Protein AF-0000000080482578 (afdb_homodimer)

Radius of gyration: 30.36 Å; Cα contacts (8 Å, |Δi|>4): 1059; chains: 2; bounding box: 64×90×72 Å

Structure (mmCIF, N/CA/C/O backbone):
data_AF-0000000080482578-model_v1
#
loop_
_entity.id
_entity.type
_entity.pdbx_description
1 polymer 'Site-specific integrase'
#
loop_
_atom_site.group_PDB
_atom_site.id
_atom_site.type_symbol
_atom_site.label_atom_id
_atom_site.label_alt_id
_atom_site.label_comp_id
_atom_site.label_asym_id
_atom_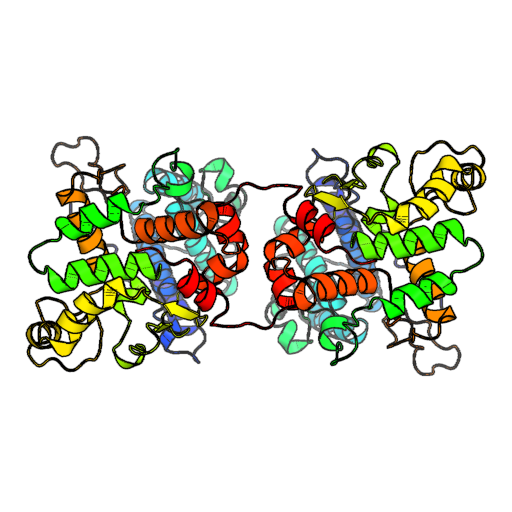site.label_entity_id
_atom_site.label_seq_id
_atom_site.pdbx_PDB_ins_code
_atom_site.Cartn_x
_atom_site.Cartn_y
_atom_site.Cartn_z
_atom_site.occupancy
_atom_site.B_iso_or_equiv
_atom_site.auth_seq_id
_atom_site.auth_comp_id
_atom_site.auth_asym_id
_atom_site.auth_atom_id
_atom_site.pdbx_PDB_model_num
ATOM 1 N N . MET A 1 1 ? 15.008 -28.391 -29.438 1 27.41 1 MET A N 1
ATOM 2 C CA . MET A 1 1 ? 16.297 -27.906 -28.922 1 27.41 1 MET A CA 1
ATOM 3 C C . MET A 1 1 ? 16.312 -27.953 -27.406 1 27.41 1 MET A C 1
ATOM 5 O O . MET A 1 1 ? 15.328 -27.609 -26.75 1 27.41 1 MET A O 1
ATOM 9 N N . PRO A 1 2 ? 17.125 -28.688 -26.719 1 36.06 2 PRO A N 1
ATOM 10 C CA . PRO A 1 2 ? 17.078 -28.938 -25.281 1 36.06 2 PRO A CA 1
ATOM 11 C C . PRO A 1 2 ? 16.906 -27.656 -24.469 1 36.06 2 PRO A C 1
ATOM 13 O O . PRO A 1 2 ? 17.281 -26.578 -24.922 1 36.06 2 PRO A O 1
ATOM 16 N N . PRO A 1 3 ? 15.984 -27.594 -23.594 1 42.47 3 PRO A N 1
ATOM 17 C CA . PRO A 1 3 ? 15.953 -26.406 -22.734 1 42.47 3 PRO A CA 1
ATOM 18 C C . PRO A 1 3 ? 17.344 -25.797 -22.531 1 42.47 3 PRO A C 1
ATOM 20 O O . PRO A 1 3 ? 18.328 -26.516 -22.453 1 42.47 3 PRO A O 1
ATOM 23 N N . ARG A 1 4 ? 17.734 -24.812 -23.234 1 45.53 4 ARG A N 1
ATOM 24 C CA . ARG A 1 4 ? 19.062 -24.219 -23.25 1 45.53 4 ARG A CA 1
ATOM 25 C C . ARG A 1 4 ? 19.75 -24.375 -21.891 1 45.53 4 ARG A C 1
ATOM 27 O O . ARG A 1 4 ? 19.312 -23.766 -20.906 1 45.53 4 ARG A O 1
ATOM 34 N N . ARG A 1 5 ? 20.156 -25.531 -21.562 1 57.72 5 ARG A N 1
ATOM 35 C CA . ARG A 1 5 ? 20.781 -25.938 -20.297 1 57.72 5 ARG A CA 1
ATOM 36 C C . ARG A 1 5 ? 21.953 -25.016 -19.953 1 57.72 5 ARG A C 1
ATOM 38 O O . ARG A 1 5 ? 22.938 -24.953 -20.688 1 57.72 5 ARG A O 1
ATOM 45 N N . PHE A 1 6 ? 21.594 -23.891 -19.25 1 67.44 6 PHE A N 1
ATOM 46 C CA . PHE A 1 6 ? 22.688 -23.047 -18.75 1 67.44 6 PHE A CA 1
ATOM 47 C C . PHE A 1 6 ? 23.672 -23.859 -17.938 1 67.44 6 PHE A C 1
ATOM 49 O O . PHE A 1 6 ? 23.312 -24.906 -17.375 1 67.44 6 PHE A O 1
ATOM 56 N N . LYS A 1 7 ? 24.953 -23.531 -18.141 1 76.81 7 LYS A N 1
ATOM 57 C CA . LYS A 1 7 ? 26 -24.156 -17.344 1 76.81 7 LYS A CA 1
ATOM 58 C C . LYS A 1 7 ? 25.594 -24.219 -15.867 1 76.81 7 LYS A C 1
ATOM 60 O O . LYS A 1 7 ? 24.828 -23.375 -15.398 1 76.81 7 LYS A O 1
ATOM 65 N N . SER A 1 8 ? 25.922 -25.344 -15.312 1 85.38 8 SER A N 1
ATOM 66 C CA . SER A 1 8 ? 25.766 -25.406 -13.859 1 85.38 8 SER A CA 1
ATOM 67 C C . SER A 1 8 ? 26.625 -24.359 -13.156 1 85.38 8 SER A C 1
ATOM 69 O O . SER A 1 8 ? 27.594 -23.859 -13.734 1 85.38 8 SER A O 1
ATOM 71 N N . VAL A 1 9 ? 26.219 -24 -11.977 1 87.88 9 VAL A N 1
ATOM 72 C CA . VAL A 1 9 ? 26.906 -22.953 -11.219 1 87.88 9 VAL A CA 1
ATOM 73 C C . VAL A 1 9 ? 28.391 -23.297 -11.102 1 87.88 9 VAL A C 1
ATOM 75 O O . VAL A 1 9 ? 29.234 -22.406 -11.219 1 87.88 9 VAL A O 1
ATOM 78 N N . ASP A 1 10 ? 28.688 -24.609 -10.922 1 88.06 10 ASP A N 1
ATOM 79 C CA . ASP A 1 10 ? 30.062 -25.047 -10.711 1 88.06 10 ASP A CA 1
ATOM 80 C C . ASP A 1 10 ? 30.891 -24.859 -11.977 1 88.06 10 ASP A C 1
ATOM 82 O O . ASP A 1 10 ? 32.125 -24.875 -11.922 1 88.06 10 ASP A O 1
ATOM 86 N N . GLU A 1 11 ? 30.266 -24.656 -13.086 1 91 11 GLU A N 1
ATOM 87 C CA . GLU A 1 11 ? 30.953 -24.5 -14.359 1 91 11 GLU A CA 1
ATOM 88 C C . GLU A 1 11 ? 31.078 -23.031 -14.742 1 91 11 GLU A C 1
ATOM 90 O O . GLU A 1 11 ? 31.641 -22.703 -15.789 1 91 11 GLU A O 1
ATOM 95 N N . CYS A 1 12 ? 30.562 -22.188 -13.922 1 93.69 12 CYS A N 1
ATOM 96 C CA . CYS A 1 12 ? 30.594 -20.766 -14.211 1 93.69 12 CYS A CA 1
ATOM 97 C C . CYS A 1 12 ? 31.938 -20.156 -13.812 1 93.69 12 CYS A C 1
ATOM 99 O O . CYS A 1 12 ? 32.812 -20.844 -13.266 1 93.69 12 CYS A O 1
ATOM 101 N N . ARG A 1 13 ? 32.156 -18.906 -14.18 1 93.75 13 ARG A N 1
ATOM 102 C CA . ARG A 1 13 ? 33.344 -18.172 -13.789 1 93.75 13 ARG A CA 1
ATOM 103 C C . ARG A 1 13 ? 33.5 -18.094 -12.273 1 93.75 13 ARG A C 1
ATOM 105 O O . ARG A 1 13 ? 32.5 -18.031 -11.562 1 93.75 13 ARG A O 1
ATOM 112 N N . PRO A 1 14 ? 34.688 -18.156 -11.789 1 92.12 14 PRO A N 1
ATOM 113 C CA . PRO A 1 14 ? 34.938 -18.234 -10.344 1 92.12 14 PRO A CA 1
ATOM 114 C C . PRO A 1 14 ? 34.25 -17.109 -9.562 1 92.12 14 PRO A C 1
ATOM 116 O O . PRO A 1 14 ? 33.75 -17.344 -8.469 1 92.12 14 PRO A O 1
ATOM 119 N N . GLU A 1 15 ? 34.312 -15.953 -10.117 1 92.94 15 GLU A N 1
ATOM 120 C CA . GLU A 1 15 ? 33.719 -14.812 -9.414 1 92.94 15 GLU A CA 1
ATOM 121 C C . GLU A 1 15 ? 32.219 -14.969 -9.273 1 92.94 15 GLU A C 1
ATOM 123 O O . GLU A 1 15 ? 31.625 -14.531 -8.281 1 92.94 15 GLU A O 1
ATOM 128 N N . ILE A 1 16 ? 31.609 -15.555 -10.305 1 93.19 16 ILE A N 1
ATOM 129 C CA . ILE A 1 16 ? 30.172 -15.789 -10.281 1 93.19 16 ILE A CA 1
ATOM 130 C C . ILE A 1 16 ? 29.844 -16.891 -9.281 1 93.19 16 ILE A C 1
ATOM 132 O O . ILE A 1 16 ? 28.859 -16.797 -8.547 1 93.19 16 ILE A O 1
ATOM 136 N N . ILE A 1 17 ? 30.734 -17.875 -9.211 1 90.12 17 ILE A N 1
ATOM 137 C CA . ILE A 1 17 ? 30.547 -18.953 -8.234 1 90.12 17 ILE A CA 1
ATOM 138 C C . ILE A 1 17 ? 30.594 -18.375 -6.82 1 90.12 17 ILE A C 1
ATOM 140 O O . ILE A 1 17 ? 29.734 -18.688 -5.988 1 90.12 17 ILE A O 1
ATOM 144 N N . ASP A 1 18 ? 31.469 -17.5 -6.609 1 89.56 18 ASP A N 1
ATOM 145 C CA . ASP A 1 18 ? 31.625 -16.859 -5.309 1 89.56 18 ASP A CA 1
ATOM 146 C C . ASP A 1 18 ? 30.375 -16.031 -4.957 1 89.56 18 ASP A C 1
ATOM 148 O O . ASP A 1 18 ? 29.938 -16.031 -3.805 1 89.56 18 ASP A O 1
ATOM 152 N N . TYR A 1 19 ? 29.906 -15.344 -5.918 1 90.5 19 TYR A N 1
ATOM 153 C CA . TYR A 1 19 ? 28.719 -14.539 -5.691 1 90.5 19 TYR A CA 1
ATOM 154 C C . TYR A 1 19 ? 27.516 -15.414 -5.328 1 90.5 19 TYR A C 1
ATOM 156 O O . TYR A 1 19 ? 26.75 -15.078 -4.43 1 90.5 19 TYR A O 1
ATOM 164 N N . VAL A 1 20 ? 27.391 -16.484 -6.02 1 87.19 20 VAL A N 1
ATOM 165 C CA . VAL A 1 20 ? 26.281 -17.406 -5.758 1 87.19 20 VAL A CA 1
ATOM 166 C C . VAL A 1 20 ? 26.406 -17.969 -4.336 1 87.19 20 VAL A C 1
ATOM 168 O O . VAL A 1 20 ? 25.406 -18.109 -3.639 1 87.19 20 VAL A O 1
ATOM 171 N N . GLU A 1 21 ? 27.609 -18.188 -3.93 1 80.81 21 GLU A N 1
ATOM 172 C CA . GLU A 1 21 ? 27.828 -18.656 -2.562 1 80.81 21 GLU A CA 1
ATOM 173 C C . GLU A 1 21 ? 27.422 -17.594 -1.548 1 80.81 21 GLU A C 1
ATOM 175 O O . GLU A 1 21 ? 26.828 -17.906 -0.514 1 80.81 21 GLU A O 1
ATOM 180 N N . GLU A 1 22 ? 27.781 -16.391 -1.917 1 81.31 22 GLU A N 1
ATOM 181 C CA . GLU A 1 22 ? 27.406 -15.273 -1.069 1 81.31 22 GLU A CA 1
ATOM 182 C C . GLU A 1 22 ? 25.875 -15.164 -0.956 1 81.31 22 GLU A C 1
ATOM 184 O O . GLU A 1 22 ? 25.359 -14.859 0.116 1 81.31 22 GLU A O 1
ATOM 189 N N . LEU A 1 23 ? 25.156 -15.234 -2.092 1 80.5 23 LEU A N 1
ATOM 190 C CA . LEU A 1 23 ? 23.703 -15.188 -2.115 1 80.5 23 LEU A CA 1
ATOM 191 C C . LEU A 1 23 ? 23.109 -16.266 -1.205 1 80.5 23 LEU A C 1
ATOM 193 O O . LEU A 1 23 ? 22.094 -16.031 -0.547 1 80.5 23 LEU A O 1
ATOM 197 N N . GLU A 1 24 ? 23.734 -17.297 -1.241 1 72.19 24 GLU A N 1
ATOM 198 C CA . GLU A 1 24 ? 23.219 -18.438 -0.486 1 72.19 24 GLU A CA 1
ATOM 199 C C . GLU A 1 24 ? 23.438 -18.25 1.013 1 72.19 24 GLU A C 1
ATOM 201 O O . GLU A 1 24 ? 22.641 -18.703 1.826 1 72.19 24 GLU A O 1
ATOM 206 N N . VAL A 1 25 ? 24.594 -17.469 1.359 1 61.66 25 VAL A N 1
ATOM 207 C CA . VAL A 1 25 ? 24.906 -17.234 2.764 1 61.66 25 VAL A CA 1
ATOM 208 C C . VAL A 1 25 ? 24.109 -16.047 3.291 1 61.66 25 VAL A C 1
ATOM 210 O O . VAL A 1 25 ? 23.688 -16.047 4.449 1 61.66 25 VAL A O 1
ATOM 213 N N . GLY A 1 26 ? 24.266 -14.875 2.688 1 52.91 26 GLY A N 1
ATOM 214 C CA . GLY A 1 26 ? 23.656 -13.633 3.133 1 52.91 26 GLY A CA 1
ATOM 215 C C . GLY A 1 26 ? 22.156 -13.742 3.328 1 52.91 26 GLY A C 1
ATOM 216 O O . GLY A 1 26 ? 21.5 -12.797 3.785 1 52.91 26 GLY A O 1
ATOM 217 N N . THR A 1 27 ? 21.547 -14.422 2.535 1 47.12 27 THR A N 1
ATOM 218 C CA . THR A 1 27 ? 20.141 -14.578 2.914 1 47.12 27 THR A CA 1
ATOM 219 C C . THR A 1 27 ? 20.016 -14.984 4.383 1 47.12 27 THR A C 1
ATOM 221 O O . THR A 1 27 ? 20.797 -15.812 4.867 1 47.12 27 THR A O 1
ATOM 224 N N . ASP A 1 28 ? 19.781 -14.023 5.27 1 39.53 28 ASP A N 1
ATOM 225 C CA . ASP A 1 28 ? 19.734 -14.125 6.727 1 39.53 28 ASP A CA 1
ATOM 226 C C . ASP A 1 28 ? 19.688 -15.578 7.176 1 39.53 28 ASP A C 1
ATOM 228 O O . ASP A 1 28 ? 18.906 -16.375 6.656 1 39.53 28 ASP A O 1
ATOM 232 N N . ASP A 1 29 ? 20.75 -16.094 7.895 1 36.31 29 ASP A N 1
ATOM 233 C CA . ASP A 1 29 ? 20.938 -17.344 8.648 1 36.31 29 ASP A CA 1
ATOM 234 C C . ASP A 1 29 ? 19.656 -17.766 9.336 1 36.31 29 ASP A C 1
ATOM 236 O O . ASP A 1 29 ? 19.578 -18.875 9.883 1 36.31 29 ASP A O 1
ATOM 240 N N . ASN A 1 30 ? 19.016 -16.891 10.125 1 36.41 30 ASN A N 1
ATOM 241 C CA . ASN A 1 30 ? 18.109 -17.484 11.094 1 36.41 30 ASN A CA 1
ATOM 242 C C . ASN A 1 30 ? 17.031 -18.312 10.414 1 36.41 30 ASN A C 1
ATOM 244 O O . ASN A 1 30 ? 16.219 -18.969 11.078 1 36.41 30 ASN A O 1
ATOM 248 N N . ASP A 1 31 ? 16.312 -17.875 9.328 1 33.81 31 ASP A N 1
ATOM 249 C CA . ASP A 1 31 ? 15.328 -18.844 8.875 1 33.81 31 ASP A CA 1
ATOM 250 C C . ASP A 1 31 ? 15.859 -19.672 7.707 1 33.81 31 ASP A C 1
ATOM 252 O O . ASP A 1 31 ? 16.125 -19.125 6.633 1 33.81 31 ASP A O 1
ATOM 256 N N . SER A 1 32 ? 16.641 -20.656 7.93 1 37.84 32 SER A N 1
ATOM 257 C CA . SER A 1 32 ? 17.047 -21.766 7.078 1 37.84 32 SER A CA 1
ATOM 258 C C . SER A 1 32 ? 16.172 -21.859 5.828 1 37.84 32 SER A C 1
ATOM 260 O O . SER A 1 32 ? 16.609 -22.359 4.797 1 37.84 32 SER A O 1
ATOM 262 N N . GLU A 1 33 ? 14.992 -21.672 5.996 1 38.16 33 GLU A N 1
ATOM 263 C CA . GLU A 1 33 ? 13.953 -21.828 4.98 1 38.16 33 GLU A CA 1
ATOM 264 C C . GLU A 1 33 ? 14.062 -20.734 3.91 1 38.16 33 GLU A C 1
ATOM 266 O O . GLU A 1 33 ? 13.469 -20.859 2.836 1 38.16 33 GLU A O 1
ATOM 271 N N . GLN A 1 34 ? 14.852 -19.594 4.07 1 40.72 34 GLN A N 1
ATOM 272 C CA . GLN A 1 34 ? 14.883 -18.484 3.129 1 40.72 34 GLN A CA 1
ATOM 273 C C . GLN A 1 34 ? 16.031 -18.641 2.139 1 40.72 34 GLN A C 1
ATOM 275 O O . GLN A 1 34 ? 16.094 -17.922 1.13 1 40.72 34 GLN A O 1
ATOM 280 N N . ARG A 1 35 ? 17.141 -19.375 2.383 1 44.16 35 ARG A N 1
ATOM 281 C CA . ARG A 1 35 ? 18.25 -19.656 1.467 1 44.16 35 ARG A CA 1
ATOM 282 C C . ARG A 1 35 ? 17.734 -20.234 0.153 1 44.16 35 ARG A C 1
ATOM 284 O O . ARG A 1 35 ? 18.391 -20.141 -0.881 1 44.16 35 ARG A O 1
ATOM 291 N N . SER A 1 36 ? 16.766 -21.062 0.248 1 52.31 36 SER A N 1
ATOM 292 C CA . SER A 1 36 ? 16.141 -21.812 -0.844 1 52.31 36 SER A CA 1
ATOM 293 C C . SER A 1 36 ? 14.922 -21.062 -1.386 1 52.31 36 SER A C 1
ATOM 295 O O . SER A 1 36 ? 13.992 -21.688 -1.915 1 52.31 36 SER A O 1
ATOM 297 N N . SER A 1 37 ? 15.07 -19.719 -1.134 1 61.28 37 SER A N 1
ATOM 298 C CA . SER A 1 37 ? 13.867 -18.984 -1.526 1 61.28 37 SER A CA 1
ATOM 299 C C . SER A 1 37 ? 13.766 -18.859 -3.043 1 61.28 37 SER A C 1
ATOM 301 O O . SER A 1 37 ? 14.75 -19.062 -3.756 1 61.28 37 SER A O 1
ATOM 303 N N . ALA A 1 38 ? 12.617 -18.906 -3.426 1 68.56 38 ALA A N 1
ATOM 304 C CA . ALA A 1 38 ? 12.328 -18.703 -4.844 1 68.56 38 ALA A CA 1
ATOM 305 C C . ALA A 1 38 ? 13.156 -17.547 -5.418 1 68.56 38 ALA A C 1
ATOM 307 O O . ALA A 1 38 ? 13.625 -17.625 -6.555 1 68.56 38 ALA A O 1
ATOM 308 N N . SER A 1 39 ? 13.508 -16.672 -4.52 1 71.25 39 SER A N 1
ATOM 309 C CA . SER A 1 39 ? 14.281 -15.531 -4.988 1 71.25 39 SER A CA 1
ATOM 310 C C . SER A 1 39 ? 15.734 -15.922 -5.266 1 71.25 39 SER A C 1
ATOM 312 O O . SER A 1 39 ? 16.266 -15.609 -6.332 1 71.25 39 SER A O 1
ATOM 314 N N . THR A 1 40 ? 16.312 -16.594 -4.32 1 75.69 40 THR A N 1
ATOM 315 C CA . THR A 1 40 ? 17.703 -17 -4.488 1 75.69 40 THR A CA 1
ATOM 316 C C . THR A 1 40 ? 17.875 -17.875 -5.734 1 75.69 40 THR A C 1
ATOM 318 O O . THR A 1 40 ? 18.844 -17.719 -6.48 1 75.69 40 THR A O 1
ATOM 321 N N . GLN A 1 41 ? 16.891 -18.703 -5.898 1 79.69 41 GLN A N 1
ATOM 322 C CA . GLN A 1 41 ? 16.938 -19.594 -7.062 1 79.69 41 GLN A CA 1
ATOM 323 C C . GLN A 1 41 ? 16.859 -18.781 -8.359 1 79.69 41 GLN A C 1
ATOM 325 O O . GLN A 1 41 ? 17.547 -19.094 -9.336 1 79.69 41 GLN A O 1
ATOM 330 N N . ARG A 1 42 ? 16.109 -17.781 -8.312 1 83.88 42 ARG A N 1
ATOM 331 C CA . ARG A 1 42 ? 16 -16.938 -9.492 1 83.88 42 ARG A CA 1
ATOM 332 C C . ARG A 1 42 ? 17.297 -16.188 -9.758 1 83.88 42 ARG A C 1
ATOM 334 O O . ARG A 1 42 ? 17.719 -16.062 -10.914 1 83.88 42 ARG A O 1
ATOM 341 N N . TYR A 1 43 ? 17.859 -15.742 -8.68 1 85 43 TYR A N 1
ATOM 342 C CA . TYR A 1 43 ? 19.141 -15.062 -8.828 1 85 43 TYR A CA 1
ATOM 343 C C . TYR A 1 43 ? 20.188 -16 -9.438 1 85 43 TYR A C 1
ATOM 345 O O . TYR A 1 43 ? 20.906 -15.609 -10.359 1 85 43 TYR A O 1
ATOM 353 N N . LYS A 1 44 ? 20.203 -17.188 -8.914 1 86.12 44 LYS A N 1
ATOM 354 C CA . LYS A 1 44 ? 21.156 -18.188 -9.414 1 86.12 44 LYS A CA 1
ATOM 355 C C . LYS A 1 44 ? 20.922 -18.453 -10.898 1 86.12 44 LYS A C 1
ATOM 357 O O . LYS A 1 44 ? 21.875 -18.484 -11.68 1 86.12 44 LYS A O 1
ATOM 362 N N . GLN A 1 45 ? 19.734 -18.609 -11.219 1 88 45 GLN A N 1
ATOM 363 C CA . GLN A 1 45 ? 19.391 -18.891 -12.609 1 88 45 GLN A CA 1
ATOM 364 C C . GLN A 1 45 ? 19.812 -17.75 -13.523 1 88 45 GLN A C 1
ATOM 366 O O . GLN A 1 45 ? 20.359 -17.984 -14.609 1 88 45 GLN A O 1
ATOM 371 N N . ASP A 1 46 ? 19.641 -16.562 -13.086 1 90.44 46 ASP A N 1
ATOM 372 C CA . ASP A 1 46 ? 19.922 -15.398 -13.93 1 90.44 46 ASP A CA 1
ATOM 373 C C . ASP A 1 46 ? 21.438 -15.195 -14.078 1 90.44 46 ASP A C 1
ATOM 375 O O . ASP A 1 46 ? 21.906 -14.82 -15.156 1 90.44 46 ASP A O 1
ATOM 379 N N . VAL A 1 47 ? 22.156 -15.422 -13.07 1 91.88 47 VAL A N 1
ATOM 380 C CA . VAL A 1 47 ? 23.594 -15.234 -13.164 1 91.88 47 VAL A CA 1
ATOM 381 C C . VAL A 1 47 ? 24.203 -16.344 -14.008 1 91.88 47 VAL A C 1
ATOM 383 O O . VAL A 1 47 ? 25.203 -16.125 -14.711 1 91.88 47 VAL A O 1
ATOM 386 N N . ARG A 1 48 ? 23.594 -17.547 -13.938 1 92.44 48 ARG A N 1
ATOM 387 C CA . ARG A 1 48 ? 24.031 -18.625 -14.82 1 92.44 48 ARG A CA 1
ATOM 388 C C . ARG A 1 48 ? 23.797 -18.266 -16.281 1 92.44 48 ARG A C 1
ATOM 390 O O . ARG A 1 48 ? 24.656 -18.5 -17.125 1 92.44 48 ARG A O 1
ATOM 397 N N . TRP A 1 49 ? 22.625 -17.781 -16.484 1 92.5 49 TRP A N 1
ATOM 398 C CA . TRP A 1 49 ? 22.328 -17.312 -17.828 1 92.5 49 TRP A CA 1
ATOM 399 C C . TRP A 1 49 ? 23.344 -16.266 -18.281 1 92.5 49 TRP A C 1
ATOM 401 O O . TRP A 1 49 ? 23.797 -16.312 -19.422 1 92.5 49 TRP A O 1
ATOM 411 N N . TYR A 1 50 ? 23.672 -15.367 -17.438 1 95.12 50 TYR A N 1
ATOM 412 C CA . TYR A 1 50 ? 24.625 -14.297 -17.766 1 95.12 50 TYR A CA 1
ATOM 413 C C . TYR A 1 50 ? 26 -14.875 -18.109 1 95.12 50 TYR A C 1
ATOM 415 O O . TYR A 1 50 ? 26.656 -14.406 -19.047 1 95.12 50 TYR A O 1
ATOM 423 N N . ASP A 1 51 ? 26.391 -15.82 -17.297 1 95.06 51 ASP A N 1
ATOM 424 C CA . ASP A 1 51 ? 27.656 -16.484 -17.578 1 95.06 51 ASP A CA 1
ATOM 425 C C . ASP A 1 51 ? 27.688 -17.047 -18.984 1 95.06 51 ASP A C 1
ATOM 427 O O . ASP A 1 51 ? 28.672 -16.906 -19.703 1 95.06 51 ASP A O 1
ATOM 431 N N . HIS A 1 52 ? 26.641 -17.703 -19.344 1 93.31 52 HIS A N 1
ATOM 432 C CA . HIS A 1 52 ? 26.516 -18.25 -20.688 1 93.31 52 HIS A CA 1
ATOM 433 C C . HIS A 1 52 ? 26.562 -17.141 -21.734 1 93.31 52 HIS A C 1
ATOM 435 O O . HIS A 1 52 ? 27.203 -17.297 -22.781 1 93.31 52 HIS A O 1
ATOM 441 N N . TRP A 1 53 ? 25.844 -16.062 -21.5 1 94.31 53 TRP A N 1
ATOM 442 C CA . TRP A 1 53 ? 25.844 -14.914 -22.391 1 94.31 53 TRP A CA 1
ATOM 443 C C . TRP A 1 53 ? 27.25 -14.391 -22.594 1 94.31 53 TRP A C 1
ATOM 445 O O . TRP A 1 53 ? 27.641 -14.047 -23.719 1 94.31 53 TRP A O 1
ATOM 455 N N . LEU A 1 54 ? 28.062 -14.328 -21.562 1 95.5 54 LEU A N 1
ATOM 456 C CA . LEU A 1 54 ? 29.453 -13.891 -21.656 1 95.5 54 LEU A CA 1
ATOM 457 C C . LEU A 1 54 ? 30.25 -14.781 -22.609 1 95.5 54 LEU A C 1
ATOM 459 O O . LEU A 1 54 ? 31.062 -14.297 -23.391 1 95.5 54 LEU A O 1
ATOM 463 N N . ASP A 1 55 ? 29.984 -16.078 -22.469 1 93.56 55 ASP A N 1
ATOM 464 C CA . ASP A 1 55 ? 30.625 -17.016 -23.375 1 93.56 55 ASP A CA 1
ATOM 465 C C . ASP A 1 55 ? 30.297 -16.703 -24.828 1 93.56 55 ASP A C 1
ATOM 467 O O . ASP A 1 55 ? 31.172 -16.703 -25.688 1 93.56 55 ASP A O 1
ATOM 471 N N . GLU A 1 56 ? 29.062 -16.469 -25.031 1 91.56 56 GLU A N 1
ATOM 472 C CA . GLU A 1 56 ? 28.594 -16.172 -26.391 1 91.56 56 GLU A CA 1
ATOM 473 C C . GLU A 1 56 ? 29.234 -14.906 -26.938 1 91.56 56 GLU A C 1
ATOM 475 O O . GLU A 1 56 ? 29.469 -14.789 -28.141 1 91.56 56 GLU A O 1
ATOM 480 N N . GLN A 1 57 ? 29.484 -13.992 -26.047 1 91.94 57 GLN A N 1
ATOM 481 C CA . GLN A 1 57 ? 30.078 -12.719 -26.453 1 91.94 57 GLN A CA 1
ATOM 482 C C . GLN A 1 57 ? 31.609 -12.836 -26.547 1 91.94 57 GLN A C 1
ATOM 484 O O . GLN A 1 57 ? 32.281 -11.898 -26.984 1 91.94 57 GLN A O 1
ATOM 489 N N . GLY A 1 58 ? 32.156 -13.914 -26.062 1 92.38 58 GLY A N 1
ATOM 490 C CA . GLY A 1 58 ? 33.594 -14.117 -26.094 1 92.38 58 GLY A CA 1
ATOM 491 C C . GLY A 1 58 ? 34.312 -13.375 -24.984 1 92.38 58 GLY A C 1
ATOM 492 O O . GLY A 1 58 ? 35.469 -13 -25.141 1 92.38 58 GLY A O 1
ATOM 493 N N . ILE A 1 59 ? 33.594 -13.117 -23.953 1 93.38 59 ILE A N 1
ATOM 494 C CA . ILE A 1 59 ? 34.188 -12.422 -22.812 1 93.38 59 ILE A CA 1
ATOM 495 C C . ILE A 1 59 ? 34.656 -13.438 -21.781 1 93.38 59 ILE A C 1
ATOM 497 O O . ILE A 1 59 ? 33.875 -14.172 -21.219 1 93.38 59 ILE A O 1
ATOM 501 N N . GLU A 1 60 ? 35.938 -13.391 -21.484 1 91.88 60 GLU A N 1
ATOM 502 C CA . GLU A 1 60 ? 36.5 -14.414 -20.625 1 91.88 60 GLU A CA 1
ATOM 503 C C . GLU A 1 60 ? 36.344 -14.047 -19.141 1 91.88 60 GLU A C 1
ATOM 505 O O . GLU A 1 60 ? 35.969 -14.891 -18.328 1 91.88 60 GLU A O 1
ATOM 510 N N . SER A 1 61 ? 36.594 -12.75 -18.859 1 94.5 61 SER A N 1
ATOM 511 C CA . SER A 1 61 ? 36.531 -12.328 -17.453 1 94.5 61 SER A CA 1
ATOM 512 C C . SER A 1 61 ? 35.312 -11.453 -17.188 1 94.5 61 SER A C 1
ATOM 514 O O . SER A 1 61 ? 35.094 -10.453 -17.875 1 94.5 61 SER A O 1
ATOM 516 N N . VAL A 1 62 ? 34.594 -11.844 -16.141 1 95.38 62 VAL A N 1
ATOM 517 C CA . VAL A 1 62 ? 33.406 -11.109 -15.758 1 95.38 62 VAL A CA 1
ATOM 518 C C . VAL A 1 62 ? 33.781 -9.734 -15.203 1 95.38 62 VAL A C 1
ATOM 520 O O . VAL A 1 62 ? 32.969 -8.812 -15.188 1 95.38 62 VAL A O 1
ATOM 523 N N . LEU A 1 63 ? 35.094 -9.57 -14.938 1 95.31 63 LEU A N 1
ATOM 524 C CA . LEU A 1 63 ? 35.594 -8.336 -14.336 1 95.31 63 LEU A CA 1
ATOM 525 C C . LEU A 1 63 ? 36.031 -7.34 -15.406 1 95.31 63 LEU A C 1
ATOM 527 O O . LEU A 1 63 ? 36.312 -6.184 -15.109 1 95.31 63 LEU A O 1
ATOM 531 N N . GLU A 1 64 ? 36 -7.797 -16.656 1 93.25 64 GLU A N 1
ATOM 532 C CA . GLU A 1 64 ? 36.469 -6.957 -17.75 1 93.25 64 GLU A CA 1
ATOM 533 C C . GLU A 1 64 ? 35.312 -6.461 -18.609 1 93.25 64 GLU A C 1
ATOM 535 O O . GLU A 1 64 ? 35.531 -5.941 -19.703 1 93.25 64 GLU A O 1
ATOM 540 N N . VAL A 1 65 ? 34.125 -6.656 -18.141 1 94.81 65 VAL A N 1
ATOM 541 C CA . VAL A 1 65 ? 32.938 -6.25 -18.875 1 94.81 65 VAL A CA 1
ATOM 542 C C . VAL A 1 65 ? 32.844 -4.723 -18.922 1 94.81 65 VAL A C 1
ATOM 544 O O . VAL A 1 65 ? 33.094 -4.047 -17.922 1 94.81 65 VAL A O 1
ATOM 547 N N . THR A 1 66 ? 32.531 -4.145 -20.125 1 91.25 66 THR A N 1
ATOM 548 C CA . THR A 1 66 ? 32.5 -2.707 -20.359 1 91.25 66 THR A CA 1
ATOM 549 C C . THR A 1 66 ? 31.062 -2.219 -20.578 1 91.25 66 THR A C 1
ATOM 551 O O . THR A 1 66 ? 30.156 -3.023 -20.781 1 91.25 66 THR A O 1
ATOM 554 N N . PRO A 1 67 ? 30.906 -0.906 -20.547 1 89.94 67 PRO A N 1
ATOM 555 C CA . PRO A 1 67 ? 29.578 -0.363 -20.844 1 89.94 67 PRO A CA 1
ATOM 556 C C . PRO A 1 67 ? 29.094 -0.709 -22.25 1 89.94 67 PRO A C 1
ATOM 558 O O . PRO A 1 67 ? 27.891 -0.852 -22.484 1 89.94 67 PRO A O 1
ATOM 561 N N . THR A 1 68 ? 30.016 -0.846 -23.125 1 88.75 68 THR A N 1
ATOM 562 C CA . THR A 1 68 ? 29.656 -1.29 -24.469 1 88.75 68 THR A CA 1
ATOM 563 C C . THR A 1 68 ? 29.062 -2.693 -24.438 1 88.75 68 THR A C 1
ATOM 565 O O . THR A 1 68 ? 28.062 -2.965 -25.094 1 88.75 68 THR A O 1
ATOM 568 N N . ASP A 1 69 ? 29.688 -3.512 -23.656 1 92.88 69 ASP A N 1
ATOM 569 C CA . ASP A 1 69 ? 29.188 -4.875 -23.5 1 92.88 69 ASP A CA 1
ATOM 570 C C . ASP A 1 69 ? 27.797 -4.879 -22.875 1 92.88 69 ASP A C 1
ATOM 572 O O . ASP A 1 69 ? 26.922 -5.629 -23.312 1 92.88 69 ASP A O 1
ATOM 576 N N . THR A 1 70 ? 27.625 -4.027 -21.875 1 94.31 70 THR A N 1
ATOM 577 C CA . THR A 1 70 ? 26.344 -4.051 -21.172 1 94.31 70 THR A CA 1
ATOM 578 C C . THR A 1 70 ? 25.25 -3.398 -22 1 94.31 70 THR A C 1
ATOM 580 O O . THR A 1 70 ? 24.062 -3.703 -21.828 1 94.31 70 THR A O 1
ATOM 583 N N . ASN A 1 71 ? 25.656 -2.506 -22.891 1 92.19 71 ASN A N 1
ATOM 584 C CA . ASN A 1 71 ? 24.688 -2.035 -23.875 1 92.19 71 ASN A CA 1
ATOM 585 C C . ASN A 1 71 ? 24.141 -3.184 -24.719 1 92.19 71 ASN A C 1
ATOM 587 O O . ASN A 1 71 ? 22.938 -3.268 -24.969 1 92.19 71 ASN A O 1
ATOM 591 N N . GLN A 1 72 ? 25.062 -4.012 -25.156 1 90.62 72 GLN A N 1
ATOM 592 C CA . GLN A 1 72 ? 24.672 -5.195 -25.906 1 90.62 72 GLN A CA 1
ATOM 593 C C . GLN A 1 72 ? 23.812 -6.129 -25.062 1 90.62 72 GLN A C 1
ATOM 595 O O . GLN A 1 72 ? 22.844 -6.719 -25.547 1 90.62 72 GLN A O 1
ATOM 600 N N . LEU A 1 73 ? 24.156 -6.238 -23.828 1 94.38 73 LEU A N 1
ATOM 601 C CA . LEU A 1 73 ? 23.375 -7.043 -22.891 1 94.38 73 LEU A CA 1
ATOM 602 C C . LEU A 1 73 ? 21.922 -6.57 -22.844 1 94.38 73 LEU A C 1
ATOM 604 O O . LEU A 1 73 ? 21 -7.379 -22.938 1 94.38 73 LEU A O 1
ATOM 608 N N . GLY A 1 74 ? 21.75 -5.273 -22.672 1 93.25 74 GLY A N 1
ATOM 609 C CA . GLY A 1 74 ? 20.406 -4.715 -22.656 1 93.25 74 GLY A CA 1
ATOM 610 C C . GLY A 1 74 ? 19.609 -5.039 -23.891 1 93.25 74 GLY A C 1
ATOM 611 O O . GLY A 1 74 ? 18.438 -5.43 -23.797 1 93.25 74 GLY A O 1
ATOM 612 N N . ARG A 1 75 ? 20.219 -4.949 -25.031 1 88.94 75 ARG A N 1
ATOM 613 C CA . ARG A 1 75 ? 19.562 -5.266 -26.297 1 88.94 75 ARG A CA 1
ATOM 614 C C . ARG A 1 75 ? 19.156 -6.734 -26.344 1 88.94 75 ARG A C 1
ATOM 616 O O . ARG A 1 75 ? 18.031 -7.055 -26.75 1 88.94 75 ARG A O 1
ATOM 623 N N . ASP A 1 76 ? 20.016 -7.566 -25.969 1 89.81 76 ASP A N 1
ATOM 624 C CA . ASP A 1 76 ? 19.766 -9 -26.047 1 89.81 76 ASP A CA 1
ATOM 625 C C . ASP A 1 76 ? 18.641 -9.422 -25.094 1 89.81 76 ASP A C 1
ATOM 627 O O . ASP A 1 76 ? 17.797 -10.242 -25.438 1 89.81 76 ASP A O 1
ATOM 631 N N . LEU A 1 77 ? 18.719 -8.859 -23.891 1 91.56 77 LEU A N 1
ATOM 632 C CA . LEU A 1 77 ? 17.672 -9.164 -22.922 1 91.56 77 LEU A CA 1
ATOM 633 C C . LEU A 1 77 ? 16.297 -8.758 -23.453 1 91.56 77 LEU A C 1
ATOM 635 O O . LEU A 1 77 ? 15.328 -9.516 -23.344 1 91.56 77 LEU A O 1
ATOM 639 N N . SER A 1 78 ? 16.234 -7.609 -24.016 1 85.69 78 SER A N 1
ATOM 640 C CA . SER A 1 78 ? 14.969 -7.086 -24.531 1 85.69 78 SER A CA 1
ATOM 641 C C . SER A 1 78 ? 14.477 -7.902 -25.719 1 85.69 78 SER A C 1
ATOM 643 O O . SER A 1 78 ? 13.273 -8.086 -25.906 1 85.69 78 SER A O 1
ATOM 645 N N . ASN A 1 79 ? 15.406 -8.453 -26.469 1 81.44 79 ASN A N 1
ATOM 646 C CA . ASN A 1 79 ? 15.062 -9.211 -27.672 1 81.44 79 ASN A CA 1
ATOM 647 C C . ASN A 1 79 ? 14.68 -10.648 -27.344 1 81.44 79 ASN A C 1
ATOM 649 O O . ASN A 1 79 ? 13.844 -11.25 -28.016 1 81.44 79 ASN A O 1
ATOM 653 N N . GLN A 1 80 ? 15.305 -11.188 -26.359 1 80.88 80 GLN A N 1
ATOM 654 C CA . GLN A 1 80 ? 15.18 -12.617 -26.094 1 80.88 80 GLN A CA 1
ATOM 655 C C . GLN A 1 80 ? 14.055 -12.898 -25.109 1 80.88 80 GLN A C 1
ATOM 657 O O . GLN A 1 80 ? 13.508 -14 -25.078 1 80.88 80 GLN A O 1
ATOM 662 N N . TYR A 1 81 ? 13.875 -11.953 -24.328 1 81.88 81 TYR A N 1
ATOM 663 C CA . TYR A 1 81 ? 12.898 -12.195 -23.266 1 81.88 81 TYR A CA 1
ATOM 664 C C . TYR A 1 81 ? 11.773 -11.164 -23.312 1 81.88 81 TYR A C 1
ATOM 666 O O . TYR A 1 81 ? 11.93 -10.094 -23.906 1 81.88 81 TYR A O 1
ATOM 674 N N . ASN A 1 82 ? 10.656 -11.57 -22.75 1 71.62 82 ASN A N 1
ATOM 675 C CA . ASN A 1 82 ? 9.492 -10.695 -22.703 1 71.62 82 ASN A CA 1
ATOM 676 C C . ASN A 1 82 ? 9.062 -10.406 -21.266 1 71.62 82 ASN A C 1
ATOM 678 O O . ASN A 1 82 ? 9.555 -11.047 -20.328 1 71.62 82 ASN A O 1
ATOM 682 N N . GLY A 1 83 ? 8.273 -9.375 -21.141 1 72.38 83 GLY A N 1
ATOM 683 C CA . GLY A 1 83 ? 7.699 -9.062 -19.844 1 72.38 83 GLY A CA 1
ATOM 684 C C . GLY A 1 83 ? 8.695 -8.43 -18.891 1 72.38 83 GLY A C 1
ATOM 685 O O . GLY A 1 83 ? 9.398 -7.488 -19.25 1 72.38 83 GLY A O 1
ATOM 686 N N . THR A 1 84 ? 8.648 -8.953 -17.672 1 77.44 84 THR A N 1
ATOM 687 C CA . THR A 1 84 ? 9.477 -8.352 -16.641 1 77.44 84 THR A CA 1
ATOM 688 C C . THR A 1 84 ? 10.836 -9.039 -16.562 1 77.44 84 THR A C 1
ATOM 690 O O . THR A 1 84 ? 11.758 -8.555 -15.898 1 77.44 84 THR A O 1
ATOM 693 N N . THR A 1 85 ? 10.961 -10.102 -17.328 1 82.31 85 THR A N 1
ATOM 694 C CA . THR A 1 85 ? 12.156 -10.93 -17.234 1 82.31 85 THR A CA 1
ATOM 695 C C . THR A 1 85 ? 13.406 -10.117 -17.547 1 82.31 85 THR A C 1
ATOM 697 O O . THR A 1 85 ? 14.398 -10.172 -16.828 1 82.31 85 THR A O 1
ATOM 700 N N . PRO A 1 86 ? 13.406 -9.297 -18.641 1 86.44 86 PRO A N 1
ATOM 701 C CA . PRO A 1 86 ? 14.609 -8.516 -18.953 1 86.44 86 PRO A CA 1
ATOM 702 C C . PRO A 1 86 ? 15.008 -7.578 -17.812 1 86.44 86 PRO A C 1
ATOM 704 O O . PRO A 1 86 ? 16.188 -7.488 -17.469 1 86.44 86 PRO A O 1
ATOM 707 N N . ARG A 1 87 ? 14.055 -6.973 -17.25 1 86.94 87 ARG A N 1
ATOM 708 C CA . ARG A 1 87 ? 14.328 -6.035 -16.172 1 86.94 87 ARG A CA 1
ATOM 709 C C . ARG A 1 87 ? 14.922 -6.754 -14.953 1 86.94 87 ARG A C 1
ATOM 711 O O . ARG A 1 87 ? 15.93 -6.324 -14.406 1 86.94 87 ARG A O 1
ATOM 718 N N . TYR A 1 88 ? 14.258 -7.789 -14.609 1 86.06 88 TYR A N 1
ATOM 719 C CA . TYR A 1 88 ? 14.703 -8.5 -13.414 1 86.06 88 TYR A CA 1
ATOM 720 C C . TYR A 1 88 ? 16.094 -9.102 -13.625 1 86.06 88 TYR A C 1
ATOM 722 O O . TYR A 1 88 ? 16.922 -9.055 -12.719 1 86.06 88 TYR A O 1
ATOM 730 N N . ARG A 1 89 ? 16.266 -9.711 -14.711 1 90.44 89 ARG A N 1
ATOM 731 C CA . ARG A 1 89 ? 17.594 -10.258 -14.992 1 90.44 89 ARG A CA 1
ATOM 732 C C . ARG A 1 89 ? 18.641 -9.164 -14.992 1 90.44 89 ARG A C 1
ATOM 734 O O . ARG A 1 89 ? 19.734 -9.336 -14.43 1 90.44 89 ARG A O 1
ATOM 741 N N . TRP A 1 90 ? 18.344 -8 -15.609 1 93.38 90 TRP A N 1
ATOM 742 C CA . TRP A 1 90 ? 19.234 -6.848 -15.555 1 93.38 90 TRP A CA 1
ATOM 743 C C . TRP A 1 90 ? 19.547 -6.465 -14.109 1 93.38 90 TRP A C 1
ATOM 745 O O . TRP A 1 90 ? 20.719 -6.297 -13.75 1 93.38 90 TRP A O 1
ATOM 755 N N . ASP A 1 91 ? 18.516 -6.332 -13.367 1 90.31 91 ASP A N 1
ATOM 756 C CA . ASP A 1 91 ? 18.672 -5.887 -11.984 1 90.31 91 ASP A CA 1
ATOM 757 C C . ASP A 1 91 ? 19.531 -6.859 -11.188 1 90.31 91 ASP A C 1
ATOM 759 O O . ASP A 1 91 ? 20.328 -6.441 -10.344 1 90.31 91 ASP A O 1
ATOM 763 N N . ARG A 1 92 ? 19.297 -8.125 -11.383 1 90.75 92 ARG A N 1
ATOM 764 C CA . ARG A 1 92 ? 20.047 -9.133 -10.641 1 90.75 92 ARG A CA 1
ATOM 765 C C . ARG A 1 92 ? 21.516 -9.148 -11.07 1 90.75 92 ARG A C 1
ATOM 767 O O . ARG A 1 92 ? 22.406 -9.336 -10.242 1 90.75 92 ARG A O 1
ATOM 774 N N . ILE A 1 93 ? 21.797 -8.938 -12.336 1 94.5 93 ILE A N 1
ATOM 775 C CA . ILE A 1 93 ? 23.172 -8.812 -12.82 1 94.5 93 ILE A CA 1
ATOM 776 C C . ILE A 1 93 ? 23.797 -7.539 -12.258 1 94.5 93 ILE A C 1
ATOM 778 O O . ILE A 1 93 ? 24.969 -7.543 -11.852 1 94.5 93 ILE A O 1
ATOM 782 N N . TYR A 1 94 ? 23.031 -6.504 -12.273 1 93.62 94 TYR A N 1
ATOM 783 C CA . TYR A 1 94 ? 23.484 -5.25 -11.68 1 93.62 94 TYR A CA 1
ATOM 784 C C . TYR A 1 94 ? 23.922 -5.457 -10.234 1 93.62 94 TYR A C 1
ATOM 786 O O . TYR A 1 94 ? 24.984 -5 -9.828 1 93.62 94 TYR A O 1
ATOM 794 N N . ALA A 1 95 ? 23.078 -6.117 -9.5 1 89.06 95 ALA A N 1
ATOM 795 C CA . ALA A 1 95 ? 23.375 -6.398 -8.094 1 89.06 95 ALA A CA 1
ATOM 796 C C . ALA A 1 95 ? 24.672 -7.188 -7.961 1 89.06 95 ALA A C 1
ATOM 798 O O . ALA A 1 95 ? 25.438 -6.973 -7.02 1 89.06 95 ALA A O 1
ATOM 799 N N . MET A 1 96 ? 24.891 -8.086 -8.789 1 92.62 96 MET A N 1
ATOM 800 C CA . MET A 1 96 ? 26.125 -8.867 -8.781 1 92.62 96 MET A CA 1
ATOM 801 C C . MET A 1 96 ? 27.344 -7.957 -8.945 1 92.62 96 MET A C 1
ATOM 803 O O . MET A 1 96 ? 28.312 -8.086 -8.211 1 92.62 96 MET A O 1
ATOM 807 N N . TYR A 1 97 ? 27.266 -7.07 -9.836 1 93.69 97 TYR A N 1
ATOM 808 C CA . TYR A 1 97 ? 28.391 -6.18 -10.062 1 93.69 97 TYR A CA 1
ATOM 809 C C . TYR A 1 97 ? 28.547 -5.195 -8.914 1 93.69 97 TYR A C 1
ATOM 811 O O . TYR A 1 97 ? 29.672 -4.781 -8.602 1 93.69 97 TYR A O 1
ATOM 819 N N . ASP A 1 98 ? 27.422 -4.863 -8.352 1 87.44 98 ASP A N 1
ATOM 820 C CA . ASP A 1 98 ? 27.547 -4.066 -7.133 1 87.44 98 ASP A CA 1
ATOM 821 C C . ASP A 1 98 ? 28.344 -4.816 -6.066 1 87.44 98 ASP A C 1
ATOM 823 O O . ASP A 1 98 ? 29.141 -4.215 -5.336 1 87.44 98 ASP A O 1
ATOM 827 N N . TYR A 1 99 ? 28.078 -6.012 -5.949 1 85.31 99 TYR A N 1
ATOM 828 C CA . TYR A 1 99 ? 28.828 -6.875 -5.043 1 85.31 99 TYR A CA 1
ATOM 829 C C . TYR A 1 99 ? 30.312 -6.879 -5.402 1 85.31 99 TYR A C 1
ATOM 831 O O . TYR A 1 99 ? 31.172 -6.781 -4.52 1 85.31 99 TYR A O 1
ATOM 839 N N . PHE A 1 100 ? 30.641 -6.945 -6.672 1 90.5 100 PHE A N 1
ATOM 840 C CA . PHE A 1 100 ? 32.031 -6.914 -7.113 1 90.5 100 PHE A CA 1
ATOM 841 C C . PHE A 1 100 ? 32.688 -5.586 -6.75 1 90.5 100 PHE A C 1
ATOM 843 O O . PHE A 1 100 ? 33.844 -5.551 -6.359 1 90.5 100 PHE A O 1
ATOM 850 N N . VAL A 1 101 ? 31.922 -4.574 -6.883 1 84.75 101 VAL A N 1
ATOM 851 C CA . VAL A 1 101 ? 32.406 -3.25 -6.531 1 84.75 101 VAL A CA 1
ATOM 852 C C . VAL A 1 101 ? 32.719 -3.191 -5.039 1 84.75 101 VAL A C 1
ATOM 854 O O . VAL A 1 101 ? 33.781 -2.68 -4.629 1 84.75 101 VAL A O 1
ATOM 857 N N . SER A 1 102 ? 31.875 -3.758 -4.281 1 77.75 102 SER A N 1
ATOM 858 C CA . SER A 1 102 ? 32.031 -3.727 -2.832 1 77.75 102 SER A CA 1
ATOM 859 C C . SER A 1 102 ? 33.25 -4.5 -2.389 1 77.75 102 SER A C 1
ATOM 861 O O . SER A 1 102 ? 33.844 -4.227 -1.328 1 77.75 102 SER A O 1
ATOM 863 N N . LEU A 1 103 ? 33.688 -5.398 -3.176 1 80.69 103 LEU A N 1
ATOM 864 C CA . LEU A 1 103 ? 34.875 -6.203 -2.895 1 80.69 103 LEU A CA 1
ATOM 865 C C . LEU A 1 103 ? 36.094 -5.625 -3.582 1 80.69 103 LEU A C 1
ATOM 867 O O . LEU A 1 103 ? 37.156 -6.227 -3.549 1 80.69 103 LEU A O 1
ATOM 871 N N . ASP A 1 104 ? 35.844 -4.539 -4.273 1 84.75 104 ASP A N 1
ATOM 872 C CA . ASP A 1 104 ? 36.875 -3.844 -5.004 1 84.75 104 ASP A CA 1
ATOM 873 C C . ASP A 1 104 ? 37.438 -4.711 -6.141 1 84.75 104 ASP A C 1
ATOM 875 O O . ASP A 1 104 ? 38.625 -4.664 -6.445 1 84.75 104 ASP A O 1
ATOM 879 N N . LEU A 1 105 ? 36.656 -5.547 -6.641 1 87.12 105 LEU A N 1
ATOM 880 C CA . LEU A 1 105 ? 37.062 -6.371 -7.777 1 87.12 105 LEU A CA 1
ATOM 881 C C . LEU A 1 105 ? 36.938 -5.59 -9.086 1 87.12 105 LEU A C 1
ATOM 883 O O . LEU A 1 105 ? 37.656 -5.879 -10.047 1 87.12 105 LEU A O 1
ATOM 887 N N . VAL A 1 106 ? 36 -4.715 -9.109 1 90.06 106 VAL A N 1
ATOM 888 C CA . VAL A 1 106 ? 35.844 -3.781 -10.219 1 90.06 106 VAL A CA 1
ATOM 889 C C . VAL A 1 106 ? 35.688 -2.361 -9.68 1 90.06 106 VAL A C 1
ATOM 891 O O . VAL A 1 106 ? 35.188 -2.168 -8.57 1 90.06 106 VAL A O 1
ATOM 894 N N . ASP A 1 107 ? 36.094 -1.496 -10.508 1 85.38 107 ASP A N 1
ATOM 895 C CA . ASP A 1 107 ? 36.094 -0.105 -10.062 1 85.38 107 ASP A CA 1
ATOM 896 C C . ASP A 1 107 ? 34.656 0.45 -10.016 1 85.38 107 ASP A C 1
ATOM 898 O O . ASP A 1 107 ? 34.312 1.218 -9.117 1 85.38 107 ASP A O 1
ATOM 902 N N . SER A 1 108 ? 33.906 0.137 -11.047 1 87.19 108 SER A N 1
ATOM 903 C CA . SER A 1 108 ? 32.531 0.612 -11.141 1 87.19 108 SER A CA 1
ATOM 904 C C . SER A 1 108 ? 31.641 -0.423 -11.812 1 87.19 108 SER A C 1
ATOM 906 O O . SER A 1 108 ? 32.125 -1.298 -12.531 1 87.19 108 SER A O 1
ATOM 908 N N . ASN A 1 109 ? 30.375 -0.319 -11.5 1 90.88 109 ASN A N 1
ATOM 909 C CA . ASN A 1 109 ? 29.406 -1.2 -12.133 1 90.88 109 ASN A CA 1
ATOM 910 C C . ASN A 1 109 ? 29.219 -0.856 -13.609 1 90.88 109 ASN A C 1
ATOM 912 O O . ASN A 1 109 ? 28.781 0.249 -13.938 1 90.88 109 ASN A O 1
ATOM 916 N N . PRO A 1 110 ? 29.578 -1.742 -14.469 1 92.44 110 PRO A N 1
ATOM 917 C CA . PRO A 1 110 ? 29.484 -1.446 -15.906 1 92.44 110 PRO A CA 1
ATOM 918 C C . PRO A 1 110 ? 28.047 -1.222 -16.375 1 92.44 110 PRO A C 1
ATOM 920 O O . PRO A 1 110 ? 27.828 -0.734 -17.484 1 92.44 110 PRO A O 1
ATOM 923 N N . LEU A 1 111 ? 27.078 -1.626 -15.578 1 93.25 111 LEU A N 1
ATOM 924 C CA . LEU A 1 111 ? 25.672 -1.452 -15.945 1 93.25 111 LEU A CA 1
ATOM 925 C C . LEU A 1 111 ? 25.172 -0.072 -15.539 1 93.25 111 LEU A C 1
ATOM 927 O O . LEU A 1 111 ? 24.094 0.345 -15.953 1 93.25 111 LEU A O 1
ATOM 931 N N . ASP A 1 112 ? 25.922 0.631 -14.805 1 88.44 112 ASP A N 1
ATOM 932 C CA . ASP A 1 112 ? 25.5 1.889 -14.188 1 88.44 112 ASP A CA 1
ATOM 933 C C . ASP A 1 112 ? 25.094 2.91 -15.25 1 88.44 112 ASP A C 1
ATOM 935 O O . ASP A 1 112 ? 24.109 3.637 -15.07 1 88.44 112 ASP A O 1
ATOM 939 N N . ARG A 1 113 ? 25.828 2.893 -16.281 1 78.81 113 ARG A N 1
ATOM 940 C CA . ARG A 1 113 ? 25.609 3.867 -17.344 1 78.81 113 ARG A CA 1
ATOM 941 C C . ARG A 1 113 ? 24.188 3.779 -17.891 1 78.81 113 ARG A C 1
ATOM 943 O O . ARG A 1 113 ? 23.609 4.785 -18.297 1 78.81 113 ARG A O 1
ATOM 950 N N . TRP A 1 114 ? 23.672 2.596 -17.859 1 86.06 114 TRP A N 1
ATOM 951 C CA . TRP A 1 114 ? 22.422 2.348 -18.547 1 86.06 114 TRP A CA 1
ATOM 952 C C . TRP A 1 114 ? 21.281 2.111 -17.547 1 86.06 114 TRP A C 1
ATOM 954 O O . TRP A 1 114 ? 20.109 2.092 -17.922 1 86.06 114 TRP A O 1
ATOM 964 N N . ASN A 1 115 ? 21.625 1.956 -16.328 1 88.25 115 ASN A N 1
ATOM 965 C CA . ASN A 1 115 ? 20.688 1.428 -15.352 1 88.25 115 ASN A CA 1
ATOM 966 C C . ASN A 1 115 ? 19.469 2.338 -15.203 1 88.25 115 ASN A C 1
ATOM 968 O O . ASN A 1 115 ? 18.344 1.857 -15.086 1 88.25 115 ASN A O 1
ATOM 972 N N . ASP A 1 116 ? 19.656 3.645 -15.297 1 76.56 116 ASP A N 1
ATOM 973 C CA . ASP A 1 116 ? 18.562 4.598 -15.117 1 76.56 116 ASP A CA 1
ATOM 974 C C . ASP A 1 116 ? 17.766 4.773 -16.406 1 76.56 116 ASP A C 1
ATOM 976 O O . ASP A 1 116 ? 16.656 5.316 -16.391 1 76.56 116 ASP A O 1
ATOM 980 N N . ARG A 1 117 ? 18.281 4.297 -17.547 1 78.69 117 ARG A N 1
ATOM 981 C CA . ARG A 1 117 ? 17.641 4.504 -18.844 1 78.69 117 ARG A CA 1
ATOM 982 C C . ARG A 1 117 ? 17.156 3.186 -19.438 1 78.69 117 ARG A C 1
ATOM 984 O O . ARG A 1 117 ? 16.75 3.129 -20.594 1 78.69 117 ARG A O 1
ATOM 991 N N . LYS A 1 118 ? 17.219 2.213 -18.656 1 85.25 118 LYS A N 1
ATOM 992 C CA . LYS A 1 118 ? 16.969 0.883 -19.203 1 85.25 118 LYS A CA 1
ATOM 993 C C . LYS A 1 118 ? 15.516 0.738 -19.656 1 85.25 118 LYS A C 1
ATOM 995 O O . LYS A 1 118 ? 15.219 0.017 -20.609 1 85.25 118 LYS A O 1
ATOM 1000 N N . THR A 1 119 ? 14.617 1.41 -19 1 79.5 119 THR A N 1
ATOM 1001 C CA . THR A 1 119 ? 13.219 1.383 -19.406 1 79.5 119 THR A CA 1
ATOM 1002 C C . THR A 1 119 ? 13.023 2.115 -20.734 1 79.5 119 THR A C 1
ATOM 1004 O O . THR A 1 119 ? 12.375 1.601 -21.656 1 79.5 119 THR A O 1
ATOM 1007 N N . GLU A 1 120 ? 13.531 3.256 -20.797 1 74.75 120 GLU A N 1
ATOM 1008 C CA . GLU A 1 120 ? 13.406 4.074 -22 1 74.75 120 GLU A CA 1
ATOM 1009 C C . GLU A 1 120 ? 14.141 3.439 -23.188 1 74.75 120 GLU A C 1
ATOM 1011 O O . GLU A 1 120 ? 13.633 3.424 -24.312 1 74.75 120 GLU A O 1
ATOM 1016 N N . LYS A 1 121 ? 15.297 2.953 -22.984 1 80.12 121 LYS A N 1
ATOM 1017 C CA . LYS A 1 121 ? 16.172 2.475 -24.047 1 80.12 121 LYS A CA 1
ATOM 1018 C C . LYS A 1 121 ? 15.727 1.107 -24.562 1 80.12 121 LYS A C 1
ATOM 1020 O O . LYS A 1 121 ? 15.734 0.857 -25.766 1 80.12 121 LYS A O 1
ATOM 1025 N N . TRP A 1 122 ? 15.367 0.24 -23.578 1 84.62 122 TRP A N 1
ATOM 1026 C CA . TRP A 1 122 ? 15.117 -1.136 -23.984 1 84.62 122 TRP A CA 1
ATOM 1027 C C . TRP A 1 122 ? 13.727 -1.589 -23.562 1 84.62 122 TRP A C 1
ATOM 1029 O O . TRP A 1 122 ? 13.375 -2.764 -23.719 1 84.62 122 TRP A O 1
ATOM 1039 N N . GLY A 1 123 ? 12.945 -0.706 -22.953 1 73.56 123 GLY A N 1
ATOM 1040 C CA . GLY A 1 123 ? 11.57 -1.027 -22.578 1 73.56 123 GLY A CA 1
ATOM 1041 C C . GLY A 1 123 ? 11.477 -1.91 -21.359 1 73.56 123 GLY A C 1
ATOM 1042 O O . GLY A 1 123 ? 10.469 -2.594 -21.156 1 73.56 123 GLY A O 1
ATOM 1043 N N . MET A 1 124 ? 12.578 -2.008 -20.578 1 78.12 124 MET A N 1
ATOM 1044 C CA . MET A 1 124 ? 12.57 -2.857 -19.406 1 78.12 124 MET A CA 1
ATOM 1045 C C . MET A 1 124 ? 11.648 -2.285 -18.328 1 78.12 124 MET A C 1
ATOM 1047 O O . MET A 1 124 ? 11.875 -1.18 -17.828 1 78.12 124 MET A O 1
ATOM 1051 N N . THR A 1 125 ? 10.555 -2.885 -18.141 1 67.75 125 THR A N 1
ATOM 1052 C CA . THR A 1 125 ? 9.57 -2.396 -17.188 1 67.75 125 THR A CA 1
ATOM 1053 C C . THR A 1 125 ? 9.234 -3.471 -16.156 1 67.75 125 THR A C 1
ATOM 1055 O O . THR A 1 125 ? 9.555 -4.648 -16.344 1 67.75 125 THR A O 1
ATOM 1058 N N . LYS A 1 126 ? 8.859 -3.014 -15.039 1 62.31 126 LYS A N 1
ATOM 1059 C CA . LYS A 1 126 ? 8.398 -3.951 -14.016 1 62.31 126 LYS A CA 1
ATOM 1060 C C . LYS A 1 126 ? 6.984 -4.445 -14.328 1 62.31 126 LYS A C 1
ATOM 1062 O O . LYS A 1 126 ? 6.43 -5.258 -13.586 1 62.31 126 LYS A O 1
ATOM 1067 N N . THR A 1 127 ? 6.605 -3.994 -15.336 1 50.56 127 THR A N 1
ATOM 1068 C CA . THR A 1 127 ? 5.258 -4.406 -15.703 1 50.56 127 THR A CA 1
ATOM 1069 C C . THR A 1 127 ? 5.289 -5.691 -16.531 1 50.56 127 THR A C 1
ATOM 1071 O O . THR A 1 127 ? 6.148 -5.855 -17.391 1 50.56 127 THR A O 1
ATOM 1074 N N . THR A 1 128 ? 4.703 -6.75 -16.047 1 48.31 128 THR A N 1
ATOM 1075 C CA . THR A 1 128 ? 4.68 -8.039 -16.734 1 48.31 128 THR A CA 1
ATOM 1076 C C . THR A 1 128 ? 4.133 -7.879 -18.156 1 48.31 128 THR A C 1
ATOM 1078 O O . THR A 1 128 ? 3.32 -6.988 -18.422 1 48.31 128 THR A O 1
ATOM 1081 N N . GLU A 1 129 ? 4.965 -8.461 -19.125 1 46.34 129 GLU A N 1
ATOM 1082 C CA . GLU A 1 129 ? 4.402 -8.539 -20.484 1 46.34 129 GLU A CA 1
ATOM 1083 C C . GLU A 1 129 ? 2.898 -8.797 -20.438 1 46.34 129 GLU A C 1
ATOM 1085 O O . GLU A 1 129 ? 2.154 -8.305 -21.281 1 46.34 129 GLU A O 1
ATOM 1090 N N . GLN A 1 130 ? 2.561 -9.594 -19.562 1 44.12 130 GLN A N 1
ATOM 1091 C CA . GLN A 1 130 ? 1.136 -9.859 -19.391 1 44.12 130 GLN A CA 1
ATOM 1092 C C . GLN A 1 130 ? 0.369 -8.57 -19.094 1 44.12 130 GLN A C 1
ATOM 1094 O O . GLN A 1 130 ? -0.731 -8.367 -19.609 1 44.12 130 GLN A O 1
ATOM 1099 N N . SER A 1 131 ? 1.035 -7.773 -18.25 1 43.78 131 SER A N 1
ATOM 1100 C CA . SER A 1 131 ? 0.347 -6.523 -17.953 1 43.78 131 SER A CA 1
ATOM 1101 C C . SER A 1 131 ? 0.311 -5.602 -19.156 1 43.78 131 SER A C 1
ATOM 1103 O O . SER A 1 131 ? -0.598 -4.777 -19.297 1 43.78 131 SER A O 1
ATOM 1105 N N . LYS A 1 132 ? 1.352 -5.664 -19.828 1 45.31 132 LYS A N 1
ATOM 1106 C CA . LYS A 1 132 ? 1.403 -4.848 -21.031 1 45.31 132 LYS A CA 1
ATOM 1107 C C . LYS A 1 132 ? 0.446 -5.383 -22.094 1 45.31 132 LYS A C 1
ATOM 1109 O O . LYS A 1 132 ? -0.119 -4.613 -22.875 1 45.31 132 LYS A O 1
ATOM 1114 N N . ARG A 1 133 ? 0.753 -6.512 -22.469 1 39.22 133 ARG A N 1
ATOM 1115 C CA . ARG A 1 133 ? -0.101 -7.109 -23.5 1 39.22 133 ARG A CA 1
ATOM 1116 C C . ARG A 1 133 ? -1.497 -7.387 -22.953 1 39.22 133 ARG A C 1
ATOM 1118 O O . ARG A 1 133 ? -2.318 -8.016 -23.609 1 39.22 133 ARG A O 1
ATOM 1125 N N . LEU A 1 134 ? -1.563 -7.34 -21.672 1 39.66 134 LEU A N 1
ATOM 1126 C CA . LEU A 1 134 ? -2.967 -7.449 -21.297 1 39.66 134 LEU A CA 1
ATOM 1127 C C . LEU A 1 134 ? -3.816 -6.434 -22.047 1 39.66 134 LEU A C 1
ATOM 1129 O O . LEU A 1 134 ? -3.854 -5.258 -21.688 1 39.66 134 LEU A O 1
ATOM 1133 N N . GLU A 1 135 ? -3.713 -6.379 -23.203 1 35.59 135 GLU A N 1
ATOM 1134 C CA . GLU A 1 135 ? -4.969 -5.961 -23.828 1 35.59 135 GLU A CA 1
ATOM 1135 C C . GLU A 1 135 ? -6.141 -6.137 -22.875 1 35.59 135 GLU A C 1
ATOM 1137 O O . GLU A 1 135 ? -6.047 -6.887 -21.891 1 35.59 135 GLU A O 1
ATOM 1142 N N . ASP A 1 136 ? -7.375 -5.602 -23.125 1 37.53 136 ASP A N 1
ATOM 1143 C CA . ASP A 1 136 ? -8.688 -5.777 -22.516 1 37.53 136 ASP A CA 1
ATOM 1144 C C . ASP A 1 136 ? -8.828 -7.168 -21.906 1 37.53 136 ASP A C 1
ATOM 1146 O O . ASP A 1 136 ? -9.555 -7.352 -20.922 1 37.53 136 ASP A O 1
ATOM 1150 N N . GLY A 1 137 ? -8.297 -8.281 -22.516 1 37.75 137 GLY A N 1
ATOM 1151 C CA . GLY A 1 137 ? -8.656 -9.68 -22.375 1 37.75 137 GLY A CA 1
ATOM 1152 C C . GLY A 1 137 ? -7.883 -10.398 -21.297 1 37.75 137 GLY A C 1
ATOM 1153 O O . GLY A 1 137 ? -8.18 -11.555 -20.969 1 37.75 137 GLY A O 1
ATOM 1154 N N . GLU A 1 138 ? -6.531 -10.359 -21.047 1 42.84 138 GLU A N 1
ATOM 1155 C CA . GLU A 1 138 ? -5.703 -11.273 -20.266 1 42.84 138 GLU A CA 1
ATOM 1156 C C . GLU A 1 138 ? -6.039 -11.188 -18.781 1 42.84 138 GLU A C 1
ATOM 1158 O O . GLU A 1 138 ? -5.578 -12.008 -17.984 1 42.84 138 GLU A O 1
ATOM 1163 N N . ARG A 1 139 ? -6.625 -10.312 -18.344 1 57.81 139 ARG A N 1
ATOM 1164 C CA . ARG A 1 139 ? -7.141 -10.32 -16.984 1 57.81 139 ARG A CA 1
ATOM 1165 C C . ARG A 1 139 ? -8.516 -10.984 -16.922 1 57.81 139 ARG A C 1
ATOM 1167 O O . ARG A 1 139 ? -9.445 -10.445 -16.312 1 57.81 139 ARG A O 1
ATOM 1174 N N . TYR A 1 140 ? -8.352 -12.086 -17.609 1 76.69 140 TYR A N 1
ATOM 1175 C CA . TYR A 1 140 ? -9.656 -12.75 -17.594 1 76.69 140 TYR A CA 1
ATOM 1176 C C . TYR A 1 140 ? -10.008 -13.227 -16.203 1 76.69 140 TYR A C 1
ATOM 1178 O O . TYR A 1 140 ? -9.25 -13.977 -15.578 1 76.69 140 TYR A O 1
ATOM 1186 N N . ALA A 1 141 ? -11.023 -12.648 -15.758 1 89.38 141 ALA A N 1
ATOM 1187 C CA . ALA A 1 141 ? -11.578 -13.102 -14.484 1 89.38 141 ALA A CA 1
ATOM 1188 C C . ALA A 1 141 ? -12.609 -14.203 -14.703 1 89.38 141 ALA A C 1
ATOM 1190 O O . ALA A 1 141 ? -13.688 -13.953 -15.25 1 89.38 141 ALA A O 1
ATOM 1191 N N . VAL A 1 142 ? -12.164 -15.391 -14.336 1 93.19 142 VAL A N 1
ATOM 1192 C CA . VAL A 1 142 ? -13.086 -16.516 -14.406 1 93.19 142 VAL A CA 1
ATOM 1193 C C . VAL A 1 142 ? -14.352 -16.203 -13.617 1 93.19 142 VAL A C 1
ATOM 1195 O O . VAL A 1 142 ? -14.289 -15.617 -12.531 1 93.19 142 VAL A O 1
ATOM 1198 N N . ASP A 1 143 ? -15.523 -16.469 -14.211 1 93.75 143 ASP A N 1
ATOM 1199 C CA . ASP A 1 143 ? -16.75 -16.266 -13.445 1 93.75 143 ASP A CA 1
ATOM 1200 C C . ASP A 1 143 ? -17.344 -17.594 -13 1 93.75 143 ASP A C 1
ATOM 1202 O O . ASP A 1 143 ? -16.766 -18.656 -13.234 1 93.75 143 ASP A O 1
ATOM 1206 N N . GLN A 1 144 ? -18.484 -17.5 -12.328 1 94.94 144 GLN A N 1
ATOM 1207 C CA . GLN A 1 144 ? -19.094 -18.688 -11.742 1 94.94 144 GLN A CA 1
ATOM 1208 C C . GLN A 1 144 ? -19.469 -19.703 -12.812 1 94.94 144 GLN A C 1
ATOM 1210 O O . GLN A 1 144 ? -19.344 -20.906 -12.594 1 94.94 144 GLN A O 1
ATOM 1215 N N . ALA A 1 145 ? -19.922 -19.234 -13.93 1 95.69 145 ALA A N 1
ATOM 1216 C CA . ALA A 1 145 ? -20.281 -20.125 -15.031 1 95.69 145 ALA A CA 1
ATOM 1217 C C . ALA A 1 145 ? -19.047 -20.875 -15.555 1 95.69 145 ALA A C 1
ATOM 1219 O O . ALA A 1 145 ? -19.125 -22.078 -15.836 1 95.69 145 ALA A O 1
ATOM 1220 N N . ASP A 1 146 ? -17.969 -20.172 -15.648 1 96.44 146 ASP A N 1
ATOM 1221 C CA . ASP A 1 146 ? -16.719 -20.797 -16.062 1 96.44 146 ASP A CA 1
ATOM 1222 C C . ASP A 1 146 ? -16.297 -21.906 -15.102 1 96.44 146 ASP A C 1
ATOM 1224 O O . ASP A 1 146 ? -15.914 -23 -15.531 1 96.44 146 ASP A O 1
ATOM 1228 N N . VAL A 1 147 ? -16.406 -21.609 -13.828 1 97.06 147 VAL A N 1
ATOM 1229 C CA . VAL A 1 147 ? -15.992 -22.562 -12.805 1 97.06 147 VAL A CA 1
ATOM 1230 C C . VAL A 1 147 ? -16.859 -23.828 -12.898 1 97.06 147 VAL A C 1
ATOM 1232 O O . VAL A 1 147 ? -16.359 -24.938 -12.797 1 97.06 147 VAL A O 1
ATOM 1235 N N . ARG A 1 148 ? -18.141 -23.672 -13.133 1 96.44 148 ARG A N 1
ATOM 1236 C CA . ARG A 1 148 ? -19.047 -24.797 -13.273 1 96.44 148 ARG A CA 1
ATOM 1237 C C . ARG A 1 148 ? -18.688 -25.656 -14.484 1 96.44 148 ARG A C 1
ATOM 1239 O O . ARG A 1 148 ? -18.703 -26.875 -14.414 1 96.44 148 ARG A O 1
ATOM 1246 N N . GLU A 1 149 ? -18.422 -24.984 -15.508 1 97.44 149 GLU A N 1
ATOM 1247 C CA . GLU A 1 149 ? -18 -25.688 -16.703 1 97.44 149 GLU A CA 1
ATOM 1248 C C . GLU A 1 149 ? -16.703 -26.469 -16.469 1 97.44 149 GLU A C 1
ATOM 1250 O O . GLU A 1 149 ? -16.594 -27.625 -16.875 1 97.44 149 GLU A O 1
ATOM 1255 N N . MET A 1 150 ? -15.781 -25.875 -15.859 1 97.94 150 MET A N 1
ATOM 1256 C CA . MET A 1 150 ? -14.508 -26.531 -15.555 1 97.94 150 MET A CA 1
ATOM 1257 C C . MET A 1 150 ? -14.719 -27.734 -14.656 1 97.94 150 MET A C 1
ATOM 1259 O O . MET A 1 150 ? -14.141 -28.797 -14.883 1 97.94 150 MET A O 1
ATOM 1263 N N . GLU A 1 151 ? -15.531 -27.531 -13.664 1 96.81 151 GLU A N 1
ATOM 1264 C CA . GLU A 1 151 ? -15.844 -28.609 -12.727 1 96.81 151 GLU A CA 1
ATOM 1265 C C . GLU A 1 151 ? -16.391 -29.828 -13.461 1 96.81 151 GLU A C 1
ATOM 1267 O O . GLU A 1 151 ? -16.047 -30.969 -13.125 1 96.81 151 GLU A O 1
ATOM 1272 N N . GLN A 1 152 ? -17.219 -29.578 -14.469 1 96.81 152 GLN A N 1
ATOM 1273 C CA . GLN A 1 152 ? -17.891 -30.656 -15.203 1 96.81 152 GLN A CA 1
ATOM 1274 C C . GLN A 1 152 ? -16.922 -31.328 -16.172 1 96.81 152 GLN A C 1
ATOM 1276 O O . GLN A 1 152 ? -17.188 -32.438 -16.641 1 96.81 152 GLN A O 1
ATOM 1281 N N . HIS A 1 153 ? -15.805 -30.719 -16.391 1 97.69 153 HIS A N 1
ATOM 1282 C CA . HIS A 1 153 ? -14.938 -31.234 -17.453 1 97.69 153 HIS A CA 1
ATOM 1283 C C . HIS A 1 153 ? -13.547 -31.547 -16.906 1 97.69 153 HIS A C 1
ATOM 1285 O O . HIS A 1 153 ? -12.555 -31.422 -17.625 1 97.69 153 HIS A O 1
ATOM 1291 N N . VAL A 1 154 ? -13.516 -31.812 -15.648 1 96.44 154 VAL A N 1
ATOM 1292 C CA . VAL A 1 154 ? -12.234 -32.219 -15.07 1 96.44 154 VAL A CA 1
ATOM 1293 C C . VAL A 1 154 ? -11.805 -33.562 -15.664 1 96.44 154 VAL A C 1
ATOM 1295 O O . VAL A 1 154 ? -12.578 -34.219 -16.359 1 96.44 154 VAL A O 1
ATOM 1298 N N . GLY A 1 155 ? -10.492 -33.938 -15.508 1 90.12 155 GLY A N 1
ATOM 1299 C CA . GLY A 1 155 ? -9.93 -35.156 -16.062 1 90.12 155 GLY A CA 1
ATOM 1300 C C . GLY A 1 155 ? -10.328 -36.406 -15.281 1 90.12 155 GLY A C 1
ATOM 1301 O O . GLY A 1 155 ? -11.453 -36.5 -14.773 1 90.12 155 GLY A O 1
ATOM 1302 N N . ARG A 1 156 ? -9.445 -37.406 -15.273 1 89.12 156 ARG A N 1
ATOM 1303 C CA . ARG A 1 156 ? -9.742 -38.75 -14.773 1 89.12 156 ARG A CA 1
ATOM 1304 C C . ARG A 1 156 ? -9.891 -38.75 -13.258 1 89.12 156 ARG A C 1
ATOM 1306 O O . ARG A 1 156 ? -10.641 -39.562 -12.703 1 89.12 156 ARG A O 1
ATOM 1313 N N . ASN A 1 157 ? -9.25 -37.875 -12.57 1 93.12 157 ASN A N 1
ATOM 1314 C CA . ASN A 1 157 ? -9.344 -37.781 -11.117 1 93.12 157 ASN A CA 1
ATOM 1315 C C . ASN A 1 157 ? -10.461 -36.844 -10.68 1 93.12 157 ASN A C 1
ATOM 1317 O O . ASN A 1 157 ? -10.195 -35.812 -10.055 1 93.12 157 ASN A O 1
ATOM 1321 N N . ARG A 1 158 ? -11.648 -37.25 -10.82 1 94.88 158 ARG A N 1
ATOM 1322 C CA . ARG A 1 158 ? -12.828 -36.375 -10.82 1 94.88 158 ARG A CA 1
ATOM 1323 C C . ARG A 1 158 ? -13.031 -35.719 -9.453 1 94.88 158 ARG A C 1
ATOM 1325 O O . ARG A 1 158 ? -13.102 -34.5 -9.344 1 94.88 158 ARG A O 1
ATOM 1332 N N . VAL A 1 159 ? -13.078 -36.562 -8.383 1 96.25 159 VAL A N 1
ATOM 1333 C CA . VAL A 1 159 ? -13.398 -36.031 -7.062 1 96.25 159 VAL A CA 1
ATOM 1334 C C . VAL A 1 159 ? -12.32 -35.031 -6.629 1 96.25 159 VAL A C 1
ATOM 1336 O O . VAL A 1 159 ? -12.625 -33.938 -6.18 1 96.25 159 VAL A O 1
ATOM 1339 N N . ARG A 1 160 ? -11.07 -35.406 -6.812 1 97.19 160 ARG A N 1
ATOM 1340 C CA . ARG A 1 160 ? -9.953 -34.562 -6.414 1 97.19 160 ARG A CA 1
ATOM 1341 C C . ARG A 1 160 ? -9.953 -33.25 -7.188 1 97.19 160 ARG A C 1
ATOM 1343 O O . ARG A 1 160 ? -9.836 -32.156 -6.594 1 97.19 160 ARG A O 1
ATOM 1350 N N . ASP A 1 161 ? -10.062 -33.406 -8.508 1 98.12 161 ASP A N 1
ATOM 1351 C CA . ASP A 1 161 ? -9.906 -32.219 -9.367 1 98.12 161 ASP A CA 1
ATOM 1352 C C . ASP A 1 161 ? -11.102 -31.281 -9.25 1 98.12 161 ASP A C 1
ATOM 1354 O O . ASP A 1 161 ? -10.945 -30.062 -9.336 1 98.12 161 ASP A O 1
ATOM 1358 N N . GLN A 1 162 ? -12.305 -31.875 -9.086 1 98 162 GLN A N 1
ATOM 1359 C CA . GLN A 1 162 ? -13.477 -31.047 -8.828 1 98 162 GLN A CA 1
ATOM 1360 C C . GLN A 1 162 ? -13.328 -30.281 -7.516 1 98 162 GLN A C 1
ATOM 1362 O O . GLN A 1 162 ? -13.609 -29.078 -7.453 1 98 162 GLN A O 1
ATOM 1367 N N . LEU A 1 163 ? -12.914 -30.953 -6.469 1 98.06 163 LEU A N 1
ATOM 1368 C CA . LEU A 1 163 ? -12.703 -30.312 -5.172 1 98.06 163 LEU A CA 1
ATOM 1369 C C . LEU A 1 163 ? -11.664 -29.203 -5.277 1 98.06 163 LEU A C 1
ATOM 1371 O O . LEU A 1 163 ? -11.859 -28.109 -4.738 1 98.06 163 LEU A O 1
ATOM 1375 N N . LEU A 1 164 ? -10.609 -29.5 -5.957 1 98.25 164 LEU A N 1
ATOM 1376 C CA . LEU A 1 164 ? -9.523 -28.531 -6.109 1 98.25 164 LEU A CA 1
ATOM 1377 C C . LEU A 1 164 ? -10.023 -27.25 -6.777 1 98.25 164 LEU A C 1
ATOM 1379 O O . LEU A 1 164 ? -9.812 -26.156 -6.262 1 98.25 164 LEU A O 1
ATOM 1383 N N . ILE A 1 165 ? -10.727 -27.359 -7.887 1 98.25 165 ILE A N 1
ATOM 1384 C CA . ILE A 1 165 ? -11.195 -26.219 -8.664 1 98.25 165 ILE A CA 1
ATOM 1385 C C . ILE A 1 165 ? -12.188 -25.406 -7.832 1 98.25 165 ILE A C 1
ATOM 1387 O O . ILE A 1 165 ? -12.07 -24.172 -7.742 1 98.25 165 ILE A O 1
ATOM 1391 N N . ARG A 1 166 ? -13.07 -26.062 -7.184 1 97.94 166 ARG A N 1
ATOM 1392 C CA . ARG A 1 166 ? -14.078 -25.375 -6.379 1 97.94 166 ARG A CA 1
ATOM 1393 C C . ARG A 1 166 ? -13.438 -24.719 -5.156 1 97.94 166 ARG A C 1
ATOM 1395 O O . ARG A 1 166 ? -13.844 -23.625 -4.75 1 97.94 166 ARG A O 1
ATOM 1402 N N . LEU A 1 167 ? -12.539 -25.406 -4.574 1 98.25 167 LEU A N 1
ATOM 1403 C CA . LEU A 1 167 ? -11.875 -24.844 -3.406 1 98.25 167 LEU A CA 1
ATOM 1404 C C . LEU A 1 167 ? -11.086 -23.594 -3.787 1 98.25 167 LEU A C 1
ATOM 1406 O O . LEU A 1 167 ? -11.102 -22.609 -3.057 1 98.25 167 LEU A O 1
ATOM 1410 N N . LEU A 1 168 ? -10.398 -23.656 -4.91 1 98.19 168 LEU A N 1
ATOM 1411 C CA . LEU A 1 168 ? -9.703 -22.469 -5.398 1 98.19 168 LEU A CA 1
ATOM 1412 C C . LEU A 1 168 ? -10.688 -21.312 -5.609 1 98.19 168 LEU A C 1
ATOM 1414 O O . LEU A 1 168 ? -10.383 -20.172 -5.281 1 98.19 168 LEU A O 1
ATOM 1418 N N . TRP A 1 169 ? -11.828 -21.641 -6.121 1 98 169 TRP A N 1
ATOM 1419 C CA . TRP A 1 169 ? -12.859 -20.641 -6.387 1 98 169 TRP A CA 1
ATOM 1420 C C . TRP A 1 169 ? -13.367 -20.016 -5.09 1 98 169 TRP A C 1
ATOM 1422 O O . TRP A 1 169 ? -13.625 -18.812 -5.027 1 98 169 TRP A O 1
ATOM 1432 N N . HIS A 1 170 ? -13.469 -20.797 -4.035 1 97.94 170 HIS A N 1
ATOM 1433 C CA . HIS A 1 170 ? -14.023 -20.328 -2.771 1 97.94 170 HIS A CA 1
ATOM 1434 C C . HIS A 1 170 ? -12.984 -19.578 -1.955 1 97.94 170 HIS A C 1
ATOM 1436 O O . HIS A 1 170 ? -13.328 -18.672 -1.186 1 97.94 170 HIS A O 1
ATOM 1442 N N . THR A 1 171 ? -11.75 -19.922 -2.109 1 97.62 171 THR A N 1
ATOM 1443 C CA . THR A 1 171 ? -10.75 -19.453 -1.151 1 97.62 171 THR A CA 1
ATOM 1444 C C . THR A 1 171 ? -9.797 -18.453 -1.807 1 97.62 171 THR A C 1
ATOM 1446 O O . THR A 1 171 ? -9.133 -17.672 -1.117 1 97.62 171 THR A O 1
ATOM 1449 N N . GLY A 1 172 ? -9.664 -18.531 -3.117 1 96.06 172 GLY A N 1
ATOM 1450 C CA . GLY A 1 172 ? -8.742 -17.656 -3.82 1 96.06 172 GLY A CA 1
ATOM 1451 C C . GLY A 1 172 ? -7.285 -17.938 -3.496 1 96.06 172 GLY A C 1
ATOM 1452 O O . GLY A 1 172 ? -6.418 -17.094 -3.709 1 96.06 172 GLY A O 1
ATOM 1453 N N . MET A 1 173 ? -6.961 -19.094 -2.975 1 95.69 173 MET A N 1
ATOM 1454 C CA . MET A 1 173 ? -5.582 -19.453 -2.652 1 95.69 173 MET A CA 1
ATOM 1455 C C . MET A 1 173 ? -4.715 -19.469 -3.908 1 95.69 173 MET A C 1
ATOM 1457 O O . MET A 1 173 ? -5.176 -19.875 -4.977 1 95.69 173 MET A O 1
ATOM 1461 N N . ARG A 1 174 ? -3.504 -19.031 -3.707 1 92.62 174 ARG A N 1
ATOM 1462 C CA . ARG A 1 174 ? -2.537 -19.25 -4.781 1 92.62 174 ARG A CA 1
ATOM 1463 C C . ARG A 1 174 ? -2.23 -20.734 -4.953 1 92.62 174 ARG A C 1
ATOM 1465 O O . ARG A 1 174 ? -2.383 -21.516 -4.016 1 92.62 174 ARG A O 1
ATOM 1472 N N . ARG A 1 175 ? -1.727 -21.094 -6.172 1 94.69 175 ARG A N 1
ATOM 1473 C CA . ARG A 1 175 ? -1.468 -22.5 -6.434 1 94.69 175 ARG A CA 1
ATOM 1474 C C . ARG A 1 175 ? -0.425 -23.062 -5.469 1 94.69 175 ARG A C 1
ATOM 1476 O O . ARG A 1 175 ? -0.504 -24.219 -5.062 1 94.69 175 ARG A O 1
ATOM 1483 N N . GLY A 1 176 ? 0.579 -22.219 -5.121 1 92.75 176 GLY A N 1
ATOM 1484 C CA . GLY A 1 176 ? 1.575 -22.641 -4.152 1 92.75 176 GLY A CA 1
ATOM 1485 C C . GLY A 1 176 ? 0.997 -22.891 -2.773 1 92.75 176 GLY A C 1
ATOM 1486 O O . GLY A 1 176 ? 1.412 -23.828 -2.08 1 92.75 176 GLY A O 1
ATOM 1487 N N . GLU A 1 177 ? 0.055 -22.078 -2.361 1 94.75 177 GLU A N 1
ATOM 1488 C CA . GLU A 1 177 ? -0.616 -22.266 -1.078 1 94.75 177 GLU A CA 1
ATOM 1489 C C . G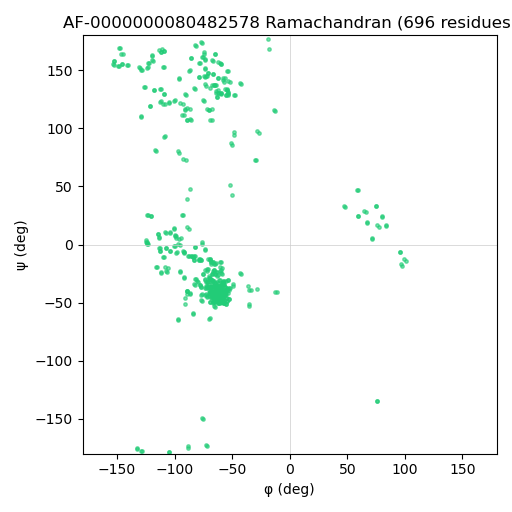LU A 1 177 ? -1.464 -23.531 -1.081 1 94.75 177 GLU A C 1
ATOM 1491 O O . GLU A 1 177 ? -1.4 -24.328 -0.144 1 94.75 177 GLU A O 1
ATOM 1496 N N . ALA A 1 178 ? -2.189 -23.703 -2.16 1 96.94 178 ALA A N 1
ATOM 1497 C CA . ALA A 1 178 ? -3.057 -24.875 -2.273 1 96.94 178 ALA A CA 1
ATOM 1498 C C . ALA A 1 178 ? -2.252 -26.172 -2.17 1 96.94 178 ALA A C 1
ATOM 1500 O O . ALA A 1 178 ? -2.701 -27.141 -1.556 1 96.94 178 ALA A O 1
ATOM 1501 N N . SER A 1 179 ? -1.087 -26.172 -2.777 1 96.62 179 SER A N 1
ATOM 1502 C CA . SER A 1 179 ? -0.234 -27.359 -2.795 1 96.62 179 SER A CA 1
ATOM 1503 C C . SER A 1 179 ? 0.257 -27.703 -1.393 1 96.62 179 SER A C 1
ATOM 1505 O O . SER A 1 179 ? 0.588 -28.859 -1.114 1 96.62 179 SER A O 1
ATOM 1507 N N . GLU A 1 180 ? 0.255 -26.688 -0.497 1 95.62 180 GLU A N 1
ATOM 1508 C CA . GLU A 1 180 ? 0.87 -26.875 0.814 1 95.62 180 GLU A CA 1
ATOM 1509 C C . GLU A 1 180 ? -0.187 -27.078 1.896 1 95.62 180 GLU A C 1
ATOM 1511 O O . GLU A 1 180 ? 0.143 -27.359 3.049 1 95.62 180 GLU A O 1
ATOM 1516 N N . VAL A 1 181 ? -1.412 -26.953 1.56 1 97.25 181 VAL A N 1
ATOM 1517 C CA . VAL A 1 181 ? -2.467 -27.109 2.557 1 97.25 181 VAL A CA 1
ATOM 1518 C C . VAL A 1 181 ? -2.451 -28.531 3.119 1 97.25 181 VAL A C 1
ATOM 1520 O O . VAL A 1 181 ? -2.467 -29.5 2.363 1 97.25 181 VAL A O 1
ATOM 1523 N N . SER A 1 182 ? -2.395 -28.672 4.43 1 96.88 182 SER A N 1
ATOM 1524 C CA . SER A 1 182 ? -2.451 -29.969 5.109 1 96.88 182 SER A CA 1
ATOM 1525 C C . SER A 1 182 ? -3.746 -30.109 5.902 1 96.88 182 SER A C 1
ATOM 1527 O O . SER A 1 182 ? -4.473 -29.141 6.105 1 96.88 182 SER A O 1
ATOM 1529 N N . LEU A 1 183 ? -3.971 -31.359 6.27 1 96.94 183 LEU A N 1
ATOM 1530 C CA . LEU A 1 183 ? -5.211 -31.672 6.973 1 96.94 183 LEU A CA 1
ATOM 1531 C C . LEU A 1 183 ? -5.281 -30.938 8.305 1 96.94 183 LEU A C 1
ATOM 1533 O O . LEU A 1 183 ? -6.367 -30.578 8.773 1 96.94 183 LEU A O 1
ATOM 1537 N N . GLU A 1 184 ? -4.125 -30.594 8.914 1 96 184 GLU A N 1
ATOM 1538 C CA . GLU A 1 184 ? -4.078 -29.906 10.203 1 96 184 GLU A CA 1
ATOM 1539 C C . GLU A 1 184 ? -4.531 -28.453 10.07 1 96 184 GLU A C 1
ATOM 1541 O O . GLU A 1 184 ? -4.898 -27.828 11.062 1 96 184 GLU A O 1
ATOM 1546 N N . MET A 1 185 ? -4.469 -27.953 8.883 1 97.19 185 MET A N 1
ATOM 1547 C CA . MET A 1 185 ? -4.836 -26.562 8.641 1 97.19 185 MET A CA 1
ATOM 1548 C C . MET A 1 185 ? -6.348 -26.422 8.484 1 97.19 185 MET A C 1
ATOM 1550 O O . MET A 1 185 ? -6.871 -25.297 8.508 1 97.19 185 MET A O 1
ATOM 1554 N N . LEU A 1 186 ? -7.078 -27.562 8.383 1 97.44 186 LEU A N 1
ATOM 1555 C CA . LEU A 1 186 ? -8.508 -27.547 8.102 1 97.44 186 LEU A CA 1
ATOM 1556 C C . LEU A 1 186 ? -9.32 -27.516 9.391 1 97.44 186 LEU A C 1
ATOM 1558 O O . LEU A 1 186 ? -9.016 -28.234 10.336 1 97.44 186 LEU A O 1
ATOM 1562 N N . ASN A 1 187 ? -10.188 -26.656 9.477 1 97.5 187 ASN A N 1
ATOM 1563 C CA . ASN A 1 187 ? -11.305 -26.688 10.422 1 97.5 187 ASN A CA 1
ATOM 1564 C C . ASN A 1 187 ? -12.625 -26.969 9.719 1 97.5 187 ASN A C 1
ATOM 1566 O O . ASN A 1 187 ? -13.297 -26.031 9.258 1 97.5 187 ASN A O 1
ATOM 1570 N N . ARG A 1 188 ? -13.016 -28.234 9.664 1 96.56 188 ARG A N 1
ATOM 1571 C CA . ARG A 1 188 ? -14.156 -28.656 8.859 1 96.56 188 ARG A CA 1
ATOM 1572 C C . ARG A 1 188 ? -15.461 -28.125 9.438 1 96.56 188 ARG A C 1
ATOM 1574 O O . ARG A 1 188 ? -16.375 -27.766 8.688 1 96.56 188 ARG A O 1
ATOM 1581 N N . ASP A 1 189 ? -15.562 -28.016 10.734 1 96.25 189 ASP A N 1
ATOM 1582 C CA . ASP A 1 189 ? -16.781 -27.516 11.367 1 96.25 189 ASP A CA 1
ATOM 1583 C C . ASP A 1 189 ? -17.031 -26.062 10.992 1 96.25 189 ASP A C 1
ATOM 1585 O O . ASP A 1 189 ? -18.172 -25.672 10.711 1 96.25 189 ASP A O 1
ATOM 1589 N N . ALA A 1 190 ? -15.984 -25.266 10.969 1 97 190 ALA A N 1
ATOM 1590 C CA . ALA A 1 190 ? -16.109 -23.844 10.648 1 97 190 ALA A CA 1
ATOM 1591 C C . ALA A 1 190 ? -16.016 -23.609 9.148 1 97 190 ALA A C 1
ATOM 1593 O O . ALA A 1 190 ? -16.25 -22.484 8.672 1 97 190 ALA A O 1
ATOM 1594 N N . ARG A 1 191 ? -15.633 -24.641 8.328 1 97.88 191 ARG A N 1
ATOM 1595 C CA . ARG A 1 191 ? -15.391 -24.531 6.895 1 97.88 191 ARG A CA 1
ATOM 1596 C C . ARG A 1 191 ? -14.297 -23.516 6.598 1 97.88 191 ARG A C 1
ATOM 1598 O O . ARG A 1 191 ? -14.484 -22.641 5.754 1 97.88 191 ARG A O 1
ATOM 1605 N N . GLU A 1 192 ? -13.211 -23.672 7.395 1 98.31 192 GLU A N 1
ATOM 1606 C CA . GLU A 1 192 ? -12.109 -22.719 7.293 1 98.31 192 GLU A CA 1
ATOM 1607 C C . GLU A 1 192 ? -10.773 -23.438 7.109 1 98.31 192 GLU A C 1
ATOM 1609 O O . GLU A 1 192 ? -10.633 -24.609 7.473 1 98.31 192 GLU A O 1
ATOM 1614 N N . ILE A 1 193 ? -9.867 -22.828 6.461 1 98 193 ILE A N 1
ATOM 1615 C CA . ILE A 1 193 ? -8.477 -23.25 6.328 1 98 193 ILE A CA 1
ATOM 1616 C C . ILE A 1 193 ? -7.547 -22.172 6.863 1 98 193 ILE A C 1
ATOM 1618 O O . ILE A 1 193 ? -7.566 -21.031 6.379 1 98 193 ILE A O 1
ATOM 1622 N N . GLU A 1 194 ? -6.785 -22.469 7.832 1 96.81 194 GLU A N 1
ATOM 1623 C CA . GLU A 1 194 ? -5.801 -21.531 8.367 1 96.81 194 GLU A CA 1
ATOM 1624 C C . GLU A 1 194 ? -4.484 -21.625 7.598 1 96.81 194 GLU A C 1
ATOM 1626 O O . GLU A 1 194 ? -3.773 -22.625 7.676 1 96.81 194 GLU A O 1
ATOM 1631 N N . LEU A 1 195 ? -4.223 -20.641 6.836 1 95.56 195 LEU A N 1
ATOM 1632 C CA . LEU A 1 195 ? -2.982 -20.578 6.066 1 95.56 195 LEU A CA 1
ATOM 1633 C C . LEU A 1 195 ? -1.899 -19.844 6.836 1 95.56 195 LEU A C 1
ATOM 1635 O O . LEU A 1 195 ? -1.983 -18.625 7.008 1 95.56 195 LEU A O 1
ATOM 1639 N N . PRO A 1 196 ? -0.921 -20.516 7.25 1 91.56 196 PRO A N 1
ATOM 1640 C CA . PRO A 1 196 ? 0.149 -19.859 8 1 91.56 196 PRO A CA 1
ATOM 1641 C C . PRO A 1 196 ? 1.054 -19 7.117 1 91.56 196 PRO A C 1
ATOM 1643 O O . PRO A 1 196 ? 1.089 -19.188 5.898 1 91.56 196 PRO A O 1
ATOM 1646 N N . GLY A 1 197 ? 1.757 -18.078 7.742 1 86.44 197 GLY A N 1
ATOM 1647 C CA . GLY A 1 197 ? 2.666 -17.188 7.027 1 86.44 197 GLY A CA 1
ATOM 1648 C C . GLY A 1 197 ? 3.773 -17.938 6.305 1 86.44 197 GLY A C 1
ATOM 1649 O O . GLY A 1 197 ? 4.301 -17.438 5.305 1 86.44 197 GLY A O 1
ATOM 1650 N N . SER A 1 198 ? 4 -19.078 6.68 1 75.56 198 SER A N 1
ATOM 1651 C CA . SER A 1 198 ? 5.09 -19.859 6.113 1 75.56 198 SER A CA 1
ATOM 1652 C C . SER A 1 198 ? 4.762 -20.328 4.695 1 75.56 198 SER A C 1
ATOM 1654 O O . SER A 1 198 ? 5.664 -20.562 3.893 1 75.56 198 SER A O 1
ATOM 1656 N N . ILE A 1 199 ? 3.543 -20.391 4.348 1 76.38 199 ILE A N 1
ATOM 1657 C CA . ILE A 1 199 ? 3.223 -20.922 3.029 1 76.38 199 ILE A CA 1
ATOM 1658 C C . ILE A 1 199 ? 2.645 -19.812 2.148 1 76.38 199 ILE A C 1
ATOM 1660 O O . ILE A 1 199 ? 2.283 -20.062 0.995 1 76.38 199 ILE A O 1
ATOM 1664 N N . THR A 1 200 ? 2.531 -18.734 2.779 1 77.38 200 THR A N 1
ATOM 1665 C CA . THR A 1 200 ? 2.004 -17.625 1.996 1 77.38 200 THR A CA 1
ATOM 1666 C C . THR A 1 200 ? 3.137 -16.75 1.448 1 77.38 200 THR A C 1
ATOM 1668 O O . THR A 1 200 ? 4.184 -16.625 2.086 1 77.38 200 THR A O 1
ATOM 1671 N N . LYS A 1 201 ? 2.959 -16.266 0.247 1 65.69 201 LYS A N 1
ATOM 1672 C CA . LYS A 1 201 ? 3.988 -15.492 -0.434 1 65.69 201 LYS A CA 1
ATOM 1673 C C . LYS A 1 201 ? 4.371 -14.258 0.377 1 65.69 201 LYS A C 1
ATOM 1675 O O . LYS A 1 201 ? 5.539 -13.867 0.411 1 65.69 201 LYS A O 1
ATOM 1680 N N . ASN A 1 202 ? 3.406 -13.68 1.104 1 65.38 202 ASN A N 1
ATOM 1681 C CA . ASN A 1 202 ? 3.646 -12.422 1.801 1 65.38 202 ASN A CA 1
ATOM 1682 C C . ASN A 1 202 ? 3.932 -12.648 3.283 1 65.38 202 ASN A C 1
ATOM 1684 O O . ASN A 1 202 ? 3.984 -11.688 4.062 1 65.38 202 ASN A O 1
ATOM 1688 N N . SER A 1 203 ? 4.082 -13.953 3.668 1 69.19 203 SER A N 1
ATOM 1689 C CA . SER A 1 203 ? 4.445 -14.375 5.02 1 69.19 203 SER A CA 1
ATOM 1690 C C . SER A 1 203 ? 3.426 -13.883 6.043 1 69.19 203 SER A C 1
ATOM 1692 O O . SER A 1 203 ? 3.775 -13.617 7.195 1 69.19 203 SER A O 1
ATOM 1694 N N . ARG A 1 204 ? 2.291 -13.656 5.613 1 81.31 204 ARG A N 1
ATOM 1695 C CA . ARG A 1 204 ? 1.217 -13.273 6.523 1 81.31 204 ARG A CA 1
ATOM 1696 C C . ARG A 1 204 ? 0.159 -14.367 6.613 1 81.31 204 ARG A C 1
ATOM 1698 O O . ARG A 1 204 ? -0.233 -14.945 5.594 1 81.31 204 ARG A O 1
ATOM 1705 N N . GLU A 1 205 ? -0.201 -14.641 7.82 1 90.81 205 GLU A N 1
ATOM 1706 C CA . GLU A 1 205 ? -1.245 -15.633 8.055 1 90.81 205 GLU A CA 1
ATOM 1707 C C . GLU A 1 205 ? -2.617 -15.094 7.664 1 90.81 205 GLU A C 1
ATOM 1709 O O . GLU A 1 205 ? -2.865 -13.891 7.746 1 90.81 205 GLU A O 1
ATOM 1714 N N . ARG A 1 206 ? -3.418 -15.984 7.152 1 93.06 206 ARG A N 1
ATOM 1715 C CA . ARG A 1 206 ? -4.812 -15.641 6.906 1 93.06 206 ARG A CA 1
ATOM 1716 C C . ARG A 1 206 ? -5.703 -16.875 6.957 1 93.06 206 ARG A C 1
ATOM 1718 O O . ARG A 1 206 ? -5.219 -18 6.836 1 93.06 206 ARG A O 1
ATOM 1725 N N . VAL A 1 207 ? -6.938 -16.625 7.188 1 96.25 207 VAL A N 1
ATOM 1726 C CA . VAL A 1 207 ? -7.934 -17.688 7.242 1 96.25 207 VAL A CA 1
ATOM 1727 C C . VAL A 1 207 ? -8.891 -17.562 6.062 1 96.25 207 VAL A C 1
ATOM 1729 O O . VAL A 1 207 ? -9.469 -16.5 5.836 1 96.25 207 VAL A O 1
ATOM 1732 N N . VAL A 1 208 ? -8.945 -18.625 5.312 1 97.5 208 VAL A N 1
ATOM 1733 C CA . VAL A 1 208 ? -9.906 -18.656 4.211 1 97.5 208 VAL A CA 1
ATOM 1734 C C . VAL A 1 208 ? -11.031 -19.641 4.531 1 97.5 208 VAL A C 1
ATOM 1736 O O . VAL A 1 208 ? -10.945 -20.391 5.504 1 97.5 208 VAL A O 1
ATOM 1739 N N . ALA A 1 209 ? -12.109 -19.531 3.707 1 97.75 209 ALA A N 1
ATOM 1740 C CA . ALA A 1 209 ? -13.297 -20.328 4.027 1 97.75 209 ALA A CA 1
ATOM 1741 C C . ALA A 1 209 ? -13.938 -20.891 2.762 1 97.75 209 ALA A C 1
ATOM 1743 O O . ALA A 1 209 ? -13.648 -20.438 1.653 1 97.75 209 ALA A O 1
ATOM 1744 N N . TRP A 1 210 ? -14.656 -22 2.912 1 97.38 210 TRP A N 1
ATOM 1745 C CA . TRP A 1 210 ? -15.469 -22.531 1.819 1 97.38 210 TRP A CA 1
ATOM 1746 C C . TRP A 1 210 ? -16.938 -22.578 2.213 1 97.38 210 TRP A C 1
ATOM 1748 O O . TRP A 1 210 ? -17.281 -22.469 3.395 1 97.38 210 TRP A O 1
ATOM 1758 N N . GLN A 1 211 ? -17.75 -22.609 1.194 1 96.88 211 GLN A N 1
ATOM 1759 C CA . GLN A 1 211 ? -19.203 -22.578 1.382 1 96.88 211 GLN A CA 1
ATOM 1760 C C . GLN A 1 211 ? -19.75 -23.984 1.61 1 96.88 211 GLN A C 1
ATOM 1762 O O . GLN A 1 211 ? -19.141 -24.969 1.203 1 96.88 211 GLN A O 1
ATOM 1767 N N . PRO A 1 212 ? -20.953 -24.062 2.184 1 96.5 212 PRO A N 1
ATOM 1768 C CA . PRO A 1 212 ? -21.547 -25.359 2.529 1 96.5 212 PRO A CA 1
ATOM 1769 C C . PRO A 1 212 ? -21.719 -26.266 1.318 1 96.5 212 PRO A C 1
ATOM 1771 O O . PRO A 1 212 ? -21.672 -27.5 1.453 1 96.5 212 PRO A O 1
ATOM 1774 N N . ASN A 1 213 ? -21.828 -25.766 0.176 1 95.88 213 ASN A N 1
ATOM 1775 C CA . ASN A 1 213 ? -22.062 -26.578 -1.015 1 95.88 213 ASN A CA 1
ATOM 1776 C C . ASN A 1 213 ? -20.812 -27.344 -1.417 1 95.88 213 ASN A C 1
ATOM 1778 O O . ASN A 1 213 ? -20.859 -28.188 -2.324 1 95.88 213 ASN A O 1
ATOM 1782 N N . LEU A 1 214 ? -19.719 -27.109 -0.717 1 96.81 214 LEU A N 1
ATOM 1783 C CA . LEU A 1 214 ? -18.484 -27.844 -1 1 96.81 214 LEU A CA 1
ATOM 1784 C C . LEU A 1 214 ? -18.312 -29 -0.028 1 96.81 214 LEU A C 1
ATOM 1786 O O . LEU A 1 214 ? -17.438 -29.859 -0.219 1 96.81 214 LEU A O 1
ATOM 1790 N N . ASP A 1 215 ? -19.172 -29.078 0.976 1 96.62 215 ASP A N 1
ATOM 1791 C CA . ASP A 1 215 ? -19.047 -30.062 2.047 1 96.62 215 ASP A CA 1
ATOM 1792 C C . ASP A 1 215 ? -19.078 -31.484 1.495 1 96.62 215 ASP A C 1
ATOM 1794 O O . ASP A 1 215 ? -18.312 -32.344 1.928 1 96.62 215 ASP A O 1
ATOM 1798 N N . GLY A 1 216 ? -20 -31.703 0.609 1 96 216 GLY A N 1
ATOM 1799 C CA . GLY A 1 216 ? -20.141 -33.031 0.045 1 96 216 GLY A CA 1
ATOM 1800 C C . GLY A 1 216 ? -18.859 -33.531 -0.618 1 96 216 GLY A C 1
ATOM 1801 O O . GLY A 1 216 ? -18.422 -34.656 -0.367 1 96 216 GLY A O 1
ATOM 1802 N N . LEU A 1 217 ? -18.312 -32.719 -1.464 1 95.94 217 LEU A N 1
ATOM 1803 C CA . LEU A 1 217 ? -17.094 -33.062 -2.162 1 95.94 217 LEU A CA 1
ATOM 1804 C C . LEU A 1 217 ? -15.938 -33.25 -1.18 1 95.94 217 LEU A C 1
ATOM 1806 O O . LEU A 1 217 ? -15.125 -34.156 -1.33 1 95.94 217 LEU A O 1
ATOM 1810 N N . MET A 1 218 ? -15.867 -32.406 -0.207 1 96.81 218 MET A N 1
ATOM 1811 C CA . MET A 1 218 ? -14.836 -32.469 0.828 1 96.81 218 MET A CA 1
ATOM 1812 C C . MET A 1 218 ? -14.938 -33.781 1.593 1 96.81 218 MET A C 1
ATOM 1814 O O . MET A 1 218 ? -13.93 -34.469 1.808 1 96.81 218 MET A O 1
ATOM 1818 N N . GLN A 1 219 ? -16.109 -34.125 1.937 1 96.5 219 GLN A N 1
ATOM 1819 C CA . GLN A 1 219 ? -16.344 -35.375 2.67 1 96.5 219 GLN A CA 1
ATOM 1820 C C . GLN A 1 219 ? -15.977 -36.594 1.829 1 96.5 219 GLN A C 1
ATOM 1822 O O . GLN A 1 219 ? -15.352 -37.531 2.33 1 96.5 219 GLN A O 1
ATOM 1827 N N . LYS A 1 220 ? -16.359 -36.562 0.591 1 96.5 220 LYS A N 1
ATOM 1828 C CA . LYS A 1 220 ? -16.016 -37.688 -0.307 1 96.5 220 LYS A CA 1
ATOM 1829 C C . LYS A 1 220 ? -14.508 -37.844 -0.419 1 96.5 220 LYS A C 1
ATOM 1831 O O . LYS A 1 220 ? -14.008 -38.969 -0.375 1 96.5 220 LYS A O 1
ATOM 1836 N N . TRP A 1 221 ? -13.82 -36.781 -0.493 1 96.69 221 TRP A N 1
ATOM 1837 C CA . TRP A 1 221 ? -12.367 -36.812 -0.676 1 96.69 221 TRP A CA 1
ATOM 1838 C C . TRP A 1 221 ? -11.672 -37.281 0.596 1 96.69 221 TRP A C 1
ATOM 1840 O O . TRP A 1 221 ? -10.805 -38.156 0.548 1 96.69 221 TRP A O 1
ATOM 1850 N N . LEU A 1 222 ? -12.094 -36.781 1.716 1 95.5 222 LEU A N 1
ATOM 1851 C CA . LEU A 1 222 ? -11.375 -36.969 2.973 1 95.5 222 LEU A CA 1
ATOM 1852 C C . LEU A 1 222 ? -11.859 -38.25 3.678 1 95.5 222 LEU A C 1
ATOM 1854 O O . LEU A 1 222 ? -11.055 -38.969 4.25 1 95.5 222 LEU A O 1
ATOM 1858 N N . ASP A 1 223 ? -13.156 -38.438 3.654 1 93.94 223 ASP A N 1
ATOM 1859 C CA . ASP A 1 223 ? -13.742 -39.5 4.465 1 93.94 223 ASP A CA 1
ATOM 1860 C C . ASP A 1 223 ? -14.18 -40.688 3.598 1 93.94 223 ASP A C 1
ATOM 1862 O O . ASP A 1 223 ? -14.375 -41.812 4.102 1 93.94 223 ASP A O 1
ATOM 1866 N N . GLY A 1 224 ? -14.359 -40.438 2.355 1 92.44 224 GLY A N 1
ATOM 1867 C CA . GLY A 1 224 ? -14.828 -41.5 1.452 1 92.44 224 GLY A CA 1
ATOM 1868 C C . GLY A 1 224 ? -13.719 -42.406 0.973 1 92.44 224 GLY A C 1
ATOM 1869 O O . GLY A 1 224 ? -13.953 -43.312 0.171 1 92.44 224 GLY A O 1
ATOM 1870 N N . GLY A 1 225 ? -12.516 -42.125 1.362 1 89.12 225 GLY A N 1
ATOM 1871 C CA . GLY A 1 225 ? -11.406 -43.031 1.055 1 89.12 225 GLY A CA 1
ATOM 1872 C C . GLY A 1 225 ? -10.641 -42.625 -0.19 1 89.12 225 GLY A C 1
ATOM 1873 O O . GLY A 1 225 ? -9.633 -43.219 -0.536 1 89.12 225 GLY A O 1
ATOM 1874 N N . TYR A 1 226 ? -11.117 -41.656 -0.877 1 91.19 226 TYR A N 1
ATOM 1875 C CA . TYR A 1 226 ? -10.484 -41.25 -2.133 1 91.19 226 TYR A CA 1
ATOM 1876 C C . TYR A 1 226 ? -9.062 -40.781 -1.902 1 91.19 226 TYR A C 1
ATOM 1878 O O . TYR A 1 226 ? -8.133 -41.219 -2.576 1 91.19 226 TYR A O 1
ATOM 1886 N N . ARG A 1 227 ? -8.891 -39.906 -0.964 1 94.12 227 ARG A N 1
ATOM 1887 C CA . ARG A 1 227 ? -7.551 -39.406 -0.671 1 94.12 227 ARG A CA 1
ATOM 1888 C C . ARG A 1 227 ? -6.613 -40.531 -0.245 1 94.12 227 ARG A C 1
ATOM 1890 O O . ARG A 1 227 ? -5.465 -40.594 -0.689 1 94.12 227 ARG A O 1
ATOM 1897 N N . ASP A 1 228 ? -7.094 -41.406 0.583 1 91.44 228 ASP A N 1
ATOM 1898 C CA . ASP A 1 228 ? -6.285 -42.531 1.1 1 91.44 228 ASP A CA 1
ATOM 1899 C C . ASP A 1 228 ? -5.84 -43.438 -0.026 1 91.44 228 ASP A C 1
ATOM 1901 O O . ASP A 1 228 ? -4.73 -44 0.006 1 91.44 228 ASP A O 1
ATOM 1905 N N . ASP A 1 229 ? -6.734 -43.594 -0.934 1 90.69 229 ASP A N 1
ATOM 1906 C CA . ASP A 1 229 ? -6.41 -44.438 -2.082 1 90.69 229 ASP A CA 1
ATOM 1907 C C . ASP A 1 229 ? -5.234 -43.875 -2.867 1 90.69 229 ASP A C 1
ATOM 1909 O O . ASP A 1 229 ? -4.352 -44.625 -3.307 1 90.69 229 ASP A O 1
ATOM 1913 N N . TYR A 1 230 ? -5.223 -42.625 -3.041 1 90.44 230 TYR A N 1
ATOM 1914 C CA . TYR A 1 230 ? -4.141 -41.938 -3.762 1 90.44 230 TYR A CA 1
ATOM 1915 C C . TYR A 1 230 ? -2.846 -42 -2.963 1 90.44 230 TYR A C 1
ATOM 1917 O O . TYR A 1 230 ? -1.764 -42.156 -3.533 1 90.44 230 TYR A O 1
ATOM 1925 N N . LEU A 1 231 ? -2.955 -41.812 -1.71 1 87.81 231 LEU A N 1
ATOM 1926 C CA . LEU A 1 231 ? -1.791 -41.812 -0.829 1 87.81 231 LEU A CA 1
ATOM 1927 C C . LEU A 1 231 ? -0.981 -43.094 -0.958 1 87.81 231 LEU A C 1
ATOM 1929 O O . LEU A 1 231 ? 0.249 -43.062 -0.891 1 87.81 231 LEU A O 1
ATOM 1933 N N . GLY A 1 232 ? -1.62 -44.156 -1.235 1 85.12 232 GLY A N 1
ATOM 1934 C CA . GLY A 1 232 ? -0.985 -45.438 -1.488 1 85.12 232 GLY A CA 1
ATOM 1935 C C . GLY A 1 232 ? 0.072 -45.812 -0.461 1 85.12 232 GLY A C 1
ATOM 1936 O O . GLY A 1 232 ? 1.123 -46.344 -0.806 1 85.12 232 GLY A O 1
ATOM 1937 N N . GLY A 1 233 ? -0.093 -45.406 0.879 1 82.06 233 GLY A N 1
ATOM 1938 C CA . GLY A 1 233 ? 0.847 -45.75 1.929 1 82.06 233 GLY A CA 1
ATOM 1939 C C . GLY A 1 233 ? 1.826 -44.656 2.262 1 82.06 233 GLY A C 1
ATOM 1940 O O . GLY A 1 233 ? 2.605 -44.781 3.211 1 82.06 233 GLY A O 1
ATOM 1941 N N . GLU A 1 234 ? 1.833 -43.688 1.398 1 83.88 234 GLU A N 1
ATOM 1942 C CA . GLU A 1 234 ? 2.695 -42.562 1.723 1 83.88 234 GLU A CA 1
ATOM 1943 C C . GLU A 1 234 ? 2.264 -41.875 3.025 1 83.88 234 GLU A C 1
ATOM 1945 O O . GLU A 1 234 ? 1.129 -42.062 3.473 1 83.88 234 GLU A O 1
ATOM 1950 N N . ASP A 1 235 ? 3.309 -41.156 3.646 1 87.88 235 ASP A N 1
ATOM 1951 C CA . ASP A 1 235 ? 3.045 -40.625 4.969 1 87.88 235 ASP A CA 1
ATOM 1952 C C . ASP A 1 235 ? 3.119 -39.094 4.953 1 87.88 235 ASP A C 1
ATOM 1954 O O . ASP A 1 235 ? 4.16 -38.5 5.266 1 87.88 235 ASP A O 1
ATOM 1958 N N . HIS A 1 236 ? 2.154 -38.469 4.559 1 93.19 236 HIS A N 1
ATOM 1959 C CA . HIS A 1 236 ? 2.012 -37.031 4.688 1 93.19 236 HIS A CA 1
ATOM 1960 C C . HIS A 1 236 ? 0.549 -36.625 4.855 1 93.19 236 HIS A C 1
ATOM 1962 O O . HIS A 1 236 ? -0.347 -37.469 4.695 1 93.19 236 HIS A O 1
ATOM 1968 N N . ASN A 1 237 ? 0.328 -35.438 5.176 1 95.44 237 ASN A N 1
ATOM 1969 C CA . ASN A 1 237 ? -1.023 -35 5.512 1 95.44 237 ASN A CA 1
ATOM 1970 C C . ASN A 1 237 ? -1.5 -33.875 4.574 1 95.44 237 ASN A C 1
ATOM 1972 O O . ASN A 1 237 ? -2.355 -33.094 4.945 1 95.44 237 ASN A O 1
ATOM 1976 N N . HIS A 1 238 ? -0.902 -33.844 3.379 1 97.44 238 HIS A N 1
ATOM 1977 C CA . HIS A 1 238 ? -1.338 -32.812 2.422 1 97.44 238 HIS A CA 1
ATOM 1978 C C . HIS A 1 238 ? -2.771 -33.062 1.97 1 97.44 238 HIS A C 1
ATOM 1980 O O . HIS A 1 238 ? -3.193 -34.219 1.839 1 97.44 238 HIS A O 1
ATOM 1986 N N . LEU A 1 239 ? -3.486 -32.062 1.719 1 97.69 239 LEU A N 1
ATOM 1987 C CA . LEU A 1 239 ? -4.887 -32.188 1.325 1 97.69 239 LEU A CA 1
ATOM 1988 C C . LEU A 1 239 ? -5.016 -32.781 -0.07 1 97.69 239 LEU A C 1
ATOM 1990 O O . LEU A 1 239 ? -5.852 -33.656 -0.297 1 97.69 239 LEU A O 1
ATOM 1994 N N . PHE A 1 240 ? -4.223 -32.312 -0.986 1 97.88 240 PHE A N 1
ATOM 1995 C CA . PHE A 1 240 ? -4.305 -32.781 -2.361 1 97.88 240 PHE A CA 1
ATOM 1996 C C . PHE A 1 240 ? -3.145 -33.719 -2.684 1 97.88 240 PHE A C 1
ATOM 1998 O O . PHE A 1 240 ? -1.98 -33.344 -2.561 1 97.88 240 PHE A O 1
ATOM 2005 N N . VAL A 1 241 ? -3.508 -34.906 -3.088 1 96.56 241 VAL A N 1
ATOM 2006 C CA . VAL A 1 241 ? -2.551 -36 -3.346 1 96.56 241 VAL A CA 1
ATOM 2007 C C . VAL A 1 241 ? -2.625 -36.406 -4.812 1 96.56 241 VAL A C 1
ATOM 2009 O O . VAL A 1 241 ? -3.715 -36.531 -5.371 1 96.56 241 VAL A O 1
ATOM 2012 N N . GLY A 1 242 ? -1.424 -36.531 -5.395 1 94.75 242 GLY A N 1
ATOM 2013 C CA . GLY A 1 242 ? -1.362 -36.969 -6.781 1 94.75 242 GLY A CA 1
ATOM 2014 C C . GLY A 1 242 ? -1.577 -38.438 -6.957 1 94.75 242 GLY A C 1
ATOM 2015 O O . GLY A 1 242 ? -1.645 -39.188 -5.977 1 94.75 242 GLY A O 1
ATOM 2016 N N . GLU A 1 243 ? -1.648 -38.844 -8.203 1 90.38 243 GLU A N 1
ATOM 2017 C CA . GLU A 1 243 ? -1.934 -40.219 -8.547 1 90.38 243 GLU A CA 1
ATOM 2018 C C . GLU A 1 243 ? -0.825 -41.156 -8.055 1 90.38 243 GLU A C 1
ATOM 2020 O O . GLU A 1 243 ? -1.07 -42.312 -7.781 1 90.38 243 GLU A O 1
ATOM 2025 N N . ARG A 1 244 ? 0.313 -40.594 -7.891 1 91.44 244 ARG A N 1
ATOM 2026 C CA . ARG A 1 244 ? 1.45 -41.406 -7.473 1 91.44 244 ARG A CA 1
ATOM 2027 C C . ARG A 1 244 ? 1.692 -41.281 -5.973 1 91.44 244 ARG A C 1
ATOM 2029 O O . ARG A 1 244 ? 2.732 -41.719 -5.469 1 91.44 244 ARG A O 1
ATOM 2036 N N . GLY A 1 245 ? 0.763 -40.594 -5.312 1 93.69 245 GLY A N 1
ATOM 2037 C CA . GLY A 1 245 ? 0.792 -40.562 -3.859 1 93.69 245 GLY A CA 1
ATOM 2038 C C . GLY A 1 245 ? 1.471 -39.344 -3.301 1 93.69 245 GLY A C 1
ATOM 2039 O O . GLY A 1 245 ? 1.311 -39.031 -2.123 1 93.69 245 GLY A O 1
ATOM 2040 N N . ALA A 1 246 ? 2.232 -38.656 -4.094 1 94.75 246 ALA A N 1
ATOM 2041 C CA . ALA A 1 246 ? 2.932 -37.469 -3.637 1 94.75 246 ALA A CA 1
ATOM 2042 C C . ALA A 1 246 ? 1.988 -36.25 -3.588 1 94.75 246 ALA A C 1
ATOM 2044 O O . ALA A 1 246 ? 0.944 -36.25 -4.242 1 94.75 246 ALA A O 1
ATOM 2045 N N . PRO A 1 247 ? 2.359 -35.312 -2.777 1 96.06 247 PRO A N 1
ATOM 2046 C CA . PRO A 1 247 ? 1.566 -34.094 -2.816 1 96.06 247 PRO A CA 1
ATOM 2047 C C . PRO A 1 247 ? 1.53 -33.438 -4.207 1 96.06 247 PRO A C 1
ATOM 2049 O O . PRO A 1 247 ? 2.521 -33.5 -4.938 1 96.06 247 PRO A O 1
ATOM 2052 N N . LEU A 1 248 ? 0.359 -32.906 -4.582 1 96.5 248 LEU A N 1
ATOM 2053 C CA . LEU A 1 248 ? 0.307 -32.188 -5.844 1 96.5 248 LEU A CA 1
ATOM 2054 C C . LEU A 1 248 ? 1.233 -30.984 -5.812 1 96.5 248 LEU A C 1
ATOM 2056 O O . LEU A 1 248 ? 1.205 -30.203 -4.859 1 96.5 248 LEU A O 1
ATOM 2060 N N . SER A 1 249 ? 2.043 -30.828 -6.785 1 96.06 249 SER A N 1
ATOM 2061 C CA . SER A 1 249 ? 2.871 -29.641 -6.918 1 96.06 249 SER A CA 1
ATOM 2062 C C . SER A 1 249 ? 2.051 -28.453 -7.414 1 96.06 249 SER A C 1
ATOM 2064 O O . SER A 1 249 ? 0.967 -28.625 -7.973 1 96.06 249 SER A O 1
ATOM 2066 N N . PRO A 1 250 ? 2.605 -27.266 -7.195 1 95 250 PRO A N 1
ATOM 2067 C CA . PRO A 1 250 ? 1.925 -26.094 -7.746 1 95 250 PRO A CA 1
ATOM 2068 C C . PRO A 1 250 ? 1.714 -26.188 -9.258 1 95 250 PRO A C 1
ATOM 2070 O O . PRO A 1 250 ? 0.666 -25.781 -9.766 1 95 250 PRO A O 1
ATOM 2073 N N . GLU A 1 251 ? 2.676 -26.766 -9.938 1 94.38 251 GLU A N 1
ATOM 2074 C CA . GLU A 1 251 ? 2.576 -26.906 -11.383 1 94.38 251 GLU A CA 1
ATOM 2075 C C . GLU A 1 251 ? 1.472 -27.891 -11.758 1 94.38 251 GLU A C 1
ATOM 2077 O O . GLU A 1 251 ? 0.742 -27.672 -12.727 1 94.38 251 GLU A O 1
ATOM 2082 N N . ALA A 1 252 ? 1.413 -28.969 -11.047 1 96.19 252 ALA A N 1
ATOM 2083 C CA . ALA A 1 252 ? 0.363 -29.953 -11.297 1 96.19 252 ALA A CA 1
ATOM 2084 C C . ALA A 1 252 ? -1.021 -29.344 -11.086 1 96.19 252 ALA A C 1
ATOM 2086 O O . ALA A 1 252 ? -1.943 -29.594 -11.867 1 96.19 252 ALA A O 1
ATOM 2087 N N . ILE A 1 253 ? -1.128 -28.562 -10.07 1 97.25 253 ILE A N 1
ATOM 2088 C CA . ILE A 1 253 ? -2.389 -27.891 -9.781 1 97.25 253 ILE A CA 1
ATOM 2089 C C . ILE A 1 253 ? -2.76 -26.969 -10.938 1 97.25 253 ILE A C 1
ATOM 2091 O O . ILE A 1 253 ? -3.898 -26.984 -11.414 1 97.25 253 ILE A O 1
ATOM 2095 N N . ASN A 1 254 ? -1.829 -26.234 -11.383 1 96.31 254 ASN A N 1
ATOM 2096 C CA . ASN A 1 254 ? -2.057 -25.344 -12.516 1 96.31 254 ASN A CA 1
ATOM 2097 C C . ASN A 1 254 ? -2.494 -26.125 -13.758 1 96.31 254 ASN A C 1
ATOM 2099 O O . ASN A 1 254 ? -3.412 -25.703 -14.461 1 96.31 254 ASN A O 1
ATOM 2103 N N . ASP A 1 255 ? -1.868 -27.203 -14 1 96.44 255 ASP A N 1
ATOM 2104 C CA . ASP A 1 255 ? -2.18 -28.031 -15.156 1 96.44 255 ASP A CA 1
ATOM 2105 C C . ASP A 1 255 ? -3.609 -28.562 -15.086 1 96.44 255 ASP A C 1
ATOM 2107 O O . ASP A 1 255 ? -4.293 -28.672 -16.109 1 96.44 255 ASP A O 1
ATOM 2111 N N . ILE A 1 256 ? -3.98 -28.969 -13.914 1 97.5 256 ILE A N 1
ATOM 2112 C CA . ILE A 1 256 ? -5.336 -29.469 -13.711 1 97.5 256 ILE A CA 1
ATOM 2113 C C . ILE A 1 256 ? -6.344 -28.391 -14.109 1 97.5 256 ILE A C 1
ATOM 2115 O O . ILE A 1 256 ? -7.316 -28.672 -14.812 1 97.5 256 ILE A O 1
ATOM 2119 N N . VAL A 1 257 ? -6.066 -27.172 -13.711 1 97.62 257 VAL A N 1
ATOM 2120 C CA . VAL A 1 257 ? -6.953 -26.062 -14 1 97.62 257 VAL A CA 1
ATOM 2121 C C . VAL A 1 257 ? -6.973 -25.781 -15.5 1 97.62 257 VAL A C 1
ATOM 2123 O O . VAL A 1 257 ? -8.039 -25.656 -16.094 1 97.62 257 VAL A O 1
ATOM 2126 N N . ILE A 1 258 ? -5.816 -25.766 -16.078 1 96.31 258 ILE A N 1
ATOM 2127 C CA . ILE A 1 258 ? -5.684 -25.469 -17.5 1 96.31 258 ILE A CA 1
ATOM 2128 C C . ILE A 1 258 ? -6.426 -26.531 -18.312 1 96.31 258 ILE A C 1
ATOM 2130 O O . ILE A 1 258 ? -7.195 -26.203 -19.219 1 96.31 258 ILE A O 1
ATOM 2134 N N . ARG A 1 259 ? -6.246 -27.75 -17.969 1 97.25 259 ARG A N 1
ATOM 2135 C CA . ARG A 1 259 ? -6.863 -28.844 -18.703 1 97.25 259 ARG A CA 1
ATOM 2136 C C . ARG A 1 259 ? -8.383 -28.812 -18.562 1 97.25 259 ARG A C 1
ATOM 2138 O O . ARG A 1 259 ? -9.109 -29.047 -19.531 1 97.25 259 ARG A O 1
ATOM 2145 N N . ALA A 1 260 ? -8.82 -28.594 -17.344 1 97.81 260 ALA A N 1
ATOM 2146 C CA . ALA A 1 260 ? -10.258 -28.516 -17.125 1 97.81 260 ALA A CA 1
ATOM 2147 C C . ALA A 1 260 ? -10.883 -27.422 -17.984 1 97.81 260 ALA A C 1
ATOM 2149 O O . ALA A 1 260 ? -11.93 -27.625 -18.594 1 97.81 260 ALA A O 1
ATOM 2150 N N . ALA A 1 261 ? -10.242 -26.266 -18.031 1 97.44 261 ALA A N 1
ATOM 2151 C CA . ALA A 1 261 ? -10.734 -25.156 -18.828 1 97.44 261 ALA A CA 1
ATOM 2152 C C . ALA A 1 261 ? -10.664 -25.484 -20.328 1 97.44 261 ALA A C 1
ATOM 2154 O O . ALA A 1 261 ? -11.555 -25.125 -21.094 1 97.44 261 ALA A O 1
ATOM 2155 N N . ASP A 1 262 ? -9.617 -26.141 -20.672 1 96.31 262 ASP A N 1
ATOM 2156 C CA . ASP A 1 262 ? -9.453 -26.547 -22.062 1 96.31 262 ASP A CA 1
ATOM 2157 C C . ASP A 1 262 ? -10.523 -27.562 -22.469 1 96.31 262 ASP A C 1
ATOM 2159 O O . ASP A 1 262 ? -11.156 -27.422 -23.516 1 96.31 262 ASP A O 1
ATOM 2163 N N . ASN A 1 263 ? -10.719 -28.562 -21.641 1 97.38 263 ASN A N 1
ATOM 2164 C CA . ASN A 1 263 ? -11.75 -29.578 -21.875 1 97.38 263 ASN A CA 1
ATOM 2165 C C . ASN A 1 263 ? -13.133 -28.938 -22 1 97.38 263 ASN A C 1
ATOM 2167 O O . ASN A 1 263 ? -13.984 -29.438 -22.734 1 97.38 263 ASN A O 1
ATOM 2171 N N . ALA A 1 264 ? -13.289 -27.891 -21.25 1 96.88 264 ALA A N 1
ATOM 2172 C CA . ALA A 1 264 ? -14.57 -27.203 -21.234 1 96.88 264 ALA A CA 1
ATOM 2173 C C . ALA A 1 264 ? -14.734 -26.312 -22.453 1 96.88 264 ALA A C 1
ATOM 2175 O O . ALA A 1 264 ? -15.805 -25.75 -22.703 1 96.88 264 ALA A O 1
ATOM 2176 N N . GLY A 1 265 ? -13.672 -26.078 -23.172 1 95.5 265 GLY A N 1
ATOM 2177 C CA . GLY A 1 265 ? -13.727 -25.281 -24.375 1 95.5 265 GLY A CA 1
ATOM 2178 C C . GLY A 1 265 ? -13.656 -23.797 -24.125 1 95.5 265 GLY A C 1
ATOM 2179 O O . GLY A 1 265 ? -14.031 -22.984 -24.969 1 95.5 265 GLY A O 1
ATOM 2180 N N . ILE A 1 266 ? -13.242 -23.438 -22.969 1 94.69 266 ILE A N 1
ATOM 2181 C CA . ILE A 1 266 ? -13.281 -22.016 -22.641 1 94.69 266 ILE A CA 1
ATOM 2182 C C . ILE A 1 266 ? -11.859 -21.484 -22.484 1 94.69 266 ILE A C 1
ATOM 2184 O O . ILE A 1 266 ? -11.656 -20.359 -22.047 1 94.69 266 ILE A O 1
ATOM 2188 N N . ASN A 1 267 ? -10.82 -22.266 -22.781 1 92.88 267 ASN A N 1
ATOM 2189 C CA . ASN A 1 267 ? -9.43 -21.844 -22.688 1 92.88 267 ASN A CA 1
ATOM 2190 C C . ASN A 1 267 ? -8.789 -21.688 -24.062 1 92.88 267 ASN A C 1
ATOM 2192 O O . ASN A 1 267 ? -9.297 -22.234 -25.047 1 92.88 267 ASN A O 1
ATOM 2196 N N . ARG A 1 268 ? -7.84 -20.891 -24.203 1 89.81 268 ARG A N 1
ATOM 2197 C CA . ARG A 1 268 ? -7.07 -20.734 -25.422 1 89.81 268 ARG A CA 1
ATOM 2198 C C . ARG A 1 268 ? -5.656 -20.234 -25.125 1 89.81 268 ARG A C 1
ATOM 2200 O O . ARG A 1 268 ? -5.418 -19.594 -24.109 1 89.81 268 ARG A O 1
ATOM 2207 N N . ARG A 1 269 ? -4.797 -20.547 -26.031 1 86.5 269 ARG A N 1
ATOM 2208 C CA . ARG A 1 269 ? -3.422 -20.078 -25.906 1 86.5 269 ARG A CA 1
ATOM 2209 C C . ARG A 1 269 ? -3.279 -18.656 -26.438 1 86.5 269 ARG A C 1
ATOM 2211 O O . ARG A 1 269 ? -3.828 -18.328 -27.5 1 86.5 269 ARG A O 1
ATOM 2218 N N . LEU A 1 270 ? -2.643 -17.844 -25.781 1 80.94 270 LEU A N 1
ATOM 2219 C CA . LEU A 1 270 ? -2.59 -16.422 -26.094 1 80.94 270 LEU A CA 1
ATOM 2220 C C . LEU A 1 270 ? -1.335 -16.078 -26.891 1 80.94 270 LEU A C 1
ATOM 2222 O O . LEU A 1 270 ? -1.424 -15.57 -28.016 1 80.94 270 LEU A O 1
ATOM 2226 N N . TYR A 1 271 ? -0.229 -16.234 -26.375 1 73.44 271 TYR A N 1
ATOM 2227 C CA . TYR A 1 271 ? 1.008 -15.867 -27.062 1 73.44 271 TYR A CA 1
ATOM 2228 C C . TYR A 1 271 ? 2.137 -16.828 -26.688 1 73.44 271 TYR A C 1
ATOM 2230 O O . TYR A 1 271 ? 1.986 -17.656 -25.781 1 73.44 271 TYR A O 1
ATOM 2238 N N . ALA A 1 272 ? 3.189 -16.781 -27.516 1 71.81 272 ALA A N 1
ATOM 2239 C CA . ALA A 1 272 ? 4.387 -17.578 -27.266 1 71.81 272 ALA A CA 1
ATOM 2240 C C . ALA A 1 272 ? 5.402 -16.812 -26.438 1 71.81 272 ALA A C 1
ATOM 2242 O O . ALA A 1 272 ? 5.828 -15.711 -26.812 1 71.81 272 ALA A O 1
ATOM 2243 N N . ASP A 1 273 ? 5.594 -17.359 -25.328 1 65.94 273 ASP A N 1
ATOM 2244 C CA . ASP A 1 273 ? 6.625 -16.703 -24.531 1 65.94 273 ASP A CA 1
ATOM 2245 C C . ASP A 1 273 ? 8.008 -17.266 -24.844 1 65.94 273 ASP A C 1
ATOM 2247 O O . ASP A 1 273 ? 8.188 -17.953 -25.859 1 65.94 273 ASP A O 1
ATOM 2251 N N . ALA A 1 274 ? 9.047 -16.844 -24.078 1 61.25 274 ALA A N 1
ATOM 2252 C CA . ALA A 1 274 ? 10.43 -17.203 -24.375 1 61.25 274 ALA A CA 1
ATOM 2253 C C . ALA A 1 274 ? 10.625 -18.703 -24.344 1 61.25 274 ALA A C 1
ATOM 2255 O O . ALA A 1 274 ? 11.523 -19.25 -24.984 1 61.25 274 ALA A O 1
ATOM 2256 N N . ASN A 1 275 ? 9.688 -19.375 -23.609 1 63.88 275 ASN A N 1
ATOM 2257 C CA . ASN A 1 275 ? 9.82 -20.812 -23.438 1 63.88 275 ASN A CA 1
ATOM 2258 C C . ASN A 1 275 ? 8.992 -21.578 -24.453 1 63.88 275 ASN A C 1
ATOM 2260 O O . ASN A 1 275 ? 8.961 -22.812 -24.438 1 63.88 275 ASN A O 1
ATOM 2264 N N . ALA A 1 276 ? 8.438 -20.844 -25.297 1 75.25 276 ALA A N 1
ATOM 2265 C CA . ALA A 1 276 ? 7.617 -21.5 -26.328 1 75.25 276 ALA A CA 1
ATOM 2266 C C . ALA A 1 276 ? 8.453 -22.422 -27.188 1 75.25 276 ALA A C 1
ATOM 2268 O O . ALA A 1 276 ? 9.586 -22.094 -27.547 1 75.25 276 ALA A O 1
ATOM 2269 N N . PRO A 1 277 ? 7.949 -23.625 -27.328 1 69.94 277 PRO A N 1
ATOM 2270 C CA . PRO A 1 277 ? 8.703 -24.547 -28.188 1 69.94 277 PRO A CA 1
ATOM 2271 C C . PRO A 1 277 ? 8.984 -23.984 -29.562 1 69.94 277 PRO A C 1
ATOM 2273 O O . PRO A 1 277 ? 8.141 -23.281 -30.141 1 69.94 277 PRO A O 1
ATOM 2276 N N . GLU A 1 278 ? 10.242 -24.094 -29.969 1 71.12 278 GLU A N 1
ATOM 2277 C CA . GLU A 1 278 ? 10.633 -23.641 -31.297 1 71.12 278 GLU A CA 1
ATOM 2278 C C . GLU A 1 278 ? 10.164 -24.625 -32.375 1 71.12 278 GLU A C 1
ATOM 2280 O O . GLU A 1 278 ? 10.398 -25.828 -32.281 1 71.12 278 GLU A O 1
ATOM 2285 N N . PRO A 1 279 ? 9.406 -24.094 -33.344 1 70.5 279 PRO A N 1
ATOM 2286 C CA . PRO A 1 279 ? 8.992 -25 -34.406 1 70.5 279 PRO A CA 1
ATOM 2287 C C . PRO A 1 279 ? 10.172 -25.547 -35.219 1 70.5 279 PRO A C 1
ATOM 2289 O O . PRO A 1 279 ? 11.195 -24.875 -35.344 1 70.5 279 PRO A O 1
ATOM 2292 N N . GLU A 1 280 ? 10.133 -26.859 -35.406 1 67.12 280 GLU A N 1
ATOM 2293 C CA . GLU A 1 280 ? 11.164 -27.516 -36.219 1 67.12 280 GLU A CA 1
ATOM 2294 C C . GLU A 1 280 ? 11.375 -26.797 -37.562 1 67.12 280 GLU A C 1
ATOM 2296 O O . GLU A 1 280 ? 12.492 -26.75 -38.062 1 67.12 280 GLU A O 1
ATOM 2301 N N . ASP A 1 281 ? 10.312 -26.297 -38.094 1 67.88 281 ASP A N 1
ATOM 2302 C CA . ASP A 1 281 ? 10.367 -25.719 -39.438 1 67.88 281 ASP A CA 1
ATOM 2303 C C . ASP A 1 281 ? 10.766 -24.25 -39.406 1 67.88 281 ASP A C 1
ATOM 2305 O O . ASP A 1 281 ? 10.805 -23.578 -40.438 1 67.88 281 ASP A O 1
ATOM 2309 N N . GLY A 1 282 ? 11.297 -23.734 -38.219 1 66.25 282 GLY A N 1
ATOM 2310 C CA . GLY A 1 282 ? 11.758 -22.359 -38.094 1 66.25 282 GLY A CA 1
ATOM 2311 C C . GLY A 1 282 ? 10.633 -21.344 -38.094 1 66.25 282 GLY A C 1
ATOM 2312 O O . GLY A 1 282 ? 10.859 -20.141 -38.281 1 66.25 282 GLY A O 1
ATOM 2313 N N . GLY A 1 283 ? 9.445 -21.844 -38.094 1 67.12 283 GLY A N 1
ATOM 2314 C CA . GLY A 1 283 ? 8.312 -20.938 -38.156 1 67.12 283 GLY A CA 1
ATOM 2315 C C . GLY A 1 283 ? 8.094 -20.188 -36.844 1 67.12 283 GLY A C 1
ATOM 2316 O O . GLY A 1 283 ? 9 -20.078 -36.031 1 67.12 283 GLY A O 1
ATOM 2317 N N . ALA A 1 284 ? 6.98 -19.484 -36.812 1 72.62 284 ALA A N 1
ATOM 2318 C CA . ALA A 1 284 ? 6.641 -18.688 -35.656 1 72.62 284 ALA A CA 1
ATOM 2319 C C . ALA A 1 284 ? 6.406 -19.562 -34.438 1 72.62 284 ALA A C 1
ATOM 2321 O O . ALA A 1 284 ? 5.91 -20.688 -34.531 1 72.62 284 ALA A O 1
ATOM 2322 N N . LYS A 1 285 ? 6.945 -19.109 -33.281 1 75 285 LYS A N 1
ATOM 2323 C CA . LYS A 1 285 ? 6.77 -19.844 -32.031 1 75 285 LYS A CA 1
ATOM 2324 C C . LYS A 1 285 ? 5.289 -20.062 -31.703 1 75 285 LYS A C 1
ATOM 2326 O O . LYS A 1 285 ? 4.465 -19.172 -31.953 1 75 285 LYS A O 1
ATOM 2331 N N . GLU A 1 286 ? 5.027 -21.25 -31.344 1 77.75 286 GLU A N 1
ATOM 2332 C CA . GLU A 1 286 ? 3.65 -21.562 -30.969 1 77.75 286 GLU A CA 1
ATOM 2333 C C . GLU A 1 286 ? 3.309 -20.969 -29.594 1 77.75 286 GLU A C 1
ATOM 2335 O O . GLU A 1 286 ? 4.125 -21.016 -28.672 1 77.75 286 GLU A O 1
ATOM 2340 N N . ALA A 1 287 ? 2.092 -20.406 -29.531 1 79.12 287 ALA A N 1
ATOM 2341 C CA . ALA A 1 287 ? 1.621 -19.812 -28.281 1 79.12 287 ALA A CA 1
ATOM 2342 C C . ALA A 1 287 ? 1.576 -20.859 -27.172 1 79.12 287 ALA A C 1
ATOM 2344 O O . ALA A 1 287 ? 1.157 -22 -27.391 1 79.12 287 ALA A O 1
ATOM 2345 N N . ASN A 1 288 ? 2.152 -20.562 -25.984 1 78 288 ASN A N 1
ATOM 2346 C CA . ASN A 1 288 ? 2.176 -21.516 -24.875 1 78 288 ASN A CA 1
ATOM 2347 C C . ASN A 1 288 ? 1.574 -20.922 -23.609 1 78 288 ASN A C 1
ATOM 2349 O O . ASN A 1 288 ? 1.539 -21.578 -22.562 1 78 288 ASN A O 1
ATOM 2353 N N . ARG A 1 289 ? 1.135 -19.781 -23.734 1 81.12 289 ARG A N 1
ATOM 2354 C CA . ARG A 1 289 ? 0.504 -19.188 -22.562 1 81.12 289 ARG A CA 1
ATOM 2355 C C . ARG A 1 289 ? -1.015 -19.281 -22.641 1 81.12 289 ARG A C 1
ATOM 2357 O O . ARG A 1 289 ? -1.621 -18.828 -23.625 1 81.12 289 ARG A O 1
ATOM 2364 N N . TRP A 1 290 ? -1.562 -19.875 -21.609 1 87.69 290 TRP A N 1
ATOM 2365 C CA . TRP A 1 290 ? -3 -20.125 -21.594 1 87.69 290 TRP A CA 1
ATOM 2366 C C . TRP A 1 290 ? -3.76 -18.922 -21.031 1 87.69 290 TRP A C 1
ATOM 2368 O O . TRP A 1 290 ? -3.262 -18.219 -20.156 1 87.69 290 TRP A O 1
ATOM 2378 N N . LEU A 1 291 ? -4.941 -18.734 -21.484 1 88.5 291 LEU A N 1
ATOM 2379 C CA . LEU A 1 291 ? -5.828 -17.672 -21 1 88.5 291 LEU A CA 1
ATOM 2380 C C . LEU A 1 291 ? -6.242 -17.922 -19.562 1 88.5 291 LEU A C 1
ATOM 2382 O O . LEU A 1 291 ? -6.164 -17.016 -18.734 1 88.5 291 LEU A O 1
ATOM 2386 N N . ILE A 1 292 ? -6.684 -19.156 -19.344 1 93.81 292 ILE A N 1
ATOM 2387 C CA . ILE A 1 292 ? -7.16 -19.484 -18 1 93.81 292 ILE A CA 1
ATOM 2388 C C . ILE A 1 292 ? -6.172 -20.438 -17.328 1 93.81 292 ILE A C 1
ATOM 2390 O O . ILE A 1 292 ? -5.836 -21.484 -17.875 1 93.81 292 ILE A O 1
ATOM 2394 N N . SER A 1 293 ? -5.676 -20.016 -16.25 1 94.69 293 SER A N 1
ATOM 2395 C CA . SER A 1 293 ? -4.871 -20.797 -15.312 1 94.69 293 SER A CA 1
ATOM 2396 C C . SER A 1 293 ? -5.355 -20.609 -13.875 1 94.69 293 SER A C 1
ATOM 2398 O O . SER A 1 293 ? -6.398 -20 -13.648 1 94.69 293 SER A O 1
ATOM 2400 N N . SER A 1 294 ? -4.66 -21.172 -12.898 1 94.81 294 SER A N 1
ATOM 2401 C CA . SER A 1 294 ? -5.078 -21.125 -11.5 1 94.81 294 SER A CA 1
ATOM 2402 C C . SER A 1 294 ? -5.223 -19.688 -11.023 1 94.81 294 SER A C 1
ATOM 2404 O O . SER A 1 294 ? -6.129 -19.359 -10.25 1 94.81 294 SER A O 1
ATOM 2406 N N . HIS A 1 295 ? -4.426 -18.766 -11.477 1 92.44 295 HIS A N 1
ATOM 2407 C CA . HIS A 1 295 ? -4.465 -17.375 -11.031 1 92.44 295 HIS A CA 1
ATOM 2408 C C . HIS A 1 295 ? -5.738 -16.672 -11.508 1 92.44 295 HIS A C 1
ATOM 2410 O O . HIS A 1 295 ? -6.242 -15.773 -10.836 1 92.44 295 HIS A O 1
ATOM 2416 N N . ASN A 1 296 ? -6.18 -17.188 -12.664 1 94 296 ASN A N 1
ATOM 2417 C CA . ASN A 1 296 ? -7.395 -16.578 -13.203 1 94 296 ASN A CA 1
ATOM 2418 C C . ASN A 1 296 ? -8.609 -16.922 -12.344 1 94 296 ASN A C 1
ATOM 2420 O O . ASN A 1 296 ? -9.57 -16.141 -12.297 1 94 296 ASN A O 1
ATOM 2424 N N . ILE A 1 297 ? -8.617 -18.031 -11.688 1 95.81 297 ILE A N 1
ATOM 2425 C CA . ILE A 1 297 ? -9.688 -18.359 -10.758 1 95.81 297 ILE A CA 1
ATOM 2426 C C . ILE A 1 297 ? -9.672 -17.391 -9.578 1 95.81 297 ILE A C 1
ATOM 2428 O O . ILE A 1 297 ? -10.719 -16.859 -9.188 1 95.81 297 ILE A O 1
ATOM 2432 N N . ARG A 1 298 ? -8.5 -17.172 -9.086 1 94.5 298 ARG A N 1
ATOM 2433 C CA . ARG A 1 298 ? -8.336 -16.203 -8 1 94.5 298 ARG A CA 1
ATOM 2434 C C . ARG A 1 298 ? -8.773 -14.805 -8.438 1 94.5 298 ARG A C 1
ATOM 2436 O O . ARG A 1 298 ? -9.469 -14.109 -7.695 1 94.5 298 ARG A O 1
ATOM 2443 N N . HIS A 1 299 ? -8.414 -14.477 -9.578 1 94.56 299 HIS A N 1
ATOM 2444 C CA . HIS A 1 299 ? -8.852 -13.195 -10.125 1 94.56 299 HIS A CA 1
ATOM 2445 C C . HIS A 1 299 ? -10.375 -13.133 -10.219 1 94.56 299 HIS A C 1
ATOM 2447 O O . HIS A 1 299 ? -10.969 -12.094 -9.93 1 94.56 299 HIS A O 1
ATOM 2453 N N . GLY A 1 300 ? -10.859 -14.203 -10.664 1 95.44 300 GLY A N 1
ATOM 2454 C CA . GLY A 1 300 ? -12.305 -14.289 -10.742 1 95.44 300 GLY A CA 1
ATOM 2455 C C . GLY A 1 300 ? -12.992 -14.094 -9.406 1 95.44 300 GLY A C 1
ATOM 2456 O O . GLY A 1 300 ? -13.977 -13.359 -9.297 1 95.44 300 GLY A O 1
ATOM 2457 N N . LEU A 1 301 ? -12.477 -14.719 -8.406 1 96.62 301 LEU A N 1
ATOM 2458 C CA . LEU A 1 301 ? -13.047 -14.57 -7.07 1 96.62 301 LEU A CA 1
ATOM 2459 C C . LEU A 1 301 ? -12.969 -13.117 -6.605 1 96.62 301 LEU A C 1
ATOM 2461 O O . LEU A 1 301 ? -13.945 -12.578 -6.078 1 96.62 301 LEU A O 1
ATOM 2465 N N . GLY A 1 302 ? -11.805 -12.555 -6.754 1 95.12 302 GLY A N 1
ATOM 2466 C CA . GLY A 1 302 ? -11.664 -11.148 -6.402 1 95.12 302 GLY A CA 1
ATOM 2467 C C . GLY A 1 302 ? -12.688 -10.258 -7.078 1 95.12 302 GLY A C 1
ATOM 2468 O O . GLY A 1 302 ? -13.32 -9.422 -6.426 1 95.12 302 GLY A O 1
ATOM 2469 N N . SER A 1 303 ? -12.828 -10.492 -8.383 1 94 303 SER A N 1
ATOM 2470 C CA . SER A 1 303 ? -13.797 -9.711 -9.148 1 94 303 SER A CA 1
ATOM 2471 C C . SER A 1 303 ? -15.211 -9.914 -8.617 1 94 303 SER A C 1
ATOM 2473 O O . SER A 1 303 ? -15.961 -8.953 -8.445 1 94 303 SER A O 1
ATOM 2475 N N . TYR A 1 304 ? -15.562 -11.133 -8.359 1 95.75 304 TYR A N 1
ATOM 2476 C CA . TYR A 1 304 ? -16.875 -11.461 -7.82 1 95.75 304 TYR A CA 1
ATOM 2477 C C . TYR A 1 304 ? -17.109 -10.75 -6.492 1 95.75 304 TYR A C 1
ATOM 2479 O O . TYR A 1 304 ? -18.141 -10.086 -6.316 1 95.75 304 TYR A O 1
ATOM 2487 N N . LEU A 1 305 ? -16.203 -10.828 -5.574 1 95.75 305 LEU A N 1
ATOM 2488 C CA . LEU A 1 305 ? -16.375 -10.258 -4.242 1 95.75 305 LEU A CA 1
ATOM 2489 C C . LEU A 1 305 ? -16.469 -8.734 -4.309 1 95.75 305 LEU A C 1
ATOM 2491 O O . LEU A 1 305 ? -17.281 -8.125 -3.621 1 95.75 305 LEU A O 1
ATOM 2495 N N . VAL A 1 306 ? -15.656 -8.133 -5.156 1 92 306 VAL A N 1
ATOM 2496 C CA . VAL A 1 306 ? -15.555 -6.68 -5.211 1 92 306 VAL A CA 1
ATOM 2497 C C . VAL A 1 306 ? -16.766 -6.109 -5.953 1 92 306 VAL A C 1
ATOM 2499 O O . VAL A 1 306 ? -17.312 -5.082 -5.551 1 92 306 VAL A O 1
ATOM 2502 N N . HIS A 1 307 ? -17.25 -6.801 -6.98 1 91.44 307 HIS A N 1
ATOM 2503 C CA . HIS A 1 307 ? -18.203 -6.164 -7.875 1 91.44 307 HIS A CA 1
ATOM 2504 C C . HIS A 1 307 ? -19.609 -6.715 -7.664 1 91.44 307 HIS A C 1
ATOM 2506 O O . HIS A 1 307 ? -20.594 -6.062 -8.016 1 91.44 307 HIS A O 1
ATOM 2512 N N . GLU A 1 308 ? -19.656 -7.852 -7.152 1 93.81 308 GLU A N 1
ATOM 2513 C CA . GLU A 1 308 ? -20.984 -8.484 -7.121 1 93.81 308 GLU A CA 1
ATOM 2514 C C . GLU A 1 308 ? -21.484 -8.625 -5.688 1 93.81 308 GLU A C 1
ATOM 2516 O O . GLU A 1 308 ? -22.609 -9.086 -5.465 1 93.81 308 GLU A O 1
ATOM 2521 N N . THR A 1 309 ? -20.688 -8.305 -4.758 1 94.5 309 THR A N 1
ATOM 2522 C CA . THR A 1 309 ? -21.109 -8.406 -3.361 1 94.5 309 THR A CA 1
ATOM 2523 C C . THR A 1 309 ? -20.844 -7.102 -2.621 1 94.5 309 THR A C 1
ATOM 2525 O O . THR A 1 309 ? -20.359 -6.133 -3.209 1 94.5 309 THR A O 1
ATOM 2528 N N . ASP A 1 310 ? -21.141 -7.055 -1.27 1 88.94 310 ASP A N 1
ATOM 2529 C CA . ASP A 1 310 ? -20.953 -5.855 -0.457 1 88.94 310 ASP A CA 1
ATOM 2530 C C . ASP A 1 310 ? -19.672 -5.934 0.354 1 88.94 310 ASP A C 1
ATOM 2532 O O . ASP A 1 310 ? -19.484 -5.18 1.313 1 88.94 310 ASP A O 1
ATOM 2536 N N . ALA A 1 311 ? -18.844 -6.875 -0.016 1 91.31 311 ALA A N 1
ATOM 2537 C CA . ALA A 1 311 ? -17.578 -6.984 0.698 1 91.31 311 ALA A CA 1
ATOM 2538 C C . ALA A 1 311 ? -16.703 -5.754 0.465 1 91.31 311 ALA A C 1
ATOM 2540 O O . ALA A 1 311 ? -16.625 -5.242 -0.655 1 91.31 311 ALA A O 1
ATOM 2541 N N . GLY A 1 312 ? -16.078 -5.254 1.521 1 88.88 312 GLY A N 1
ATOM 2542 C CA . GLY A 1 312 ? -15.172 -4.125 1.387 1 88.88 312 GLY A CA 1
ATOM 2543 C C . GLY A 1 312 ? -13.852 -4.5 0.745 1 88.88 312 GLY A C 1
ATOM 2544 O O . GLY A 1 312 ? -13.391 -5.633 0.878 1 88.88 312 GLY A O 1
ATOM 2545 N N . LEU A 1 313 ? -13.297 -3.531 0.102 1 89.75 313 LEU A N 1
ATOM 2546 C CA . LEU A 1 313 ? -12.055 -3.76 -0.625 1 89.75 313 LEU A CA 1
ATOM 2547 C C . LEU A 1 313 ? -10.953 -4.23 0.316 1 89.75 313 LEU A C 1
ATOM 2549 O O . LEU A 1 313 ? -10.125 -5.059 -0.062 1 89.75 313 LEU A O 1
ATOM 2553 N N . TYR A 1 314 ? -10.953 -3.689 1.484 1 90 314 TYR A N 1
ATOM 2554 C CA . TYR A 1 314 ? -9.961 -4.094 2.479 1 90 314 TYR A CA 1
ATOM 2555 C C . TYR A 1 314 ? -10.125 -5.562 2.844 1 90 314 TYR A C 1
ATOM 2557 O O . TYR A 1 314 ? -9.148 -6.312 2.861 1 90 314 TYR A O 1
ATOM 2565 N N . GLU A 1 315 ? -11.289 -5.961 3.113 1 92.06 315 GLU A N 1
ATOM 2566 C CA . GLU A 1 315 ? -11.57 -7.344 3.479 1 92.06 315 GLU A CA 1
ATOM 2567 C C . GLU A 1 315 ? -11.203 -8.297 2.35 1 92.06 315 GLU A C 1
ATOM 2569 O O . GLU A 1 315 ? -10.625 -9.359 2.594 1 92.06 315 GLU A O 1
ATOM 2574 N N . VAL A 1 316 ? -11.547 -7.914 1.141 1 94.81 316 VAL A N 1
ATOM 2575 C CA . VAL A 1 316 ? -11.25 -8.75 -0.015 1 94.81 316 VAL A CA 1
ATOM 2576 C C . VAL A 1 316 ? -9.734 -8.906 -0.165 1 94.81 316 VAL A C 1
ATOM 2578 O O . VAL A 1 316 ? -9.234 -10.008 -0.415 1 94.81 316 VAL A O 1
ATOM 2581 N N . SER A 1 317 ? -9.008 -7.785 0.004 1 93.25 317 SER A N 1
ATOM 2582 C CA . SER A 1 317 ? -7.555 -7.793 -0.097 1 93.25 317 SER A CA 1
ATOM 2583 C C . SER A 1 317 ? -6.938 -8.773 0.898 1 93.25 317 SER A C 1
ATOM 2585 O O . SER A 1 317 ? -6.086 -9.586 0.531 1 93.25 317 SER A O 1
ATOM 2587 N N . ARG A 1 318 ? -7.438 -8.75 2.109 1 92.5 318 ARG A N 1
ATOM 2588 C CA . ARG A 1 318 ? -6.895 -9.609 3.156 1 92.5 318 ARG A CA 1
ATOM 2589 C C . ARG A 1 318 ? -7.277 -11.062 2.926 1 92.5 318 ARG A C 1
ATOM 2591 O O . ARG A 1 318 ? -6.469 -11.969 3.152 1 92.5 318 ARG A O 1
ATOM 2598 N N . TYR A 1 319 ? -8.453 -11.281 2.436 1 94.94 319 TYR A N 1
ATOM 2599 C CA . TYR A 1 319 ? -8.914 -12.633 2.145 1 94.94 319 TYR A CA 1
ATOM 2600 C C . TYR A 1 319 ? -8.062 -13.266 1.048 1 94.94 319 TYR A C 1
ATOM 2602 O O . TYR A 1 319 ? -7.672 -14.43 1.157 1 94.94 319 TYR A O 1
ATOM 2610 N N . LEU A 1 320 ? -7.766 -12.492 0.066 1 94.44 320 LEU A N 1
ATOM 2611 C CA . LEU A 1 320 ? -6.988 -12.977 -1.066 1 94.44 320 LEU A CA 1
ATOM 2612 C C . LEU A 1 320 ? -5.504 -13.047 -0.718 1 94.44 320 LEU A C 1
ATOM 2614 O O . LEU A 1 320 ? -4.723 -13.68 -1.435 1 94.44 320 LEU A O 1
ATOM 2618 N N . GLY A 1 321 ? -5.16 -12.453 0.36 1 92.06 321 GLY A N 1
ATOM 2619 C CA . GLY A 1 321 ? -3.77 -12.492 0.787 1 9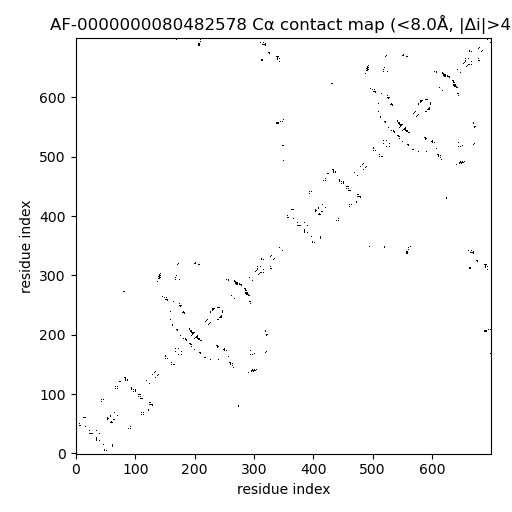2.06 321 GLY A CA 1
ATOM 2620 C C . GLY A 1 321 ? -2.869 -11.586 -0.023 1 92.06 321 GLY A C 1
ATOM 2621 O O . GLY A 1 321 ? -1.721 -11.93 -0.309 1 92.06 321 GLY A O 1
ATOM 2622 N N . HIS A 1 322 ? -3.418 -10.453 -0.475 1 88.88 322 HIS A N 1
ATOM 2623 C CA . HIS A 1 322 ? -2.598 -9.453 -1.148 1 88.88 322 HIS A CA 1
ATOM 2624 C C . HIS A 1 322 ? -1.67 -8.75 -0.164 1 88.88 322 HIS A C 1
ATOM 2626 O O . HIS A 1 322 ? -2.033 -8.531 0.995 1 88.88 322 HIS A O 1
ATOM 2632 N N . ARG A 1 323 ? -0.5 -8.375 -0.661 1 83.56 323 ARG A N 1
ATOM 2633 C CA . ARG A 1 323 ? 0.487 -7.711 0.182 1 83.56 323 ARG A CA 1
ATOM 2634 C C . ARG A 1 323 ? -0.025 -6.355 0.656 1 83.56 323 ARG A C 1
ATOM 2636 O O . ARG A 1 323 ? 0.349 -5.887 1.733 1 83.56 323 ARG A O 1
ATOM 2643 N N . SER A 1 324 ? -0.812 -5.723 -0.2 1 84.62 324 SER A N 1
ATOM 2644 C CA . SER A 1 324 ? -1.406 -4.426 0.099 1 84.62 324 SER A CA 1
ATOM 2645 C C . SER A 1 324 ? -2.766 -4.273 -0.573 1 84.62 324 SER A C 1
ATOM 2647 O O . SER A 1 324 ? -3.025 -4.887 -1.611 1 84.62 324 SER A O 1
ATOM 2649 N N . VAL A 1 325 ? -3.527 -3.451 0.049 1 87.75 325 VAL A N 1
ATOM 2650 C CA . VAL A 1 325 ? -4.844 -3.184 -0.517 1 87.75 325 VAL A CA 1
ATOM 2651 C C . VAL A 1 325 ? -4.695 -2.48 -1.864 1 87.75 325 VAL A C 1
ATOM 2653 O O . VAL A 1 325 ? -5.578 -2.572 -2.721 1 87.75 325 VAL A O 1
ATOM 2656 N N . ASP A 1 326 ? -3.592 -1.791 -2.051 1 81.25 326 ASP A N 1
ATOM 2657 C CA . ASP A 1 326 ? -3.322 -1.099 -3.309 1 81.25 326 ASP A CA 1
ATOM 2658 C C . ASP A 1 326 ? -3.32 -2.074 -4.484 1 81.25 326 ASP A C 1
ATOM 2660 O O . ASP A 1 326 ? -3.75 -1.728 -5.586 1 81.25 326 ASP A O 1
ATOM 2664 N N . VAL A 1 327 ? -2.854 -3.27 -4.211 1 84.12 327 VAL A N 1
ATOM 2665 C CA . VAL A 1 327 ? -2.85 -4.305 -5.242 1 84.12 327 VAL A CA 1
ATOM 2666 C C . VAL A 1 327 ? -4.285 -4.641 -5.641 1 84.12 327 VAL A C 1
ATOM 2668 O O . VAL A 1 327 ? -4.609 -4.688 -6.828 1 84.12 327 VAL A O 1
ATOM 2671 N N . THR A 1 328 ? -5.125 -4.844 -4.66 1 89.19 328 THR A N 1
ATOM 2672 C CA . THR A 1 328 ? -6.531 -5.145 -4.906 1 89.19 328 THR A CA 1
ATOM 2673 C C . THR A 1 328 ? -7.207 -3.998 -5.648 1 89.19 328 THR A C 1
ATOM 2675 O O . THR A 1 328 ? -7.926 -4.223 -6.625 1 89.19 328 THR A O 1
ATOM 2678 N N . GLU A 1 329 ? -6.898 -2.785 -5.176 1 86.44 329 GLU A N 1
ATOM 2679 C CA . GLU A 1 329 ? -7.473 -1.605 -5.816 1 86.44 329 GLU A CA 1
ATOM 2680 C C . GLU A 1 329 ? -7.074 -1.522 -7.285 1 86.44 329 GLU A C 1
ATOM 2682 O O . GLU A 1 329 ? -7.926 -1.309 -8.156 1 86.44 329 GLU A O 1
ATOM 2687 N N . SER A 1 330 ? -5.859 -1.747 -7.59 1 83.81 330 SER A N 1
ATOM 2688 C CA . SER A 1 330 ? -5.336 -1.594 -8.945 1 83.81 330 SER A CA 1
ATOM 2689 C C . SER A 1 330 ? -5.926 -2.639 -9.883 1 83.81 330 SER A C 1
ATOM 2691 O O . SER A 1 330 ? -6.043 -2.4 -11.094 1 83.81 330 SER A O 1
ATOM 2693 N N . ILE A 1 331 ? -6.32 -3.725 -9.312 1 85.06 331 ILE A N 1
ATOM 2694 C CA . ILE A 1 331 ? -6.809 -4.824 -10.133 1 85.06 331 ILE A CA 1
ATOM 2695 C C . ILE A 1 331 ? -8.312 -4.672 -10.359 1 85.06 331 ILE A C 1
ATOM 2697 O O . ILE A 1 331 ? -8.805 -4.898 -11.469 1 85.06 331 ILE A O 1
ATOM 2701 N N . TYR A 1 332 ? -9.008 -4.266 -9.344 1 89.81 332 TYR A N 1
ATOM 2702 C CA . TYR A 1 332 ? -10.445 -4.48 -9.422 1 89.81 332 TYR A CA 1
ATOM 2703 C C . TYR A 1 332 ? -11.195 -3.154 -9.453 1 89.81 332 TYR A C 1
ATOM 2705 O O . TYR A 1 332 ? -12.383 -3.115 -9.781 1 89.81 332 TYR A O 1
ATOM 2713 N N . VAL A 1 333 ? -10.57 -2.107 -9.031 1 85.75 333 VAL A N 1
ATOM 2714 C CA . VAL A 1 333 ? -11.297 -0.851 -8.906 1 85.75 333 VAL A CA 1
ATOM 2715 C C . VAL A 1 333 ? -10.578 0.251 -9.672 1 85.75 333 VAL A C 1
ATOM 2717 O O . VAL A 1 333 ? -9.344 0.297 -9.688 1 85.75 333 VAL A O 1
ATOM 2720 N N . GLU A 1 334 ? -11.289 1.031 -10.398 1 80.94 334 GLU A N 1
ATOM 2721 C CA . GLU A 1 334 ? -10.742 2.26 -10.969 1 80.94 334 GLU A CA 1
ATOM 2722 C C . GLU A 1 334 ? -10.68 3.371 -9.922 1 80.94 334 GLU A C 1
ATOM 2724 O O . GLU A 1 334 ? -11.547 3.457 -9.055 1 80.94 334 GLU A O 1
ATOM 2729 N N . TYR A 1 335 ? -9.656 4.133 -10.055 1 78.44 335 TYR A N 1
ATOM 2730 C CA . TYR A 1 335 ? -9.523 5.242 -9.117 1 78.44 335 TYR A CA 1
ATOM 2731 C C . TYR A 1 335 ? -10.766 6.121 -9.141 1 78.44 335 TYR A C 1
ATOM 2733 O O . TYR A 1 335 ? -11.281 6.453 -10.211 1 78.44 335 TYR A O 1
ATOM 2741 N N . ASN A 1 336 ? -11.336 6.395 -8.016 1 83.56 336 ASN A N 1
ATOM 2742 C CA . ASN A 1 336 ? -12.5 7.25 -7.82 1 83.56 336 ASN A CA 1
ATOM 2743 C C . ASN A 1 336 ? -12.25 8.305 -6.746 1 83.56 336 ASN A C 1
ATOM 2745 O O . ASN A 1 336 ? -12.172 7.984 -5.559 1 83.56 336 ASN A O 1
ATOM 2749 N N . PRO A 1 337 ? -12.148 9.555 -7.223 1 86.94 337 PRO A N 1
ATOM 2750 C CA . PRO A 1 337 ? -11.906 10.633 -6.254 1 86.94 337 PRO A CA 1
ATOM 2751 C C . PRO A 1 337 ? -13.008 10.734 -5.203 1 86.94 337 PRO A C 1
ATOM 2753 O O . PRO A 1 337 ? -12.805 11.352 -4.152 1 86.94 337 PRO A O 1
ATOM 2756 N N . ARG A 1 338 ? -14.125 10.117 -5.422 1 90.31 338 ARG A N 1
ATOM 2757 C CA . ARG A 1 338 ? -15.266 10.211 -4.512 1 90.31 338 ARG A CA 1
ATOM 2758 C C . ARG A 1 338 ? -15.406 8.938 -3.682 1 90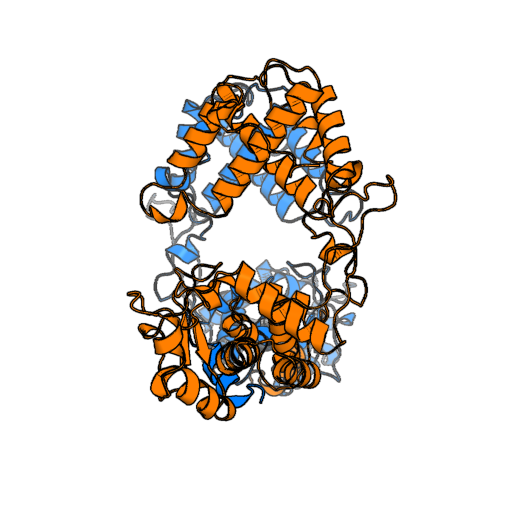.31 338 ARG A C 1
ATOM 2760 O O . ARG A 1 338 ? -16.438 8.719 -3.051 1 90.31 338 ARG A O 1
ATOM 2767 N N . ALA A 1 339 ? -14.445 8.109 -3.74 1 86.81 339 ALA A N 1
ATOM 2768 C CA . ALA A 1 339 ? -14.539 6.781 -3.135 1 86.81 339 ALA A CA 1
ATOM 2769 C C . ALA A 1 339 ? -14.938 6.875 -1.665 1 86.81 339 ALA A C 1
ATOM 2771 O O . ALA A 1 339 ? -15.633 6 -1.146 1 86.81 339 ALA A O 1
ATOM 2772 N N . GLY A 1 340 ? -14.555 7.961 -0.943 1 90.69 340 GLY A N 1
ATOM 2773 C CA . GLY A 1 340 ? -14.859 8.062 0.475 1 90.69 340 GLY A CA 1
ATOM 2774 C C . GLY A 1 340 ? -15.945 9.078 0.777 1 90.69 340 GLY A C 1
ATOM 2775 O O . GLY A 1 340 ? -16.406 9.18 1.915 1 90.69 340 GLY A O 1
ATOM 2776 N N . THR A 1 341 ? -16.438 9.781 -0.221 1 92.94 341 THR A N 1
ATOM 2777 C CA . THR A 1 341 ? -17.328 10.914 -0.018 1 92.94 341 THR A CA 1
ATOM 2778 C C . THR A 1 341 ? -18.688 10.445 0.488 1 92.94 341 THR A C 1
ATOM 2780 O O . THR A 1 341 ? -19.25 11.039 1.41 1 92.94 341 THR A O 1
ATOM 2783 N N . ASP A 1 342 ? -19.172 9.359 -0.092 1 89.69 342 ASP A N 1
ATOM 2784 C CA . ASP A 1 342 ? -20.484 8.852 0.313 1 89.69 342 ASP A CA 1
ATOM 2785 C C . ASP A 1 342 ? -20.469 8.383 1.767 1 89.69 342 ASP A C 1
ATOM 2787 O O . ASP A 1 342 ? -21.391 8.664 2.525 1 89.69 342 ASP A O 1
ATOM 2791 N N . ALA A 1 343 ? -19.438 7.719 2.045 1 88.88 343 ALA A N 1
ATOM 2792 C CA . ALA A 1 343 ? -19.297 7.277 3.43 1 88.88 343 ALA A CA 1
ATOM 2793 C C . ALA A 1 343 ? -19.25 8.469 4.383 1 88.88 343 ALA A C 1
ATOM 2795 O O . ALA A 1 343 ? -19.812 8.414 5.484 1 88.88 343 ALA A O 1
ATOM 2796 N N . ALA A 1 344 ? -18.625 9.5 3.973 1 91.69 344 ALA A N 1
ATOM 2797 C CA . ALA A 1 344 ? -18.547 10.703 4.797 1 91.69 344 ALA A CA 1
ATOM 2798 C C . ALA A 1 344 ? -19.922 11.344 4.98 1 91.69 344 ALA A C 1
ATOM 2800 O O . ALA A 1 344 ? -20.25 11.812 6.074 1 91.69 344 ALA A O 1
ATOM 2801 N N . HIS A 1 345 ? -20.656 11.43 3.928 1 93.5 345 HIS A N 1
ATOM 2802 C CA . HIS A 1 345 ? -22.016 11.953 4.039 1 93.5 345 HIS A CA 1
ATOM 2803 C C . HIS A 1 345 ? -22.859 11.102 4.977 1 93.5 345 HIS A C 1
ATOM 2805 O O . HIS A 1 345 ? -23.609 11.641 5.793 1 93.5 345 HIS A O 1
ATOM 2811 N N . ASP A 1 346 ? -22.672 9.797 4.902 1 92.19 346 ASP A N 1
ATOM 2812 C CA . ASP A 1 346 ? -23.5 8.867 5.656 1 92.19 346 ASP A CA 1
ATOM 2813 C C . ASP A 1 346 ? -23.078 8.805 7.121 1 92.19 346 ASP A C 1
ATOM 2815 O O . ASP A 1 346 ? -23.922 8.68 8.008 1 92.19 346 ASP A O 1
ATOM 2819 N N . PHE A 1 347 ? -21.703 8.938 7.332 1 91.19 347 PHE A N 1
ATOM 2820 C CA . PHE A 1 347 ? -21.203 8.586 8.656 1 91.19 347 PHE A CA 1
ATOM 2821 C C . PHE A 1 347 ? -20.453 9.758 9.281 1 91.19 347 PHE A C 1
ATOM 2823 O O . PHE A 1 347 ? -19.922 9.641 10.391 1 91.19 347 PHE A O 1
ATOM 2830 N N . GLY A 1 348 ? -20.359 10.875 8.602 1 91.56 348 GLY A N 1
ATOM 2831 C CA . GLY A 1 348 ? -19.609 12 9.125 1 91.56 348 GLY A CA 1
ATOM 2832 C C . GLY A 1 348 ? -20.062 12.422 10.516 1 91.56 348 GLY A C 1
ATOM 2833 O O . GLY A 1 348 ? -21.219 12.234 10.891 1 91.56 348 GLY A O 1
ATOM 2834 N N . PRO A 1 349 ? -19.078 12.938 11.266 1 89.44 349 PRO A N 1
ATOM 2835 C CA . PRO A 1 349 ? -19.422 13.359 12.633 1 89.44 349 PRO A CA 1
ATOM 2836 C C . PRO A 1 349 ? -20.219 14.656 12.672 1 89.44 349 PRO A C 1
ATOM 2838 O O . PRO A 1 349 ? -20.328 15.352 11.656 1 89.44 349 PRO A O 1
ATOM 2841 N N . GLU A 1 350 ? -20.797 14.906 13.852 1 81.31 350 GLU A N 1
ATOM 2842 C CA . GLU A 1 350 ? -21.547 16.141 14.062 1 81.31 350 GLU A CA 1
ATOM 2843 C C . GLU A 1 350 ? -20.625 17.281 14.5 1 81.31 350 GLU A C 1
ATOM 2845 O O . GLU A 1 350 ? -19.609 17.031 15.148 1 81.31 350 GLU A O 1
ATOM 2850 N N . MET B 1 1 ? 19.422 31.984 21.953 1 27.31 1 MET B N 1
ATOM 2851 C CA . MET B 1 1 ? 20.438 31.797 20.922 1 27.31 1 MET B CA 1
ATOM 2852 C C . MET B 1 1 ? 19.812 31.781 19.547 1 27.31 1 MET B C 1
ATOM 2854 O O . MET B 1 1 ? 18.75 31.188 19.344 1 27.31 1 MET B O 1
ATOM 2858 N N . PRO B 1 2 ? 20.062 32.656 18.625 1 36.22 2 PRO B N 1
ATOM 2859 C CA . PRO B 1 2 ? 19.344 32.812 17.344 1 36.22 2 PRO B CA 1
ATOM 2860 C C . PRO B 1 2 ? 19.156 31.5 16.609 1 36.22 2 PRO B C 1
ATOM 2862 O O . PRO B 1 2 ? 19.906 30.547 16.828 1 36.22 2 PRO B O 1
ATOM 2865 N N . PRO B 1 3 ? 18 31.172 16.203 1 42.31 3 PRO B N 1
ATOM 2866 C CA . PRO B 1 3 ? 17.875 29.984 15.367 1 42.31 3 PRO B CA 1
ATOM 2867 C C . PRO B 1 3 ? 19.156 29.688 14.578 1 42.31 3 PRO B C 1
ATOM 2869 O O . PRO B 1 3 ? 19.844 30.609 14.133 1 42.31 3 PRO B O 1
ATOM 2872 N N . ARG B 1 4 ? 20.016 28.859 15.016 1 45.19 4 ARG B N 1
ATOM 2873 C CA . ARG B 1 4 ? 21.344 28.578 14.461 1 45.19 4 ARG B CA 1
ATOM 2874 C C . ARG B 1 4 ? 21.359 28.797 12.953 1 45.19 4 ARG B C 1
ATOM 2876 O O . ARG B 1 4 ? 20.719 28.062 12.195 1 45.19 4 ARG B O 1
ATOM 2883 N N . ARG B 1 5 ? 21.328 30 12.508 1 57.66 5 ARG B N 1
ATOM 2884 C CA . ARG B 1 5 ? 21.297 30.469 11.125 1 57.66 5 ARG B CA 1
ATOM 2885 C C . ARG B 1 5 ? 22.391 29.797 10.297 1 57.66 5 ARG B C 1
ATOM 2887 O O . ARG B 1 5 ? 23.578 29.938 10.586 1 57.66 5 ARG B O 1
ATOM 2894 N N . PHE B 1 6 ? 22.031 28.578 9.766 1 67.06 6 PHE B N 1
ATOM 2895 C CA . PHE B 1 6 ? 22.969 27.969 8.836 1 67.06 6 PHE B CA 1
ATOM 2896 C C . PHE B 1 6 ? 23.359 28.938 7.734 1 67.06 6 PHE B C 1
ATOM 2898 O O . PHE B 1 6 ? 22.609 29.875 7.43 1 67.06 6 PHE B O 1
ATOM 2905 N N . LYS B 1 7 ? 24.656 28.891 7.395 1 76.69 7 LYS B N 1
ATOM 2906 C CA . LYS B 1 7 ? 25.141 29.672 6.262 1 76.69 7 LYS B CA 1
ATOM 2907 C C . LYS B 1 7 ? 24.172 29.594 5.086 1 76.69 7 LYS B C 1
ATOM 2909 O O . LYS B 1 7 ? 23.453 28.594 4.926 1 76.69 7 LYS B O 1
ATOM 2914 N N . SER B 1 8 ? 24.016 30.75 4.508 1 85.12 8 SER B N 1
ATOM 2915 C CA . SER B 1 8 ? 23.281 30.719 3.25 1 85.12 8 SER B CA 1
ATOM 2916 C C . SER B 1 8 ? 23.969 29.844 2.215 1 85.12 8 SER B C 1
ATOM 2918 O O . SER B 1 8 ? 25.172 29.594 2.32 1 85.12 8 SER B O 1
ATOM 2920 N N . VAL B 1 9 ? 23.203 29.359 1.288 1 87.81 9 VAL B N 1
ATOM 2921 C CA . VAL B 1 9 ? 23.719 28.438 0.272 1 87.81 9 VAL B CA 1
ATOM 2922 C C . VAL B 1 9 ? 24.922 29.078 -0.42 1 87.81 9 VAL B C 1
ATOM 2924 O O . VAL B 1 9 ? 25.906 28.391 -0.701 1 87.81 9 VAL B O 1
ATOM 2927 N N . ASP B 1 10 ? 24.859 30.422 -0.645 1 87.88 10 ASP B N 1
ATOM 2928 C CA . ASP B 1 10 ? 25.906 31.141 -1.371 1 87.88 10 ASP B CA 1
ATOM 2929 C C . ASP B 1 10 ? 27.203 31.188 -0.564 1 87.88 10 ASP B C 1
ATOM 2931 O O . ASP B 1 10 ? 28.266 31.438 -1.114 1 87.88 10 ASP B O 1
ATOM 2935 N N . GLU B 1 11 ? 27.125 30.891 0.685 1 90.94 11 GLU B N 1
ATOM 2936 C CA . GLU B 1 11 ? 28.281 30.938 1.567 1 90.94 11 GLU B CA 1
ATOM 2937 C C . GLU B 1 11 ? 28.859 29.547 1.798 1 90.94 11 GLU B C 1
ATOM 2939 O O . GLU B 1 11 ? 29.844 29.375 2.51 1 90.94 11 GLU B O 1
ATOM 2944 N N . CYS B 1 12 ? 28.234 28.594 1.218 1 93.62 12 CYS B N 1
ATOM 2945 C CA . CYS B 1 12 ? 28.688 27.219 1.392 1 93.62 12 CYS B CA 1
ATOM 2946 C C . CYS B 1 12 ? 29.844 26.891 0.46 1 93.62 12 CYS B C 1
ATOM 2948 O O . CYS B 1 12 ? 30.234 27.719 -0.361 1 93.62 12 CYS B O 1
ATOM 2950 N N . ARG B 1 13 ? 30.469 25.75 0.646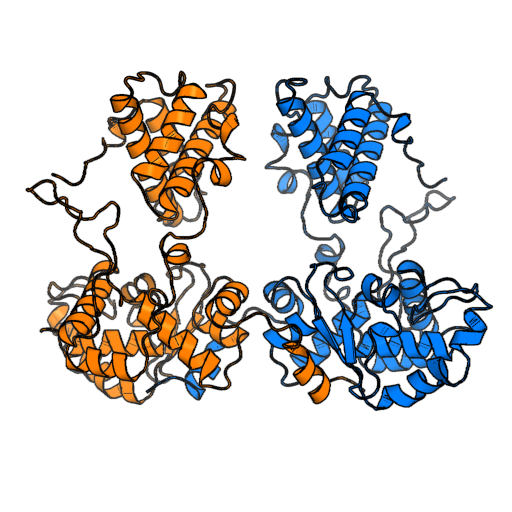 1 93.75 13 ARG B N 1
ATOM 2951 C CA . ARG B 1 13 ? 31.516 25.25 -0.228 1 93.75 13 ARG B CA 1
ATOM 2952 C C . ARG B 1 13 ? 31.047 25.156 -1.671 1 93.75 13 ARG B C 1
ATOM 2954 O O . ARG B 1 13 ? 29.875 24.828 -1.92 1 93.75 13 ARG B O 1
ATOM 2961 N N . PRO B 1 14 ? 31.906 25.438 -2.594 1 92.19 14 PRO B N 1
ATOM 2962 C CA . PRO B 1 14 ? 31.516 25.516 -4.004 1 92.19 14 PRO B CA 1
ATOM 2963 C C . PRO B 1 14 ? 30.844 24.234 -4.496 1 92.19 14 PRO B C 1
ATOM 2965 O O . PRO B 1 14 ? 29.875 24.297 -5.273 1 92.19 14 PRO B O 1
ATOM 2968 N N . GLU B 1 15 ? 31.344 23.125 -4.055 1 92.88 15 GLU B N 1
ATOM 2969 C CA . GLU B 1 15 ? 30.781 21.859 -4.512 1 92.88 15 GLU B CA 1
ATOM 2970 C C . GLU B 1 15 ? 29.344 21.688 -4.027 1 92.88 15 GLU B C 1
ATOM 2972 O O . GLU B 1 15 ? 28.531 21.078 -4.715 1 92.88 15 GLU B O 1
ATOM 2977 N N . ILE B 1 16 ? 29.109 22.172 -2.816 1 93.19 16 ILE B N 1
ATOM 2978 C CA . ILE B 1 16 ? 27.781 22.094 -2.244 1 93.19 16 ILE B CA 1
ATOM 2979 C C . ILE B 1 16 ? 26.844 23.047 -2.977 1 93.19 16 ILE B C 1
ATOM 2981 O O . ILE B 1 16 ? 25.688 22.719 -3.25 1 93.19 16 ILE B O 1
ATOM 2985 N N . ILE B 1 17 ? 27.391 24.219 -3.357 1 90.12 17 ILE B N 1
ATOM 2986 C CA . ILE B 1 17 ? 26.609 25.172 -4.129 1 90.12 17 ILE B CA 1
ATOM 2987 C C . ILE B 1 17 ? 26.203 24.562 -5.461 1 90.12 17 ILE B C 1
ATOM 2989 O O . ILE B 1 17 ? 25.031 24.656 -5.859 1 90.12 17 ILE B O 1
ATOM 2993 N N . ASP B 1 18 ? 27.078 23.891 -6.051 1 89.25 18 ASP B N 1
ATOM 2994 C CA . ASP B 1 18 ? 26.828 23.234 -7.328 1 89.25 18 ASP B CA 1
ATOM 2995 C C . ASP B 1 18 ? 25.766 22.156 -7.188 1 89.25 18 ASP B C 1
ATOM 2997 O O . ASP B 1 18 ? 24.906 22 -8.062 1 89.25 18 ASP B O 1
ATOM 3001 N N . TYR B 1 19 ? 25.859 21.422 -6.148 1 90.31 19 TYR B N 1
ATOM 3002 C CA . TYR B 1 19 ? 24.875 20.359 -5.91 1 90.31 19 TYR B CA 1
ATOM 3003 C C . TYR B 1 19 ? 23.484 20.953 -5.723 1 90.31 19 TYR B C 1
ATOM 3005 O O . TYR B 1 19 ? 22.5 20.406 -6.25 1 90.31 19 TYR B O 1
ATOM 3013 N N . VAL B 1 20 ? 23.422 22 -4.984 1 87.12 20 VAL B N 1
ATOM 3014 C CA . VAL B 1 20 ? 22.141 22.656 -4.738 1 87.12 20 VAL B CA 1
ATOM 3015 C C . VAL B 1 20 ? 21.562 23.156 -6.059 1 87.12 20 VAL B C 1
ATOM 3017 O O . VAL B 1 20 ? 20.344 23.062 -6.285 1 87.12 20 VAL B O 1
ATOM 3020 N N . GLU B 1 21 ? 22.406 23.625 -6.91 1 80.5 21 GLU B N 1
ATOM 3021 C CA . GLU B 1 21 ? 21.969 24.062 -8.234 1 80.5 21 GLU B CA 1
ATOM 3022 C C . GLU B 1 21 ? 21.422 22.891 -9.039 1 80.5 21 GLU B C 1
ATOM 3024 O O . GLU B 1 21 ? 20.406 23.031 -9.734 1 80.5 21 GLU B O 1
ATOM 3029 N N . GLU B 1 22 ? 22.141 21.812 -8.906 1 81.19 22 GLU B N 1
ATOM 3030 C CA . GLU B 1 22 ? 21.703 20.594 -9.578 1 81.19 22 GLU B CA 1
ATOM 3031 C C . GLU B 1 22 ? 20.328 20.156 -9.078 1 81.19 22 GLU B C 1
ATOM 3033 O O . GLU B 1 22 ? 19.484 19.703 -9.859 1 81.19 22 GLU B O 1
ATOM 3038 N N . LEU B 1 23 ? 20.125 20.125 -7.746 1 80.31 23 LEU B N 1
ATOM 3039 C CA . LEU B 1 23 ? 18.844 19.781 -7.141 1 80.31 23 LEU B CA 1
ATOM 3040 C C . LEU B 1 23 ? 17.719 20.656 -7.684 1 80.31 23 LEU B C 1
ATOM 3042 O O . LEU B 1 23 ? 16.594 20.188 -7.887 1 80.31 23 LEU B O 1
ATOM 3046 N N . GLU B 1 24 ? 18.062 21.812 -7.859 1 71.75 24 GLU B N 1
ATOM 3047 C CA . GLU B 1 24 ? 17.062 22.781 -8.297 1 71.75 24 GLU B CA 1
ATOM 3048 C C . GLU B 1 24 ? 16.703 22.562 -9.758 1 71.75 24 GLU B C 1
ATOM 3050 O O . GLU B 1 24 ? 15.555 22.797 -10.156 1 71.75 24 GLU B O 1
ATOM 3055 N N . VAL B 1 25 ? 17.75 22.031 -10.57 1 60.81 25 VAL B N 1
ATOM 3056 C CA . VAL B 1 25 ? 17.531 21.812 -11.992 1 60.81 25 VAL B CA 1
ATOM 3057 C C . VAL B 1 25 ? 16.844 20.453 -12.203 1 60.81 25 VAL B C 1
ATOM 3059 O O . VAL B 1 25 ? 16 20.312 -13.094 1 60.81 25 VAL B O 1
ATOM 3062 N N . GLY B 1 26 ? 17.469 19.359 -11.773 1 52.66 26 GLY B N 1
ATOM 3063 C CA . GLY B 1 26 ? 17.016 18 -11.984 1 52.66 26 GLY B CA 1
ATOM 3064 C C . GLY B 1 26 ? 15.57 17.781 -11.555 1 52.66 26 GLY B C 1
ATOM 3065 O O . GLY B 1 26 ? 15.016 16.703 -11.75 1 52.66 26 GLY B O 1
ATOM 3066 N N . THR B 1 27 ? 15.203 18.359 -10.555 1 46.75 27 THR B N 1
ATOM 3067 C CA . THR B 1 27 ? 13.766 18.219 -10.344 1 46.75 27 THR B CA 1
ATOM 3068 C C . THR B 1 27 ? 13 18.531 -11.625 1 46.75 27 THR B C 1
ATOM 3070 O O . THR B 1 27 ? 13.312 19.484 -12.328 1 46.75 27 THR B O 1
ATOM 3073 N N . ASP B 1 28 ? 12.68 17.5 -12.414 1 39.22 28 ASP B N 1
ATOM 3074 C CA . ASP B 1 28 ? 12.047 17.531 -13.727 1 39.22 28 ASP B CA 1
ATOM 3075 C C . ASP B 1 28 ? 11.461 18.922 -14.016 1 39.22 28 ASP B C 1
ATOM 3077 O O . ASP B 1 28 ? 10.766 19.484 -13.172 1 39.22 28 ASP B O 1
ATOM 3081 N N . ASP B 1 29 ? 11.977 19.656 -15.047 1 36.28 29 ASP B N 1
ATOM 3082 C CA . ASP B 1 29 ? 11.555 20.891 -15.719 1 36.28 29 ASP B CA 1
ATOM 3083 C C . ASP B 1 29 ? 10.039 20.969 -15.812 1 36.28 29 ASP B C 1
ATOM 3085 O O . ASP B 1 29 ? 9.484 22 -16.188 1 36.28 29 ASP B O 1
ATOM 3089 N N . ASN B 1 30 ? 9.367 19.922 -16.312 1 36.28 30 ASN B N 1
ATOM 3090 C CA . ASN B 1 30 ? 8.023 20.234 -16.797 1 36.28 30 ASN B CA 1
ATOM 3091 C C . ASN B 1 30 ? 7.152 20.797 -15.672 1 36.28 30 ASN B C 1
ATOM 3093 O O . ASN B 1 30 ? 6.012 21.188 -15.906 1 36.28 30 ASN B O 1
ATOM 3097 N N . ASP B 1 31 ? 7.074 20.219 -14.414 1 33.81 31 ASP B N 1
ATOM 3098 C CA . ASP B 1 31 ? 6.16 20.953 -13.539 1 33.81 31 ASP B CA 1
ATOM 3099 C C . ASP B 1 31 ? 6.918 21.938 -12.656 1 33.81 31 ASP B C 1
ATOM 3101 O O . ASP B 1 31 ? 7.719 21.531 -11.805 1 33.81 31 ASP B O 1
ATOM 3105 N N . SER B 1 32 ? 7.305 23.062 -13.133 1 37.81 32 SER B N 1
ATOM 3106 C CA . SER B 1 32 ? 7.75 24.281 -12.461 1 37.81 32 SER B CA 1
ATOM 3107 C C . SER B 1 32 ? 7.465 24.219 -10.961 1 37.81 32 SER B C 1
ATOM 3109 O O . SER B 1 32 ? 8.164 24.859 -10.172 1 37.81 32 SER B O 1
ATOM 3111 N N . GLU B 1 33 ? 6.383 23.734 -10.656 1 37.97 33 GLU B N 1
ATOM 3112 C CA . GLU B 1 33 ? 5.84 23.703 -9.305 1 37.97 33 GLU B CA 1
ATOM 3113 C C . GLU B 1 33 ? 6.613 22.719 -8.422 1 37.97 33 GLU B C 1
ATOM 3115 O O . GLU B 1 33 ? 6.516 22.781 -7.195 1 37.97 33 GLU B O 1
ATOM 3120 N N . GLN B 1 34 ? 7.512 21.797 -8.961 1 40.25 34 GLN B N 1
ATOM 3121 C CA . GLN B 1 34 ? 8.18 20.766 -8.164 1 40.25 34 GLN B CA 1
ATOM 3122 C C . GLN B 1 34 ? 9.562 21.234 -7.719 1 40.25 34 GLN B C 1
ATOM 3124 O O . GLN B 1 34 ? 10.188 20.625 -6.852 1 40.25 34 GLN B O 1
ATOM 3129 N N . ARG B 1 35 ? 10.281 22.203 -8.352 1 43.38 35 ARG B N 1
ATOM 3130 C CA . ARG B 1 35 ? 11.562 22.766 -7.945 1 43.38 35 ARG B CA 1
ATOM 3131 C C . ARG B 1 35 ? 11.492 23.297 -6.516 1 43.38 35 ARG B C 1
ATOM 3133 O O . ARG B 1 35 ? 12.508 23.359 -5.82 1 43.38 35 ARG B O 1
ATOM 3140 N N . SER B 1 36 ? 10.422 23.906 -6.199 1 52 36 SER B N 1
ATOM 3141 C CA . SER B 1 36 ? 10.133 24.547 -4.918 1 52 36 SER B CA 1
ATOM 3142 C C . SER B 1 36 ? 9.422 23.594 -3.969 1 52 36 SER B C 1
ATOM 3144 O O . SER B 1 36 ? 8.68 24.016 -3.084 1 52 36 SER B O 1
ATOM 3146 N N . SER B 1 37 ? 9.742 22.297 -4.312 1 60.69 37 SER B N 1
ATOM 3147 C CA . SER B 1 37 ? 9.008 21.328 -3.502 1 60.69 37 SER B CA 1
ATOM 3148 C C . SER B 1 37 ? 9.562 21.266 -2.08 1 60.69 37 SER B C 1
ATOM 3150 O O . SER B 1 37 ? 10.68 21.703 -1.825 1 60.69 37 SER B O 1
ATOM 3152 N N . ALA B 1 38 ? 8.68 21.078 -1.255 1 67.25 38 ALA B N 1
ATOM 3153 C CA . ALA B 1 38 ? 9.047 20.891 0.146 1 67.25 38 ALA B CA 1
ATOM 3154 C C . ALA B 1 38 ? 10.258 19.969 0.277 1 67.25 38 ALA B C 1
ATOM 3156 O O . ALA B 1 38 ? 11.125 20.203 1.125 1 67.25 38 ALA B O 1
ATOM 3157 N N . SER B 1 39 ? 10.406 19.156 -0.739 1 70.44 39 SER B N 1
ATOM 3158 C CA . SER B 1 39 ? 11.531 18.219 -0.68 1 70.44 39 SER B CA 1
ATOM 3159 C C . SER B 1 39 ? 12.844 18.922 -0.999 1 70.44 39 SER B C 1
ATOM 3161 O O . SER B 1 39 ? 13.82 18.781 -0.266 1 70.44 39 SER B O 1
ATOM 3163 N N . THR B 1 40 ? 12.828 19.688 -2.072 1 75.44 40 THR B N 1
ATOM 3164 C CA . THR B 1 40 ? 14.047 20.375 -2.465 1 75.44 40 THR B CA 1
ATOM 3165 C C . THR B 1 40 ? 14.516 21.312 -1.354 1 75.44 40 THR B C 1
ATOM 3167 O O . THR B 1 40 ? 15.711 21.406 -1.07 1 75.44 40 THR B O 1
ATOM 3170 N N . GLN B 1 41 ? 13.539 21.938 -0.762 1 79.38 41 GLN B N 1
ATOM 3171 C CA . GLN B 1 41 ? 13.875 22.859 0.315 1 79.38 41 GLN B CA 1
ATOM 3172 C C . GLN B 1 41 ? 14.492 22.125 1.501 1 79.38 41 GLN B C 1
ATOM 3174 O O . GLN B 1 41 ? 15.43 22.609 2.125 1 79.38 41 GLN B O 1
ATOM 3179 N N . ARG B 1 42 ? 14.031 20.969 1.711 1 83.5 42 ARG B N 1
ATOM 3180 C CA . ARG B 1 42 ? 14.578 20.172 2.801 1 83.5 42 ARG B CA 1
ATOM 3181 C C . ARG B 1 42 ? 16 19.719 2.486 1 83.5 42 ARG B C 1
ATOM 3183 O O . ARG B 1 42 ? 16.875 19.75 3.359 1 83.5 42 ARG B O 1
ATOM 3190 N N . TYR B 1 43 ? 16.172 19.375 1.244 1 84.94 43 TYR B N 1
ATOM 3191 C CA . TYR B 1 43 ? 17.516 18.984 0.826 1 84.94 43 TYR B CA 1
ATOM 3192 C C . TYR B 1 43 ? 18.484 20.141 1.007 1 84.94 43 TYR B C 1
ATOM 3194 O O . TYR B 1 43 ? 19.578 19.969 1.542 1 84.94 43 TYR B O 1
ATOM 3202 N N . LYS B 1 44 ? 18.047 21.281 0.583 1 86.12 44 LYS B N 1
ATOM 3203 C CA . LYS B 1 44 ? 18.875 22.484 0.701 1 86.12 44 LYS B CA 1
ATOM 3204 C C . LYS B 1 44 ? 19.219 22.766 2.16 1 86.12 44 LYS B C 1
ATOM 3206 O O . LYS B 1 44 ? 20.375 23.047 2.49 1 86.12 44 LYS B O 1
ATOM 3211 N N . GLN B 1 45 ? 18.25 22.688 2.947 1 88 45 GLN B N 1
ATOM 3212 C CA . GLN B 1 45 ? 18.453 22.938 4.371 1 88 45 GLN B CA 1
ATOM 3213 C C . GLN B 1 45 ? 19.438 21.969 4.977 1 88 45 GLN B C 1
ATOM 3215 O O . GLN B 1 45 ? 20.312 22.359 5.762 1 88 45 GLN B O 1
ATOM 3220 N N . ASP B 1 46 ? 19.359 20.734 4.594 1 90.44 46 ASP B N 1
ATOM 3221 C CA . ASP B 1 46 ? 20.203 19.703 5.191 1 90.44 46 ASP B CA 1
ATOM 3222 C C . ASP B 1 46 ? 21.641 19.828 4.719 1 90.44 46 ASP B C 1
ATOM 3224 O O . ASP B 1 46 ? 22.578 19.625 5.492 1 90.44 46 ASP B O 1
ATOM 3228 N N . VAL B 1 47 ? 21.844 20.172 3.51 1 91.88 47 VAL B N 1
ATOM 3229 C CA . VAL B 1 47 ? 23.203 20.297 3.008 1 91.88 47 VAL B CA 1
ATOM 3230 C C . VAL B 1 47 ? 23.859 21.547 3.578 1 91.88 47 VAL B C 1
ATOM 3232 O O . VAL B 1 47 ? 25.062 21.578 3.805 1 91.88 47 VAL B O 1
ATOM 3235 N N . ARG B 1 48 ? 23.016 22.594 3.818 1 92.5 48 ARG B N 1
ATOM 3236 C CA . ARG B 1 48 ? 23.531 23.781 4.496 1 92.5 48 ARG B CA 1
ATOM 3237 C C . ARG B 1 48 ? 23.984 23.438 5.914 1 92.5 48 ARG B C 1
ATOM 3239 O O . ARG B 1 48 ? 25.047 23.891 6.352 1 92.5 48 ARG B O 1
ATOM 3246 N N . TRP B 1 49 ? 23.141 22.719 6.547 1 92.5 49 TRP B N 1
ATOM 3247 C CA . TRP B 1 49 ? 23.5 22.266 7.879 1 92.5 49 TRP B CA 1
ATOM 3248 C C . TRP B 1 49 ? 24.812 21.484 7.844 1 92.5 49 TRP B C 1
ATOM 3250 O O . TRP B 1 49 ? 25.672 21.672 8.703 1 92.5 49 TRP B O 1
ATOM 3260 N N . TYR B 1 50 ? 24.969 20.641 6.898 1 95.19 50 TYR B N 1
ATOM 3261 C CA . TYR B 1 50 ? 26.156 19.812 6.758 1 95.19 50 TYR B CA 1
ATOM 3262 C C . TYR B 1 50 ? 27.406 20.672 6.547 1 95.19 50 TYR B C 1
ATOM 3264 O O . TYR B 1 50 ? 28.453 20.406 7.113 1 95.19 50 TYR B O 1
ATOM 3272 N N . ASP B 1 51 ? 27.234 21.656 5.688 1 95.06 51 ASP B N 1
ATOM 3273 C CA . ASP B 1 51 ? 28.344 22.578 5.453 1 95.06 51 ASP B CA 1
ATOM 3274 C C . ASP B 1 51 ? 28.812 23.203 6.762 1 95.06 51 ASP B C 1
ATOM 3276 O O . ASP B 1 51 ? 30.016 23.312 7.016 1 95.06 51 ASP B O 1
ATOM 3280 N N . HIS B 1 52 ? 27.875 23.641 7.531 1 93.25 52 HIS B N 1
ATOM 3281 C CA . HIS B 1 52 ? 28.188 24.203 8.836 1 93.25 52 HIS B CA 1
ATOM 3282 C C . HIS B 1 52 ? 28.891 23.172 9.727 1 93.25 52 HIS B C 1
ATOM 3284 O O . HIS B 1 52 ? 29.844 23.516 10.43 1 93.25 52 HIS B O 1
ATOM 3290 N N . TRP B 1 53 ? 28.375 21.969 9.75 1 94.31 53 TRP B N 1
ATOM 3291 C CA . TRP B 1 53 ? 28.984 20.875 10.523 1 94.31 53 TRP B CA 1
ATOM 3292 C C . TRP B 1 53 ? 30.438 20.672 10.109 1 94.31 53 TRP B C 1
ATOM 3294 O O . TRP B 1 53 ? 31.312 20.484 10.969 1 94.31 53 TRP B O 1
ATOM 3304 N N . LEU B 1 54 ? 30.75 20.75 8.844 1 95.44 54 LEU B N 1
ATOM 3305 C CA . LEU B 1 54 ? 32.125 20.609 8.344 1 95.44 54 LEU B CA 1
ATOM 3306 C C . LEU B 1 54 ? 33.031 21.703 8.922 1 95.44 54 LEU B C 1
ATOM 3308 O O . LEU B 1 54 ? 34.156 21.438 9.281 1 95.44 54 LEU B O 1
ATOM 3312 N N . ASP B 1 55 ? 32.469 22.906 8.969 1 93.56 55 ASP B N 1
ATOM 3313 C CA . ASP B 1 55 ? 33.188 24 9.57 1 93.56 55 ASP B CA 1
ATOM 3314 C C . ASP B 1 55 ? 33.562 23.688 11.023 1 93.56 55 ASP B C 1
ATOM 3316 O O . ASP B 1 55 ? 34.688 23.906 11.453 1 93.56 55 ASP B O 1
ATOM 3320 N N . GLU B 1 56 ? 32.594 23.188 11.703 1 91.62 56 GLU B N 1
ATOM 3321 C CA . GLU B 1 56 ? 32.781 22.875 13.117 1 91.62 56 GLU B CA 1
ATOM 3322 C C . GLU B 1 56 ? 33.844 21.797 13.305 1 91.62 56 GLU B C 1
ATOM 3324 O O . GLU B 1 56 ? 34.562 21.781 14.305 1 91.62 56 GLU B O 1
ATOM 3329 N N . GLN B 1 57 ? 33.906 20.922 12.352 1 92.06 57 GLN B N 1
ATOM 3330 C CA . GLN B 1 57 ? 34.875 19.812 12.414 1 92.06 57 GLN B CA 1
ATOM 3331 C C . GLN B 1 57 ? 36.25 20.25 11.891 1 92.06 57 GLN B C 1
ATOM 3333 O O . GLN B 1 57 ? 37.219 19.5 11.977 1 92.06 57 GLN B O 1
ATOM 3338 N N . GLY B 1 58 ? 36.312 21.406 11.281 1 92.44 58 GLY B N 1
ATOM 3339 C CA . GLY B 1 58 ? 37.562 21.906 10.734 1 92.44 58 GLY B CA 1
ATOM 3340 C C . GLY B 1 58 ? 37.906 21.297 9.391 1 92.44 58 GLY B C 1
ATOM 3341 O O . GLY B 1 58 ? 39.094 21.188 9.047 1 92.44 58 GLY B O 1
ATOM 3342 N N . ILE B 1 59 ? 36.938 20.844 8.734 1 93.44 59 ILE B N 1
ATOM 3343 C CA . ILE B 1 59 ? 37.125 20.234 7.422 1 93.44 59 ILE B CA 1
ATOM 3344 C C . ILE B 1 59 ? 36.938 21.281 6.332 1 93.44 59 ILE B C 1
ATOM 3346 O O . ILE B 1 59 ? 35.812 21.812 6.172 1 93.44 59 ILE B O 1
ATOM 3350 N N . GLU B 1 60 ? 37.938 21.484 5.551 1 92.06 60 GLU B N 1
ATOM 3351 C CA . GLU B 1 60 ? 37.875 22.562 4.57 1 92.06 60 GLU B CA 1
ATOM 3352 C C . GLU B 1 60 ? 37.219 22.109 3.275 1 92.06 60 GLU B C 1
ATOM 3354 O O . GLU B 1 60 ? 36.375 22.812 2.73 1 92.06 60 GLU B O 1
ATOM 3359 N N . SER B 1 61 ? 37.594 20.875 2.836 1 94.56 61 SER B N 1
ATOM 3360 C CA . SER B 1 61 ? 37.062 20.391 1.564 1 94.56 61 SER B CA 1
ATOM 3361 C C . SER B 1 61 ? 36.062 19.266 1.778 1 94.56 61 SER B C 1
ATOM 3363 O O . SER B 1 61 ? 36.375 18.281 2.445 1 94.56 61 SER B O 1
ATOM 3365 N N . VAL B 1 62 ? 34.906 19.438 1.134 1 95.44 62 VAL B N 1
ATOM 3366 C CA . VAL B 1 62 ? 33.844 18.453 1.228 1 95.44 62 VAL B CA 1
ATOM 3367 C C . VAL B 1 62 ? 34.25 17.172 0.508 1 95.44 62 VAL B C 1
ATOM 3369 O O . VAL B 1 62 ? 33.719 16.094 0.781 1 95.44 62 VAL B O 1
ATOM 3372 N N . LEU B 1 63 ? 35.344 17.266 -0.271 1 95.31 63 LEU B N 1
ATOM 3373 C CA . LEU B 1 63 ? 35.812 16.141 -1.07 1 95.31 63 LEU B CA 1
ATOM 3374 C C . LEU B 1 63 ? 36.844 15.312 -0.302 1 95.31 63 LEU B C 1
ATOM 3376 O O . LEU B 1 63 ? 37.219 14.234 -0.752 1 95.31 63 LEU B O 1
ATOM 3380 N N . GLU B 1 64 ? 37.219 15.82 0.859 1 93.38 64 GLU B N 1
ATOM 3381 C CA . GLU B 1 64 ? 38.281 15.156 1.64 1 93.38 64 GLU B CA 1
ATOM 3382 C C . GLU B 1 64 ? 37.688 14.461 2.863 1 93.38 64 GLU B C 1
ATOM 3384 O O . GLU B 1 64 ? 38.406 14.047 3.764 1 93.38 64 GLU B O 1
ATOM 3389 N N . VAL B 1 65 ? 36.406 14.375 2.934 1 94.88 65 VAL B N 1
ATOM 3390 C CA . VAL B 1 65 ? 35.719 13.758 4.062 1 94.88 65 VAL B CA 1
ATOM 3391 C C . VAL B 1 65 ? 36 12.258 4.078 1 94.88 65 VAL B C 1
ATOM 3393 O O . VAL B 1 65 ? 35.969 11.602 3.031 1 94.88 65 VAL B O 1
ATOM 3396 N N . THR B 1 66 ? 36.281 11.68 5.289 1 91.5 66 THR B N 1
ATOM 3397 C CA . THR B 1 66 ? 36.656 10.281 5.453 1 91.5 66 THR B CA 1
ATOM 3398 C C . THR B 1 66 ? 35.594 9.516 6.211 1 91.5 66 THR B C 1
ATOM 3400 O O . THR B 1 66 ? 34.688 10.117 6.793 1 91.5 66 THR B O 1
ATOM 3403 N N . PRO B 1 67 ? 35.719 8.188 6.176 1 90.25 67 PRO B N 1
ATOM 3404 C CA . PRO B 1 67 ? 34.781 7.395 6.961 1 90.25 67 PRO B CA 1
ATOM 3405 C C . PRO B 1 67 ? 34.844 7.699 8.453 1 90.25 67 PRO B C 1
ATOM 3407 O O . PRO B 1 67 ? 33.812 7.598 9.156 1 90.25 67 PRO B O 1
ATOM 3410 N N . THR B 1 68 ? 35.969 8.07 8.898 1 89.25 68 THR B N 1
ATOM 3411 C CA . THR B 1 68 ? 36.094 8.492 10.289 1 89.25 68 THR B CA 1
ATOM 3412 C C . THR B 1 68 ? 35.25 9.734 10.555 1 89.25 68 THR B C 1
ATOM 3414 O O . THR B 1 68 ? 34.562 9.82 11.578 1 89.25 68 THR B O 1
ATOM 3417 N N . ASP B 1 69 ? 35.312 10.625 9.617 1 92.94 69 ASP B N 1
ATOM 3418 C CA . ASP B 1 69 ? 34.531 11.844 9.742 1 92.94 69 ASP B CA 1
ATOM 3419 C C . ASP B 1 69 ? 33.031 11.523 9.734 1 92.94 69 ASP B C 1
ATOM 3421 O O . ASP B 1 69 ? 32.281 12.094 10.516 1 92.94 69 ASP B O 1
ATOM 3425 N N . THR B 1 70 ? 32.656 10.602 8.852 1 94.44 70 THR B N 1
ATOM 3426 C CA . THR B 1 70 ? 31.25 10.328 8.719 1 94.44 70 THR B CA 1
ATOM 3427 C C . THR B 1 70 ? 30.734 9.5 9.898 1 94.44 70 THR B C 1
ATOM 3429 O O . THR B 1 70 ? 29.547 9.531 10.227 1 94.44 70 THR B O 1
ATOM 3432 N N . ASN B 1 71 ? 31.641 8.758 10.5 1 92.31 71 ASN B N 1
ATOM 3433 C CA . ASN B 1 71 ? 31.281 8.141 11.773 1 92.31 71 ASN B CA 1
ATOM 3434 C C . ASN B 1 71 ? 30.891 9.195 12.812 1 92.31 71 ASN B C 1
ATOM 3436 O O . ASN B 1 71 ? 29.906 9.031 13.523 1 92.31 71 ASN B O 1
ATOM 3440 N N . GLN B 1 72 ? 31.719 10.211 12.883 1 90.94 72 GLN B N 1
ATOM 3441 C CA . GLN B 1 72 ? 31.422 11.32 13.781 1 90.94 72 GLN B CA 1
ATOM 3442 C C . GLN B 1 72 ? 30.109 12.008 13.391 1 90.94 72 GLN B C 1
ATOM 3444 O O . GLN B 1 72 ? 29.328 12.406 14.258 1 90.94 72 GLN B O 1
ATOM 3449 N N . LEU B 1 73 ? 29.891 12.125 12.125 1 94.44 73 LEU B N 1
ATOM 3450 C CA . LEU B 1 73 ? 28.656 12.703 11.625 1 94.44 73 LEU B CA 1
ATOM 3451 C C . LEU B 1 73 ? 27.438 11.938 12.148 1 94.44 73 LEU B C 1
ATOM 3453 O O . LEU B 1 73 ? 26.484 12.539 12.641 1 94.44 73 LEU B O 1
ATOM 3457 N N . GLY B 1 74 ? 27.5 10.625 12.016 1 93.25 74 GLY B N 1
ATOM 3458 C CA . GLY B 1 74 ? 26.406 9.789 12.516 1 93.25 74 GLY B CA 1
ATOM 3459 C C . GLY B 1 74 ? 26.125 10 13.984 1 93.25 74 GLY B C 1
ATOM 3460 O O . GLY B 1 74 ? 24.969 10.125 14.391 1 93.25 74 GLY B O 1
ATOM 3461 N N . ARG B 1 75 ? 27.156 10.102 14.766 1 89.19 75 ARG B N 1
ATOM 3462 C CA . ARG B 1 75 ? 27.016 10.328 16.203 1 89.19 75 ARG B CA 1
ATOM 3463 C C . ARG B 1 75 ? 26.359 11.68 16.484 1 89.19 75 ARG B C 1
ATOM 3465 O O . ARG B 1 75 ? 25.453 11.773 17.312 1 89.19 75 ARG B O 1
ATOM 3472 N N . ASP B 1 76 ? 26.797 12.656 15.82 1 90.06 76 ASP B N 1
ATOM 3473 C CA . ASP B 1 76 ? 26.297 14.016 16.062 1 90.06 76 ASP B CA 1
ATOM 3474 C C . ASP B 1 76 ? 24.828 14.141 15.648 1 90.06 76 ASP B C 1
ATOM 3476 O O . ASP B 1 76 ? 24.031 14.773 16.344 1 90.06 76 ASP B O 1
ATOM 3480 N N . LEU B 1 77 ? 24.516 13.547 14.5 1 91.81 77 LEU B N 1
ATOM 3481 C CA . LEU B 1 77 ? 23.125 13.578 14.055 1 91.81 77 LEU B CA 1
ATOM 3482 C C . LEU B 1 77 ? 22.219 12.914 15.07 1 91.81 77 LEU B C 1
ATOM 3484 O O . LEU B 1 77 ? 21.141 13.445 15.398 1 91.81 77 LEU B O 1
ATOM 3488 N N . SER B 1 78 ? 22.625 11.805 15.57 1 85.94 78 SER B N 1
ATOM 3489 C CA . SER B 1 78 ? 21.812 11.055 16.531 1 85.94 78 SER B CA 1
ATOM 3490 C C . SER B 1 78 ? 21.688 11.805 17.859 1 85.94 78 SER B C 1
ATOM 3492 O O . SER B 1 78 ? 20.641 11.734 18.516 1 85.94 78 SER B O 1
ATOM 3494 N N . ASN B 1 79 ? 22.719 12.578 18.188 1 81.69 79 ASN B N 1
ATOM 3495 C CA . ASN B 1 79 ? 22.734 13.305 19.453 1 81.69 79 ASN B CA 1
ATOM 3496 C C . ASN B 1 79 ? 21.953 14.609 19.359 1 81.69 79 ASN B C 1
ATOM 3498 O O . ASN B 1 79 ? 21.344 15.047 20.344 1 81.69 79 ASN B O 1
ATOM 3502 N N . GLN B 1 80 ? 22 15.234 18.234 1 81.25 80 GLN B N 1
ATOM 3503 C CA . GLN B 1 80 ? 21.469 16.594 18.109 1 81.25 80 GLN B CA 1
ATOM 3504 C C . GLN B 1 80 ? 20.016 16.578 17.672 1 81.25 80 GLN B C 1
ATOM 3506 O O . GLN B 1 80 ? 19.281 17.531 17.922 1 81.25 80 GLN B O 1
ATOM 3511 N N . TYR B 1 81 ? 19.734 15.57 17 1 81.94 81 TYR B N 1
ATOM 3512 C CA . TYR B 1 81 ? 18.391 15.547 16.438 1 81.94 81 TYR B CA 1
ATOM 3513 C C . TYR B 1 81 ? 17.625 14.305 16.891 1 81.94 81 TYR B C 1
ATOM 3515 O O . TYR B 1 81 ? 18.234 13.328 17.328 1 81.94 81 TYR B O 1
ATOM 3523 N N . ASN B 1 82 ? 16.328 14.445 16.844 1 71.88 82 ASN B N 1
ATOM 3524 C CA . ASN B 1 82 ? 15.453 13.344 17.234 1 71.88 82 ASN B CA 1
ATOM 3525 C C . ASN B 1 82 ? 14.547 12.906 16.078 1 71.88 82 ASN B C 1
ATOM 3527 O O . ASN B 1 82 ? 14.469 13.586 15.062 1 71.88 82 ASN B O 1
ATOM 3531 N N . GLY B 1 83 ? 14.016 11.703 16.25 1 72.12 83 GLY B N 1
ATOM 3532 C CA . GLY B 1 83 ? 13.039 11.219 15.281 1 72.12 83 GLY B CA 1
ATOM 3533 C C . GLY B 1 83 ? 13.672 10.766 13.977 1 72.12 83 GLY B C 1
ATOM 3534 O O . GLY B 1 83 ? 14.641 10.008 13.984 1 72.12 83 GLY B O 1
ATOM 3535 N N . THR B 1 84 ? 13.031 11.211 12.906 1 77.19 84 THR B N 1
ATOM 3536 C CA . THR B 1 84 ? 13.484 10.742 11.602 1 77.19 84 THR B CA 1
ATOM 3537 C C . THR B 1 84 ? 14.523 11.695 11.016 1 77.19 84 THR B C 1
ATOM 3539 O O . THR B 1 84 ? 15.172 11.383 10.016 1 77.19 84 THR B O 1
ATOM 3542 N N . THR B 1 85 ? 14.711 12.805 11.695 1 82.31 85 THR B N 1
ATOM 3543 C CA . THR B 1 85 ? 15.562 13.867 11.164 1 82.31 85 THR B CA 1
ATOM 3544 C C . THR B 1 85 ? 16.984 13.344 10.914 1 82.31 85 THR B C 1
ATOM 3546 O O . THR B 1 85 ? 17.547 13.57 9.844 1 82.31 85 THR B O 1
ATOM 3549 N N . PRO B 1 86 ? 17.594 12.594 11.867 1 86.44 86 PRO B N 1
ATOM 3550 C CA . PRO B 1 86 ? 18.953 12.094 11.633 1 86.44 86 PRO B CA 1
ATOM 3551 C C . PRO B 1 86 ? 19.047 11.211 10.391 1 86.44 86 PRO B C 1
ATOM 3553 O O . PRO B 1 86 ? 19.984 11.359 9.602 1 86.44 86 PRO B O 1
ATOM 3556 N N . ARG B 1 87 ? 18.094 10.406 10.234 1 87 87 ARG B N 1
ATOM 3557 C CA . ARG B 1 87 ? 18.109 9.492 9.086 1 87 87 ARG B CA 1
ATOM 3558 C C . ARG B 1 87 ? 17.984 10.266 7.777 1 87 87 ARG B C 1
ATOM 3560 O O . ARG B 1 87 ? 18.75 10.031 6.844 1 87 87 ARG B O 1
ATOM 3567 N N . TYR B 1 88 ? 17.031 11.117 7.766 1 86.06 88 TYR B N 1
ATOM 3568 C CA . TYR B 1 88 ? 16.797 11.852 6.527 1 86.06 88 TYR B CA 1
ATOM 3569 C C . TYR B 1 88 ? 18 12.742 6.184 1 86.06 88 TYR B C 1
ATOM 3571 O O . TYR B 1 88 ? 18.391 12.836 5.02 1 86.06 88 TYR B O 1
ATOM 3579 N N . ARG B 1 89 ? 18.469 13.43 7.137 1 90.5 89 ARG B N 1
ATOM 3580 C CA . ARG B 1 89 ? 19.641 14.258 6.883 1 90.5 89 ARG B CA 1
ATOM 3581 C C . ARG B 1 89 ? 20.812 13.406 6.41 1 90.5 89 ARG B C 1
ATOM 3583 O O . ARG B 1 89 ? 21.516 13.781 5.465 1 90.5 89 ARG B O 1
ATOM 3590 N N . TRP B 1 90 ? 21.047 12.242 7.039 1 93.44 90 TRP B N 1
ATOM 3591 C CA . TRP B 1 90 ? 22.062 11.297 6.582 1 93.44 90 TRP B CA 1
ATOM 3592 C C . TRP B 1 90 ? 21.828 10.922 5.121 1 93.44 90 TRP B C 1
ATOM 3594 O O . TRP B 1 90 ? 22.766 10.992 4.309 1 93.44 90 TRP B O 1
ATOM 3604 N N . ASP B 1 91 ? 20.641 10.539 4.855 1 90.25 91 ASP B N 1
ATOM 3605 C CA . ASP B 1 91 ? 20.312 10.078 3.51 1 90.25 91 ASP B CA 1
ATOM 3606 C C . ASP B 1 91 ? 20.547 11.172 2.475 1 90.25 91 ASP B C 1
ATOM 3608 O O . ASP B 1 91 ? 21.016 10.891 1.365 1 90.25 91 ASP B O 1
ATOM 3612 N N . ARG B 1 92 ? 20.156 12.367 2.803 1 90.69 92 ARG B N 1
ATOM 3613 C CA . ARG B 1 92 ? 20.312 13.477 1.863 1 90.69 92 ARG B CA 1
ATOM 3614 C C . ARG B 1 92 ? 21.797 13.82 1.666 1 90.69 92 ARG B C 1
ATOM 3616 O O . ARG B 1 92 ? 22.219 14.156 0.557 1 90.69 92 ARG B O 1
ATOM 3623 N N . ILE B 1 93 ? 22.594 13.734 2.701 1 94.5 93 ILE B N 1
ATOM 3624 C CA . ILE B 1 93 ? 24.031 13.922 2.584 1 94.5 93 ILE B CA 1
ATOM 3625 C C . ILE B 1 93 ? 24.641 12.781 1.761 1 94.5 93 ILE B C 1
ATOM 3627 O O . ILE B 1 93 ? 25.516 13.016 0.921 1 94.5 93 ILE B O 1
ATOM 3631 N N . TYR B 1 94 ? 24.172 11.609 2.035 1 93.69 94 TYR B N 1
ATOM 3632 C CA . TYR B 1 94 ? 24.594 10.445 1.26 1 93.69 94 TYR B CA 1
ATOM 3633 C C . TYR B 1 94 ? 24.359 10.672 -0.229 1 93.69 94 TYR B C 1
ATOM 3635 O O . TYR B 1 94 ? 25.25 10.43 -1.049 1 93.69 94 TYR B O 1
ATOM 3643 N N . ALA B 1 95 ? 23.188 11.109 -0.533 1 88.88 95 ALA B N 1
ATOM 3644 C CA . ALA B 1 95 ? 22.828 11.375 -1.923 1 88.88 95 ALA B CA 1
ATOM 3645 C C . ALA B 1 95 ? 23.766 12.414 -2.537 1 88.88 95 ALA B C 1
ATOM 3647 O O . ALA B 1 95 ? 24.125 12.32 -3.713 1 88.88 95 ALA B O 1
ATOM 3648 N N . MET B 1 96 ? 24.094 13.383 -1.828 1 92.5 96 MET B N 1
ATOM 3649 C CA . MET B 1 96 ? 25.016 14.406 -2.295 1 92.5 96 MET B CA 1
ATOM 3650 C C . MET B 1 96 ? 26.359 13.781 -2.674 1 92.5 96 MET B C 1
ATOM 3652 O O . MET B 1 96 ? 26.906 14.078 -3.736 1 92.5 96 MET B O 1
ATOM 3656 N N . TYR B 1 97 ? 26.844 12.938 -1.872 1 93.69 97 TYR B N 1
ATOM 3657 C CA . TYR B 1 97 ? 28.125 12.312 -2.152 1 93.69 97 TYR B CA 1
ATOM 3658 C C . TYR B 1 97 ? 28.016 11.336 -3.316 1 93.69 97 TYR B C 1
ATOM 3660 O O . TYR B 1 97 ? 28.984 11.156 -4.07 1 93.69 97 TYR B O 1
ATOM 3668 N N . ASP B 1 98 ? 26.859 10.742 -3.396 1 87.31 98 ASP B N 1
ATOM 3669 C CA . ASP B 1 98 ? 26.656 9.938 -4.594 1 87.31 98 ASP B CA 1
ATOM 3670 C C . ASP B 1 98 ? 26.781 10.789 -5.859 1 87.31 98 ASP B C 1
ATOM 3672 O O . ASP B 1 98 ? 27.312 10.336 -6.867 1 87.31 98 ASP B O 1
ATOM 3676 N N . TYR B 1 99 ? 26.234 11.898 -5.805 1 85.25 99 TYR B N 1
ATOM 3677 C CA . TYR B 1 99 ? 26.359 12.859 -6.895 1 85.25 99 TYR B CA 1
ATOM 3678 C C . TYR B 1 99 ? 27.828 13.195 -7.168 1 85.25 99 TYR B C 1
ATOM 3680 O O . TYR B 1 99 ? 28.25 13.242 -8.32 1 85.25 99 TYR B O 1
ATOM 3688 N N . PHE B 1 100 ? 28.609 13.383 -6.137 1 90.31 100 PHE B N 1
ATOM 3689 C CA . PHE B 1 100 ? 30.031 13.664 -6.293 1 90.31 100 PHE B CA 1
ATOM 3690 C C . PHE B 1 100 ? 30.75 12.492 -6.949 1 90.31 100 PHE B C 1
ATOM 3692 O O . PHE B 1 100 ? 31.641 12.688 -7.777 1 90.31 100 PHE B O 1
ATOM 3699 N N . VAL B 1 101 ? 30.344 11.352 -6.562 1 84.69 101 VAL B N 1
ATOM 3700 C CA . VAL B 1 101 ? 30.922 10.148 -7.145 1 84.69 101 VAL B CA 1
ATOM 3701 C C . VAL B 1 101 ? 30.609 10.078 -8.633 1 84.69 101 VAL B C 1
ATOM 3703 O O . VAL B 1 101 ? 31.484 9.781 -9.453 1 84.69 101 VAL B O 1
ATOM 3706 N N . SER B 1 102 ? 29.438 10.414 -8.961 1 77.69 102 SER B N 1
ATOM 3707 C CA . SER B 1 102 ? 29 10.344 -10.352 1 77.69 102 SER B CA 1
ATOM 3708 C C . SER B 1 102 ? 29.75 11.344 -11.219 1 77.69 102 SER B C 1
ATOM 3710 O O . SER B 1 102 ? 29.891 11.148 -12.43 1 77.69 102 SER B O 1
ATOM 3712 N N . LEU B 1 103 ? 30.234 12.352 -10.625 1 80.62 103 LEU B N 1
ATOM 3713 C CA . LEU B 1 103 ? 31 13.375 -11.32 1 80.62 103 LEU B CA 1
ATOM 3714 C C . LEU B 1 103 ? 32.5 13.102 -11.219 1 80.62 103 LEU B C 1
ATOM 3716 O O . LEU B 1 103 ? 33.312 13.914 -11.656 1 80.62 103 LEU B O 1
ATOM 3720 N N . ASP B 1 104 ? 32.781 12.023 -10.523 1 84.62 104 ASP B N 1
ATOM 3721 C CA . ASP B 1 104 ? 34.156 11.594 -10.312 1 84.62 104 ASP B CA 1
ATOM 3722 C C . ASP B 1 104 ? 34.906 12.609 -9.453 1 84.62 104 ASP B C 1
ATOM 3724 O O . ASP B 1 104 ? 36.125 12.828 -9.664 1 84.62 104 ASP B O 1
ATOM 3728 N N . LEU B 1 105 ? 34.25 13.281 -8.648 1 87.06 105 LEU B N 1
ATOM 3729 C CA . LEU B 1 105 ? 34.906 14.219 -7.734 1 87.06 105 LEU B CA 1
ATOM 3730 C C . LEU B 1 105 ? 35.5 13.492 -6.531 1 87.06 105 LEU B C 1
ATOM 3732 O O . LEU B 1 105 ? 36.438 13.969 -5.922 1 87.06 105 LEU B O 1
ATOM 3736 N N . VAL B 1 106 ? 34.844 12.453 -6.16 1 90.19 106 VAL B N 1
ATOM 3737 C CA . VAL B 1 106 ? 35.344 11.562 -5.125 1 90.19 106 VAL B CA 1
ATOM 3738 C C . VAL B 1 106 ? 35.281 10.117 -5.613 1 90.19 106 VAL B C 1
ATOM 3740 O O . VAL B 1 106 ? 34.438 9.766 -6.438 1 90.19 106 VAL B O 1
ATOM 3743 N N . ASP B 1 107 ? 36.188 9.398 -5.055 1 85.44 107 ASP B N 1
ATOM 3744 C CA . ASP B 1 107 ? 36.281 8.016 -5.52 1 85.44 107 ASP B CA 1
ATOM 3745 C C . ASP B 1 107 ? 35.125 7.172 -5.02 1 85.44 107 ASP B C 1
ATOM 3747 O O . ASP B 1 107 ? 34.625 6.301 -5.738 1 85.44 107 ASP B O 1
ATOM 3751 N N . SER B 1 108 ? 34.781 7.367 -3.758 1 87.44 108 SER B N 1
ATOM 3752 C CA . SER B 1 108 ? 33.719 6.613 -3.141 1 87.44 108 SER B CA 1
ATOM 3753 C C . SER B 1 108 ? 32.938 7.465 -2.125 1 87.44 108 SER B C 1
ATOM 3755 O O . SER B 1 108 ? 33.469 8.461 -1.626 1 87.44 108 SER B O 1
ATOM 3757 N N . ASN B 1 109 ? 31.719 7.078 -1.91 1 91.06 109 ASN B N 1
ATOM 3758 C CA . ASN B 1 109 ? 30.922 7.762 -0.901 1 91.06 109 ASN B CA 1
ATOM 3759 C C . ASN B 1 109 ? 31.422 7.457 0.51 1 91.06 109 ASN B C 1
ATOM 3761 O O . ASN B 1 109 ? 31.406 6.305 0.942 1 91.06 109 ASN B O 1
ATOM 3765 N N . PRO B 1 110 ? 31.891 8.438 1.188 1 92.56 110 PRO B N 1
ATOM 3766 C CA . PRO B 1 110 ? 32.469 8.203 2.52 1 92.56 110 PRO B CA 1
ATOM 3767 C C . PRO B 1 110 ? 31.422 7.699 3.52 1 92.56 110 PRO B C 1
ATOM 3769 O O . PRO B 1 110 ? 31.781 7.23 4.605 1 92.56 110 PRO B O 1
ATOM 3772 N N . LEU B 1 111 ? 30.141 7.863 3.205 1 93.31 111 LEU B N 1
ATOM 3773 C CA . LEU B 1 111 ? 29.078 7.414 4.105 1 93.31 111 LEU B CA 1
ATOM 3774 C C . LEU B 1 111 ? 28.766 5.941 3.875 1 93.31 111 LEU B C 1
ATOM 3776 O O . LEU B 1 111 ? 28.047 5.324 4.672 1 93.31 111 LEU B O 1
ATOM 3780 N N . ASP B 1 112 ? 29.281 5.379 2.875 1 88.56 112 ASP B N 1
ATOM 3781 C CA . ASP B 1 112 ? 28.922 4.035 2.426 1 88.56 112 ASP B CA 1
ATOM 3782 C C . ASP B 1 112 ? 29.219 3.002 3.512 1 88.56 112 ASP B C 1
ATOM 3784 O O . ASP B 1 112 ? 28.422 2.074 3.715 1 88.56 112 ASP B O 1
ATOM 3788 N N . ARG B 1 113 ? 30.281 3.227 4.16 1 79.12 113 ARG B N 1
ATOM 3789 C CA . ARG B 1 113 ? 30.719 2.277 5.176 1 79.12 113 ARG B CA 1
ATOM 3790 C C . ARG B 1 113 ? 29.656 2.086 6.25 1 79.12 113 ARG B C 1
ATOM 3792 O O . ARG B 1 113 ? 29.516 1.001 6.82 1 79.12 113 ARG B O 1
ATOM 3799 N N . TRP B 1 114 ? 28.938 3.135 6.492 1 86.19 114 TRP B N 1
ATOM 3800 C CA . TRP B 1 114 ? 28.031 3.143 7.641 1 86.19 114 TRP B CA 1
ATOM 3801 C C . TRP B 1 114 ? 26.578 3.086 7.191 1 86.19 114 TRP B C 1
ATOM 3803 O O . TRP B 1 114 ? 25.688 2.871 8.008 1 86.19 114 TRP B O 1
ATOM 3813 N N . ASN B 1 115 ? 26.359 3.252 5.941 1 88.38 115 ASN B N 1
ATOM 3814 C CA . ASN B 1 115 ? 25.016 3.52 5.453 1 88.38 115 ASN B CA 1
ATOM 3815 C C . ASN B 1 115 ? 24.062 2.369 5.77 1 88.38 115 ASN B C 1
ATOM 3817 O O . ASN B 1 115 ? 22.906 2.596 6.145 1 88.38 115 ASN B O 1
ATOM 3821 N N . ASP B 1 116 ? 24.547 1.135 5.715 1 76.81 116 ASP B N 1
ATOM 3822 C CA . ASP B 1 116 ? 23.703 -0.034 5.945 1 76.81 116 ASP B CA 1
ATOM 3823 C C . ASP B 1 116 ? 23.547 -0.314 7.441 1 76.81 116 ASP B C 1
ATOM 3825 O O . ASP B 1 116 ? 22.688 -1.082 7.848 1 76.81 116 ASP B O 1
ATOM 3829 N N . ARG B 1 117 ? 24.359 0.309 8.297 1 78.88 117 ARG B N 1
ATOM 3830 C CA . ARG B 1 117 ? 24.359 0.031 9.734 1 78.88 117 ARG B CA 1
ATOM 3831 C C . ARG B 1 117 ? 23.891 1.243 10.523 1 78.88 117 ARG B C 1
ATOM 3833 O O . ARG B 1 117 ? 23.984 1.266 11.758 1 78.88 117 ARG B O 1
ATOM 3840 N N . LYS B 1 118 ? 23.438 2.172 9.836 1 85.44 118 LYS B N 1
ATOM 3841 C CA . LYS B 1 118 ? 23.141 3.443 10.5 1 85.44 118 LYS B CA 1
ATOM 3842 C C . LYS B 1 118 ? 22 3.297 11.5 1 85.44 118 LYS B C 1
ATOM 3844 O O . LYS B 1 118 ? 21.984 3.982 12.523 1 85.44 118 LYS B O 1
ATOM 3849 N N . THR B 1 119 ? 21.078 2.418 11.234 1 79.75 119 THR B N 1
ATOM 3850 C CA . THR B 1 119 ? 19.984 2.168 12.18 1 79.75 119 THR B CA 1
ATOM 3851 C C . THR B 1 119 ? 20.516 1.476 13.438 1 79.75 119 THR B C 1
ATOM 3853 O O . THR B 1 119 ? 20.188 1.883 14.555 1 79.75 119 THR B O 1
ATOM 3856 N N . GLU B 1 120 ? 21.234 0.477 13.234 1 74.88 120 GLU B N 1
ATOM 3857 C CA . GLU B 1 120 ? 21.797 -0.291 14.344 1 74.88 120 GLU B CA 1
ATOM 3858 C C . GLU B 1 120 ? 22.781 0.541 15.156 1 74.88 120 GLU B C 1
ATOM 3860 O O . GLU B 1 120 ? 22.781 0.497 16.391 1 74.88 120 GLU B O 1
ATOM 3865 N N . LYS B 1 121 ? 23.625 1.254 14.539 1 80.62 121 LYS B N 1
ATOM 3866 C CA . LYS B 1 121 ? 24.734 1.959 15.18 1 80.62 121 LYS B CA 1
ATOM 3867 C C . LYS B 1 121 ? 24.234 3.219 15.883 1 80.62 121 LYS B C 1
ATOM 3869 O O . LYS B 1 121 ? 24.672 3.518 17 1 80.62 121 LYS B O 1
ATOM 3874 N N . TRP B 1 122 ? 23.344 3.939 15.164 1 84.62 122 TRP B N 1
ATOM 3875 C CA . TRP B 1 122 ? 22.984 5.246 15.703 1 84.62 122 TRP B CA 1
ATOM 3876 C C . TRP B 1 122 ? 21.484 5.371 15.898 1 84.62 122 TRP B C 1
ATOM 3878 O O . TRP B 1 122 ? 20.984 6.449 16.219 1 84.62 122 TRP B O 1
ATOM 3888 N N . GLY B 1 123 ? 20.719 4.312 15.602 1 73.19 123 GLY B N 1
ATOM 3889 C CA . GLY B 1 123 ? 19.281 4.316 15.828 1 73.19 123 GLY B CA 1
ATOM 3890 C C . GLY B 1 123 ? 18.516 5.098 14.781 1 73.19 123 GLY B C 1
ATOM 3891 O O . GLY B 1 123 ? 17.391 5.535 15.023 1 73.19 123 GLY B O 1
ATOM 3892 N N . MET B 1 124 ? 19.172 5.402 13.641 1 77.94 124 MET B N 1
ATOM 3893 C CA . MET B 1 124 ? 18.5 6.172 12.602 1 77.94 124 MET B CA 1
ATOM 3894 C C . MET B 1 124 ? 17.375 5.367 11.969 1 77.94 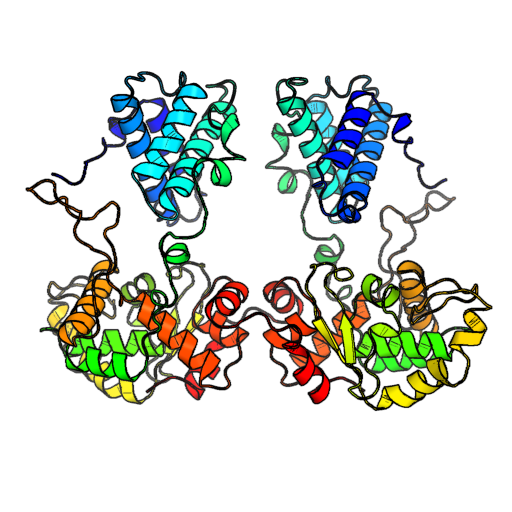124 MET B C 1
ATOM 3896 O O . MET B 1 124 ? 17.609 4.312 11.375 1 77.94 124 MET B O 1
ATOM 3900 N N . THR B 1 125 ? 16.203 5.703 12.258 1 67.44 125 THR B N 1
ATOM 3901 C CA . THR B 1 125 ? 15.039 4.969 11.766 1 67.44 125 THR B CA 1
ATOM 3902 C C . THR B 1 125 ? 14.086 5.902 11.023 1 67.44 125 THR B C 1
ATOM 3904 O O . THR B 1 125 ? 14.188 7.125 11.141 1 67.44 125 THR B O 1
ATOM 3907 N N . LYS B 1 126 ? 13.406 5.328 10.133 1 62.03 126 LYS B N 1
ATOM 3908 C CA . LYS B 1 126 ? 12.375 6.098 9.438 1 62.03 126 LYS B CA 1
ATOM 3909 C C . LYS B 1 126 ? 11.148 6.285 10.32 1 62.03 126 LYS B C 1
ATOM 3911 O O . LYS B 1 126 ? 10.18 6.941 9.922 1 62.03 126 LYS B O 1
ATOM 3916 N N . THR B 1 127 ? 11.305 5.777 11.359 1 50 127 THR B N 1
ATOM 3917 C CA . THR B 1 127 ? 10.172 5.902 12.266 1 50 127 THR B CA 1
ATOM 3918 C C . THR B 1 127 ? 10.25 7.199 13.062 1 50 127 THR B C 1
ATOM 3920 O O . THR B 1 127 ? 11.336 7.586 13.516 1 50 127 THR B O 1
ATOM 3923 N N . THR B 1 128 ? 9.32 8.086 12.891 1 47.78 128 THR B N 1
ATOM 3924 C CA . THR B 1 128 ? 9.312 9.367 13.586 1 47.78 128 THR B CA 1
ATOM 3925 C C . THR B 1 128 ? 9.414 9.164 15.094 1 47.78 128 THR B C 1
ATOM 3927 O O . THR B 1 128 ? 8.969 8.148 15.625 1 47.78 128 THR B O 1
ATOM 3930 N N . GLU B 1 129 ? 10.438 9.93 15.688 1 45.94 129 GLU B N 1
ATOM 3931 C CA . GLU B 1 129 ? 10.445 9.953 17.156 1 45.94 129 GLU B CA 1
ATOM 3932 C C . GLU B 1 129 ? 9.031 9.898 17.719 1 45.94 129 GLU B C 1
ATOM 3934 O O . GLU B 1 129 ? 8.805 9.297 18.766 1 45.94 129 GLU B O 1
ATOM 3939 N N . GLN B 1 130 ? 8.227 10.555 17.078 1 43.78 130 GLN B N 1
ATOM 3940 C CA . GLN B 1 130 ? 6.828 10.523 17.5 1 43.78 130 GLN B CA 1
ATOM 3941 C C . GLN B 1 130 ? 6.277 9.102 17.469 1 43.78 130 GLN B C 1
ATOM 3943 O O . GLN B 1 130 ? 5.535 8.695 18.359 1 43.78 130 GLN B O 1
ATOM 3948 N N . SER B 1 131 ? 6.707 8.406 16.406 1 43.44 131 SER B N 1
ATOM 3949 C CA . SER B 1 131 ? 6.223 7.031 16.328 1 43.44 131 SER B CA 1
ATOM 3950 C C . SER B 1 131 ? 6.859 6.168 17.406 1 43.44 131 SER B C 1
ATOM 3952 O O . SER B 1 131 ? 6.266 5.18 17.859 1 43.44 131 SER B O 1
ATOM 3954 N N . LYS B 1 132 ? 8.055 6.484 17.609 1 44.75 132 LYS B N 1
ATOM 3955 C CA . LYS B 1 132 ? 8.75 5.746 18.656 1 44.75 132 LYS B CA 1
ATOM 3956 C C . LYS B 1 132 ? 8.211 6.121 20.047 1 44.75 132 LYS B C 1
ATOM 3958 O O . LYS B 1 132 ? 8.148 5.281 20.938 1 44.75 132 LYS B O 1
ATOM 3963 N N . ARG B 1 133 ? 8.422 7.305 20.312 1 38.97 133 ARG B N 1
ATOM 3964 C CA . ARG B 1 133 ? 7.926 7.754 21.609 1 38.97 133 ARG B CA 1
ATOM 3965 C C . ARG B 1 133 ? 6.402 7.73 21.641 1 38.97 133 ARG B C 1
ATOM 3967 O O . ARG B 1 133 ? 5.793 8.195 22.609 1 38.97 133 ARG B O 1
ATOM 3974 N N . LEU B 1 134 ? 5.84 7.637 20.516 1 40.38 134 LEU B N 1
ATOM 3975 C CA . LEU B 1 134 ? 4.402 7.449 20.672 1 40.38 134 LEU B CA 1
ATOM 3976 C C . LEU B 1 134 ? 4.105 6.324 21.656 1 40.38 134 LEU B C 1
ATOM 3978 O O . LEU B 1 134 ? 4.062 5.152 21.281 1 40.38 134 LEU B O 1
ATOM 3982 N N . GLU B 1 135 ? 4.715 6.262 22.625 1 35.59 135 GLU B N 1
ATOM 3983 C CA . GLU B 1 135 ? 3.91 5.707 23.719 1 35.59 135 GLU B CA 1
ATOM 3984 C C . GLU B 1 135 ? 2.42 5.812 23.406 1 35.59 135 GLU B C 1
ATOM 3986 O O . GLU B 1 135 ? 2.016 6.574 22.516 1 35.59 135 GLU B O 1
ATOM 3991 N N . ASP B 1 136 ? 1.459 5.305 24.234 1 37.94 136 ASP B N 1
ATOM 3992 C CA . ASP B 1 136 ? 0.003 5.355 24.312 1 37.94 136 ASP B CA 1
ATOM 3993 C C . ASP B 1 136 ? -0.524 6.719 23.875 1 37.94 136 ASP B C 1
ATOM 3995 O O . ASP B 1 136 ? -1.642 6.82 23.359 1 37.94 136 ASP B O 1
ATOM 3999 N N . GLY B 1 137 ? 0.145 7.883 24.141 1 38.66 137 GLY B N 1
ATOM 4000 C CA . GLY B 1 137 ? -0.374 9.234 24.219 1 38.66 137 GLY B CA 1
ATOM 4001 C C . GLY B 1 137 ? -0.313 9.969 22.891 1 38.66 137 GLY B C 1
ATOM 4002 O O . GLY B 1 137 ? -0.963 11 22.719 1 38.66 137 GLY B O 1
ATOM 4003 N N . GLU B 1 138 ? 0.799 10.117 22.047 1 44.41 138 GLU B N 1
ATOM 4004 C CA . GLU B 1 138 ? 0.974 11.008 20.891 1 44.41 138 GLU B CA 1
ATOM 4005 C C . GLU B 1 138 ? 0.027 10.633 19.766 1 44.41 138 GLU B C 1
ATOM 4007 O O . GLU B 1 138 ? -0.179 11.422 18.828 1 44.41 138 GLU B O 1
ATOM 4012 N N . ARG B 1 139 ? -0.477 9.609 19.781 1 58.28 139 ARG B N 1
ATOM 4013 C CA . ARG B 1 139 ? -1.54 9.188 18.875 1 58.28 139 ARG B CA 1
ATOM 4014 C C . ARG B 1 139 ? -2.912 9.539 19.438 1 58.28 139 ARG B C 1
ATOM 4016 O O . ARG B 1 139 ? -3.867 8.773 19.281 1 58.28 139 ARG B O 1
ATOM 4023 N N . TYR B 1 140 ? -2.725 10.734 19.984 1 76.12 140 TYR B N 1
ATOM 4024 C CA . TYR B 1 140 ? -4.023 11.086 20.547 1 76.12 140 TYR B CA 1
ATOM 4025 C C . TYR B 1 140 ? -5.023 11.414 19.438 1 76.12 140 TYR B C 1
ATOM 4027 O O . TYR B 1 140 ? -4.777 12.289 18.609 1 76.12 140 TYR B O 1
ATOM 4035 N N . ALA B 1 141 ? -5.969 10.609 19.422 1 89.31 141 ALA B N 1
ATOM 4036 C CA . ALA B 1 141 ? -7.082 10.875 18.516 1 89.31 141 ALA B CA 1
ATOM 4037 C C . ALA B 1 141 ? -8.141 11.742 19.188 1 89.31 141 ALA B C 1
ATOM 4039 O O . ALA B 1 141 ? -8.828 11.297 20.109 1 89.31 141 ALA B O 1
ATOM 4040 N N . VAL B 1 142 ? -8.133 12.984 18.719 1 93.12 142 VAL B N 1
ATOM 4041 C CA . VAL B 1 142 ? -9.148 13.906 19.219 1 93.12 142 VAL B CA 1
ATOM 4042 C C . VAL B 1 142 ? -10.539 13.297 19 1 93.12 142 VAL B C 1
ATOM 4044 O O . VAL B 1 142 ? -10.805 12.695 17.953 1 93.12 142 VAL B O 1
ATOM 4047 N N . ASP B 1 143 ? -11.391 13.328 20.047 1 93.69 143 ASP B N 1
ATOM 4048 C CA . ASP B 1 143 ? -12.75 12.828 19.844 1 93.69 143 ASP B CA 1
ATOM 4049 C C . ASP B 1 143 ? -13.75 13.984 19.75 1 93.69 143 ASP B C 1
ATOM 4051 O O . ASP B 1 143 ? -13.359 15.156 19.766 1 93.69 143 ASP B O 1
ATOM 4055 N N . GLN B 1 144 ? -15 13.609 19.594 1 94.94 144 GLN B N 1
ATOM 4056 C CA . GLN B 1 144 ? -16.047 14.602 19.375 1 94.94 144 GLN B CA 1
ATOM 4057 C C . GLN B 1 144 ? -16.141 15.57 20.547 1 94.94 144 GLN B C 1
ATOM 4059 O O . GLN B 1 144 ? -16.391 16.766 20.359 1 94.94 144 GLN B O 1
ATOM 4064 N N . ALA B 1 145 ? -15.984 15.078 21.719 1 95.69 145 ALA B N 1
ATOM 4065 C CA . ALA B 1 145 ? -16.031 15.922 22.906 1 95.69 145 ALA B CA 1
ATOM 4066 C C . ALA B 1 145 ? -14.898 16.938 22.922 1 95.69 145 ALA B C 1
ATOM 4068 O O . ALA B 1 145 ? -15.102 18.109 23.266 1 95.69 145 ALA B O 1
ATOM 4069 N N . ASP B 1 146 ? -13.75 16.484 22.516 1 96.38 146 ASP B N 1
ATOM 4070 C CA . ASP B 1 146 ? -12.594 17.375 22.422 1 96.38 146 ASP B CA 1
ATOM 4071 C C . ASP B 1 146 ? -12.859 18.5 21.422 1 96.38 146 ASP B C 1
ATOM 4073 O O . ASP B 1 146 ? -12.562 19.656 21.703 1 96.38 146 ASP B O 1
ATOM 4077 N N . VAL B 1 147 ? -13.406 18.125 20.281 1 97 147 VAL B N 1
ATOM 4078 C CA . VAL B 1 147 ? -13.68 19.109 19.234 1 97 147 VAL B CA 1
ATOM 4079 C C . VAL B 1 147 ? -14.672 20.156 19.734 1 97 147 VAL B C 1
ATOM 4081 O O . VAL B 1 147 ? -14.5 21.344 19.484 1 97 147 VAL B O 1
ATOM 4084 N N . ARG B 1 148 ? -15.68 19.734 20.469 1 96.44 148 ARG B N 1
ATOM 4085 C CA . ARG B 1 148 ? -16.672 20.656 21.016 1 96.44 148 ARG B CA 1
ATOM 4086 C C . ARG B 1 148 ? -16.016 21.625 22.016 1 96.44 148 ARG B C 1
ATOM 4088 O O . ARG B 1 148 ? -16.328 22.812 22.016 1 96.44 148 ARG B O 1
ATOM 4095 N N . GLU B 1 149 ? -15.211 21.078 22.797 1 97.38 149 GLU B N 1
ATOM 4096 C CA . GLU B 1 149 ? -14.5 21.906 23.75 1 97.38 149 GLU B CA 1
ATOM 4097 C C . GLU B 1 149 ? -13.617 22.938 23.031 1 97.38 149 GLU B C 1
ATOM 4099 O O . GLU B 1 149 ? -13.578 24.109 23.422 1 97.38 149 GLU B O 1
ATOM 4104 N N . MET B 1 150 ? -12.93 22.516 22.078 1 97.81 150 MET B N 1
ATOM 4105 C CA . MET B 1 150 ? -12.062 23.406 21.312 1 97.81 150 MET B CA 1
ATOM 4106 C C . MET B 1 150 ? -12.883 24.5 20.625 1 97.81 150 MET B C 1
ATOM 4108 O O . MET B 1 150 ? -12.492 25.672 20.641 1 97.81 150 MET B O 1
ATOM 4112 N N . GLU B 1 151 ? -13.969 24.078 20.047 1 96.69 151 GLU B N 1
ATOM 4113 C CA . GLU B 1 151 ? -14.859 25.031 19.391 1 96.69 151 GLU B CA 1
ATOM 4114 C C . GLU B 1 151 ? -15.297 26.141 20.328 1 96.69 151 GLU B C 1
ATOM 4116 O O . GLU B 1 151 ? -15.383 27.297 19.938 1 96.69 151 GLU B O 1
ATOM 4121 N N . GLN B 1 152 ? -15.562 25.766 21.578 1 96.69 152 GLN B N 1
ATOM 4122 C CA . GLN B 1 152 ? -16.078 26.719 22.562 1 96.69 152 GLN B CA 1
ATOM 4123 C C . GLN B 1 152 ? -14.961 27.625 23.078 1 96.69 152 GLN B C 1
ATOM 4125 O O . GLN B 1 152 ? -15.234 28.656 23.703 1 96.69 152 GLN B O 1
ATOM 4130 N N . HIS B 1 153 ? -13.75 27.266 22.797 1 97.62 153 HIS B N 1
ATOM 4131 C CA . HIS B 1 153 ? -12.656 28 23.422 1 97.62 153 HIS B CA 1
ATOM 4132 C C . HIS B 1 153 ? -11.711 28.578 22.359 1 97.62 153 HIS B C 1
ATOM 4134 O O . HIS B 1 153 ? -10.508 28.703 22.609 1 97.62 153 HIS B O 1
ATOM 4140 N N . VAL B 1 154 ? -12.266 28.781 21.219 1 96.44 154 VAL B N 1
ATOM 4141 C CA . VAL B 1 154 ? -11.453 29.422 20.188 1 96.44 154 VAL B CA 1
ATOM 4142 C C . VAL B 1 154 ? -11.109 30.844 20.609 1 96.44 154 VAL B C 1
ATOM 4144 O O . VAL B 1 154 ? -11.664 31.375 21.578 1 96.44 154 VAL B O 1
ATOM 4147 N N . GLY B 1 155 ? -10.102 31.484 19.953 1 90.12 155 GLY B N 1
ATOM 4148 C CA . GLY B 1 155 ? -9.633 32.844 20.281 1 90.12 155 GLY B CA 1
ATOM 4149 C C . GLY B 1 155 ? -10.57 33.906 19.797 1 90.12 155 GLY B C 1
ATOM 4150 O O . GLY B 1 155 ? -11.789 33.75 19.797 1 90.12 155 GLY B O 1
ATOM 4151 N N . ARG B 1 156 ? -10 35.094 19.469 1 89.06 156 ARG B N 1
ATOM 4152 C CA . ARG B 1 156 ? -10.75 36.312 19.188 1 89.06 156 ARG B CA 1
ATOM 4153 C C . ARG B 1 156 ? -11.5 36.219 17.875 1 89.06 156 ARG B C 1
ATOM 4155 O O . ARG B 1 156 ? -12.562 36.812 17.703 1 89.06 156 ARG B O 1
ATOM 4162 N N . ASN B 1 157 ? -11.031 35.438 16.938 1 93.12 157 ASN B N 1
ATOM 4163 C CA . ASN B 1 157 ? -11.688 35.281 15.656 1 93.12 157 ASN B CA 1
ATOM 4164 C C . ASN B 1 157 ? -12.656 34.094 15.672 1 93.12 157 ASN B C 1
ATOM 4166 O O . ASN B 1 157 ? -12.469 33.125 14.938 1 93.12 157 ASN B O 1
ATOM 4170 N N . ARG B 1 158 ? -13.734 34.25 16.312 1 94.81 158 ARG B N 1
ATOM 4171 C CA . ARG B 1 158 ? -14.594 33.156 16.75 1 94.81 158 ARG B CA 1
ATOM 4172 C C . ARG B 1 158 ? -15.195 32.406 15.562 1 94.81 158 ARG B C 1
ATOM 4174 O O . ARG B 1 158 ? -15.047 31.188 15.438 1 94.81 158 ARG B O 1
ATOM 4181 N N . VAL B 1 159 ? -15.859 33.156 14.641 1 96.25 159 VAL B N 1
ATOM 4182 C CA . VAL B 1 159 ? -16.578 32.531 13.547 1 96.25 159 VAL B CA 1
ATOM 4183 C C . VAL B 1 159 ? -15.586 31.766 12.664 1 96.25 159 VAL B C 1
ATOM 4185 O O . VAL B 1 159 ? -15.805 30.594 12.328 1 96.25 159 VAL B O 1
ATOM 4188 N N . ARG B 1 160 ? -14.484 32.406 12.336 1 97.19 160 ARG B N 1
ATOM 4189 C CA . ARG B 1 160 ? -13.477 31.781 11.469 1 97.19 160 ARG B CA 1
ATOM 4190 C C . ARG B 1 160 ? -12.883 30.531 12.117 1 97.19 160 ARG B C 1
ATOM 4192 O O . ARG B 1 160 ? -12.797 29.484 11.484 1 97.19 160 ARG B O 1
ATOM 4199 N N . ASP B 1 161 ? -12.469 30.719 13.367 1 98.06 161 ASP B N 1
ATOM 4200 C CA . ASP B 1 161 ? -11.727 29.656 14.039 1 98.06 161 ASP B CA 1
ATOM 4201 C C . ASP B 1 161 ? -12.633 28.484 14.375 1 98.06 161 ASP B C 1
ATOM 4203 O O . ASP B 1 161 ? -12.211 27.328 14.336 1 98.06 161 ASP B O 1
ATOM 4207 N N . GLN B 1 162 ? -13.898 28.797 14.742 1 97.94 162 GLN B N 1
ATOM 4208 C CA . GLN B 1 162 ? -14.867 27.719 14.953 1 97.94 162 GLN B CA 1
ATOM 4209 C C . GLN B 1 162 ? -15.117 26.938 13.664 1 97.94 162 GLN B C 1
ATOM 4211 O O . GLN B 1 162 ? -15.133 25.703 13.664 1 97.94 162 GLN B O 1
ATOM 4216 N N . LEU B 1 163 ? -15.32 27.641 12.57 1 98.06 163 LEU B N 1
ATOM 4217 C CA . LEU B 1 163 ? -15.531 27.016 11.273 1 98.06 163 LEU B CA 1
ATOM 4218 C C . LEU B 1 163 ? -14.328 26.156 10.891 1 98.06 163 LEU B C 1
ATOM 4220 O O . LEU B 1 163 ? -14.492 25.016 10.438 1 98.06 163 LEU B O 1
ATOM 4224 N N . LEU B 1 164 ? -13.18 26.688 11.094 1 98.25 164 LEU B N 1
ATOM 4225 C CA . LEU B 1 164 ? -11.953 25.969 10.75 1 98.25 164 LEU B CA 1
ATOM 4226 C C . LEU B 1 164 ? -11.852 24.656 11.5 1 98.25 164 LEU B C 1
ATOM 4228 O O . LEU B 1 164 ? -11.648 23.594 10.891 1 98.25 164 LEU B O 1
ATOM 4232 N N . ILE B 1 165 ? -12.047 24.672 12.805 1 98.19 165 ILE B N 1
ATOM 4233 C CA . ILE B 1 165 ? -11.898 23.484 13.648 1 98.19 165 ILE B CA 1
ATOM 4234 C C . ILE B 1 165 ? -12.945 22.453 13.266 1 98.19 165 ILE B C 1
ATOM 4236 O O . ILE B 1 165 ? -12.625 21.266 13.078 1 98.19 165 ILE B O 1
ATOM 4240 N N . ARG B 1 166 ? -14.148 22.875 13.07 1 97.88 166 ARG B N 1
ATOM 4241 C CA . ARG B 1 166 ? -15.219 21.953 12.719 1 97.88 166 ARG B CA 1
ATOM 4242 C C . ARG B 1 166 ? -15.016 21.391 11.312 1 97.88 166 ARG B C 1
ATOM 4244 O O . ARG B 1 166 ? -15.305 20.219 11.062 1 97.88 166 ARG B O 1
ATOM 4251 N N . LEU B 1 167 ? -14.609 22.234 10.438 1 98.25 167 LEU B N 1
ATOM 4252 C CA . LEU B 1 167 ? -14.367 21.766 9.078 1 98.25 167 LEU B CA 1
ATOM 4253 C C . LEU B 1 167 ? -13.25 20.734 9.047 1 98.25 167 LEU B C 1
ATOM 4255 O O . LEU B 1 167 ? -13.359 19.719 8.344 1 98.25 167 LEU B O 1
ATOM 4259 N N . LEU B 1 168 ? -12.195 20.984 9.781 1 98.19 168 LEU B N 1
ATOM 4260 C CA . LEU B 1 168 ? -11.125 19.984 9.891 1 98.19 168 LEU B CA 1
ATOM 4261 C C . LEU B 1 168 ? -11.664 18.672 10.438 1 98.19 168 LEU B C 1
ATOM 4263 O O . LEU B 1 168 ? -11.281 17.594 9.961 1 98.19 168 LEU B O 1
ATOM 4267 N N . TRP B 1 169 ? -12.539 18.766 11.391 1 98 169 TRP B N 1
ATOM 4268 C CA . TRP B 1 169 ? -13.133 17.578 12.008 1 98 169 TRP B CA 1
ATOM 4269 C C . TRP B 1 169 ? -13.984 16.812 11.008 1 98 169 TRP B C 1
ATOM 4271 O O . TRP B 1 169 ? -13.977 15.578 11 1 98 169 TRP B O 1
ATOM 4281 N N . HIS B 1 170 ? -14.672 17.516 10.125 1 97.88 170 HIS B N 1
ATOM 4282 C CA . HIS B 1 170 ? -15.586 16.875 9.188 1 97.88 170 HIS B CA 1
ATOM 4283 C C . HIS B 1 170 ? -14.836 16.312 7.98 1 97.88 170 HIS B C 1
ATOM 4285 O O . HIS B 1 170 ? -15.266 15.328 7.383 1 97.88 170 HIS B O 1
ATOM 4291 N N . THR B 1 171 ? -13.75 16.922 7.625 1 97.56 171 THR B N 1
ATOM 4292 C CA . THR B 1 171 ? -13.164 16.625 6.324 1 97.56 171 THR B CA 1
ATOM 4293 C C . THR B 1 171 ? -11.836 15.883 6.484 1 97.56 171 THR B C 1
ATOM 4295 O O . THR B 1 171 ? -11.367 15.234 5.551 1 97.56 171 THR B O 1
ATOM 4298 N N . GLY B 1 172 ? -11.203 16.047 7.625 1 96.06 172 GLY B N 1
ATOM 4299 C CA . GLY B 1 172 ? -9.906 15.422 7.848 1 96.06 172 GLY B CA 1
ATOM 4300 C C . GLY B 1 172 ? -8.812 15.992 6.965 1 96.06 172 GLY B C 1
ATOM 4301 O O . GLY B 1 172 ? -7.777 15.352 6.766 1 96.06 172 GLY B O 1
ATOM 4302 N N . MET B 1 173 ? -8.992 17.172 6.402 1 95.69 173 MET B N 1
ATOM 4303 C CA . MET B 1 173 ? -7.977 17.781 5.555 1 95.69 173 MET B CA 1
ATOM 4304 C C . MET B 1 173 ? -6.695 18.047 6.34 1 95.69 173 MET B C 1
ATOM 4306 O O . MET B 1 173 ? -6.746 18.406 7.52 1 95.69 173 MET B O 1
ATOM 4310 N N . ARG B 1 174 ? -5.609 17.859 5.648 1 92.44 174 ARG B N 1
ATOM 4311 C CA . ARG B 1 174 ? -4.355 18.328 6.234 1 92.44 174 ARG B CA 1
ATOM 4312 C C . ARG B 1 174 ? -4.32 19.844 6.332 1 92.44 174 ARG B C 1
ATOM 4314 O O . ARG B 1 174 ? -5.004 20.531 5.574 1 92.44 174 ARG B O 1
ATOM 4321 N N . ARG B 1 175 ? -3.449 20.375 7.254 1 94.62 175 ARG B N 1
ATOM 4322 C CA . ARG B 1 175 ? -3.408 21.812 7.449 1 94.62 175 ARG B CA 1
ATOM 4323 C C . ARG B 1 175 ? -2.992 22.531 6.168 1 94.62 175 ARG B C 1
ATOM 4325 O O . ARG B 1 175 ? -3.473 23.641 5.879 1 94.62 175 ARG B O 1
ATOM 4332 N N . GLY B 1 176 ? -2.072 21.906 5.402 1 92.81 176 GLY B N 1
ATOM 4333 C CA . GLY B 1 176 ? -1.675 22.484 4.129 1 92.81 176 GLY B CA 1
ATOM 4334 C C . GLY B 1 176 ? -2.807 22.547 3.123 1 92.81 176 GLY B C 1
ATOM 4335 O O . GLY B 1 176 ? -2.916 23.5 2.361 1 92.81 176 GLY B O 1
ATOM 4336 N N . GLU B 1 177 ? -3.639 21.516 3.098 1 94.75 177 GLU B N 1
ATOM 4337 C CA . GLU B 1 177 ? -4.801 21.5 2.215 1 94.75 177 GLU B CA 1
ATOM 4338 C C . GLU B 1 177 ? -5.82 22.562 2.625 1 94.75 177 GLU B C 1
ATOM 4340 O O . GLU B 1 177 ? -6.316 23.312 1.782 1 94.75 177 GLU B O 1
ATOM 4345 N N . ALA B 1 178 ? -6.059 22.641 3.912 1 96.94 178 ALA B N 1
ATOM 4346 C CA . ALA B 1 178 ? -7.023 23.594 4.426 1 96.94 178 ALA B CA 1
ATOM 4347 C C . ALA B 1 178 ? -6.625 25.031 4.059 1 96.94 178 ALA B C 1
ATOM 4349 O O . ALA B 1 178 ? -7.48 25.844 3.729 1 96.94 178 ALA B O 1
ATOM 4350 N N . SER B 1 179 ? -5.34 25.297 4.133 1 96.69 179 SER B N 1
ATOM 4351 C CA . SER B 1 179 ? -4.824 26.641 3.848 1 96.69 179 SER B CA 1
ATOM 4352 C C . SER B 1 179 ? -5.035 27.016 2.385 1 96.69 179 SER B C 1
ATOM 4354 O O . SER B 1 179 ? -5.098 28.188 2.043 1 96.69 179 SER B O 1
ATOM 4356 N N . GLU B 1 180 ? -5.195 25.984 1.534 1 95.69 180 GLU B N 1
ATOM 4357 C CA . GLU B 1 180 ? -5.227 26.234 0.096 1 95.69 180 GLU B CA 1
ATOM 4358 C C . GLU B 1 180 ? -6.648 26.156 -0.448 1 95.69 180 GLU B C 1
ATOM 4360 O O . GLU B 1 180 ? -6.891 26.453 -1.618 1 95.69 180 GLU B O 1
ATOM 4365 N N . VAL B 1 181 ? -7.574 25.797 0.35 1 97.25 181 VAL B N 1
ATOM 4366 C CA . VAL B 1 181 ? -8.945 25.672 -0.12 1 97.25 181 VAL B CA 1
ATOM 4367 C C . VAL B 1 181 ? -9.461 27.031 -0.575 1 97.25 181 VAL B C 1
ATOM 4369 O O . VAL B 1 181 ? -9.375 28.016 0.163 1 97.25 181 VAL B O 1
ATOM 4372 N N . SER B 1 182 ? -9.977 27.125 -1.782 1 96.81 182 SER B N 1
ATOM 4373 C CA . SER B 1 182 ? -10.586 28.344 -2.32 1 96.81 182 SER B CA 1
ATOM 4374 C C . SER B 1 182 ? -12.086 28.172 -2.5 1 96.81 182 SER B C 1
ATOM 4376 O O . SER B 1 182 ? -12.609 27.062 -2.428 1 96.81 182 SER B O 1
ATOM 4378 N N . LEU B 1 183 ? -12.703 29.312 -2.691 1 96.94 183 LEU B N 1
ATOM 4379 C CA . LEU B 1 183 ? -14.156 29.328 -2.803 1 96.94 183 LEU B CA 1
ATOM 4380 C C . LEU B 1 183 ? -14.609 28.531 -4.023 1 96.94 183 LEU B C 1
ATOM 4382 O O . LEU B 1 183 ? -15.695 27.938 -4.016 1 96.94 183 LEU B O 1
ATOM 4386 N N . GLU B 1 184 ? -13.773 28.422 -5.059 1 96 184 GLU B N 1
ATOM 4387 C CA . GLU B 1 184 ? -14.117 27.703 -6.281 1 96 184 GLU B CA 1
ATOM 4388 C C . GLU B 1 184 ? -14.156 26.203 -6.043 1 96 184 GLU B C 1
ATOM 4390 O O . GLU B 1 184 ? -14.773 25.453 -6.816 1 96 184 GLU B O 1
ATOM 4395 N N . MET B 1 185 ? -13.5 25.766 -5.016 1 97.19 185 MET B N 1
ATOM 4396 C CA . MET B 1 185 ? -13.438 24.344 -4.703 1 97.19 185 MET B CA 1
ATOM 4397 C C . MET B 1 185 ? -14.68 23.891 -3.945 1 97.19 185 MET B C 1
ATOM 4399 O O . MET B 1 185 ? -14.922 22.703 -3.797 1 97.19 185 MET B O 1
ATOM 4403 N N . LEU B 1 186 ? -15.523 24.875 -3.496 1 97.44 186 LEU B N 1
ATOM 4404 C CA . LEU B 1 186 ? -16.672 24.578 -2.648 1 97.44 186 LEU B CA 1
ATOM 4405 C C . LEU B 1 186 ? -17.922 24.312 -3.49 1 97.44 186 LEU B C 1
ATOM 4407 O O . LEU B 1 186 ? -18.203 25.047 -4.441 1 97.44 186 LEU B O 1
ATOM 4411 N N . ASN B 1 187 ? -18.547 23.281 -3.248 1 97.5 187 ASN B N 1
ATOM 4412 C CA . ASN B 1 187 ? -19.922 23.031 -3.648 1 97.5 187 ASN B CA 1
ATOM 4413 C C . ASN B 1 187 ? -20.875 23.047 -2.449 1 97.5 187 ASN B C 1
ATOM 4415 O O . ASN B 1 187 ? -21.078 22.031 -1.796 1 97.5 187 ASN B O 1
ATOM 4419 N N . ARG B 1 188 ? -21.453 24.219 -2.176 1 96.5 188 ARG B N 1
ATOM 4420 C CA . ARG B 1 188 ? -22.234 24.422 -0.955 1 96.5 188 ARG B CA 1
ATOM 4421 C C . ARG B 1 188 ? -23.516 23.594 -0.967 1 96.5 188 ARG B C 1
ATOM 4423 O O . ARG B 1 188 ? -23.938 23.094 0.072 1 96.5 188 ARG B O 1
ATOM 4430 N N . ASP B 1 189 ? -24.109 23.406 -2.109 1 96.19 189 ASP B N 1
ATOM 4431 C CA . ASP B 1 189 ? -25.344 22.641 -2.215 1 96.19 189 ASP B CA 1
ATOM 4432 C C . ASP B 1 189 ? -25.109 21.172 -1.844 1 96.19 189 ASP B C 1
ATOM 4434 O O . ASP B 1 189 ? -25.922 20.562 -1.14 1 96.19 189 ASP B O 1
ATOM 4438 N N . ALA B 1 190 ? -24 20.625 -2.289 1 96.94 190 ALA B N 1
ATOM 4439 C CA . ALA B 1 190 ? -23.688 19.219 -2.021 1 96.94 190 ALA B CA 1
ATOM 4440 C C . ALA B 1 190 ? -22.938 19.078 -0.7 1 96.94 190 ALA B C 1
ATOM 4442 O O . ALA B 1 190 ? -22.719 17.969 -0.221 1 96.94 190 ALA B O 1
ATOM 4443 N N . ARG B 1 191 ? -22.484 20.203 -0.068 1 97.81 191 ARG B N 1
ATOM 4444 C CA . ARG B 1 191 ? -21.656 20.234 1.134 1 97.81 191 ARG B CA 1
ATOM 4445 C C . ARG B 1 191 ? -20.344 19.484 0.913 1 97.81 191 ARG B C 1
ATOM 4447 O O . ARG B 1 191 ? -19.984 18.625 1.717 1 97.81 191 ARG B O 1
ATOM 4454 N N . GLU B 1 192 ? -19.734 19.828 -0.255 1 98.31 192 GLU B N 1
ATOM 4455 C CA . GLU B 1 192 ? -18.516 19.125 -0.659 1 98.31 192 GLU B CA 1
ATOM 4456 C C . GLU B 1 192 ? -17.406 20.109 -1.008 1 98.31 192 GLU B C 1
ATOM 4458 O O . GLU B 1 192 ? -17.688 21.266 -1.348 1 98.31 192 GLU B O 1
ATOM 4463 N N . ILE B 1 193 ? -16.203 19.75 -0.816 1 98 193 ILE B N 1
ATOM 4464 C CA . ILE B 1 193 ? -15.016 20.469 -1.247 1 98 193 ILE B CA 1
ATOM 4465 C C . ILE B 1 193 ? -14.172 19.578 -2.162 1 98 193 ILE B C 1
ATOM 4467 O O . ILE B 1 193 ? -13.758 18.484 -1.764 1 98 193 ILE B O 1
ATOM 4471 N N . GLU B 1 194 ? -13.969 19.984 -3.344 1 96.81 194 GLU B N 1
ATOM 4472 C CA . GLU B 1 194 ? -13.117 19.266 -4.277 1 96.81 194 GLU B CA 1
ATOM 4473 C C . GLU B 1 194 ? -11.648 19.656 -4.113 1 96.81 194 GLU B C 1
ATOM 4475 O O . GLU B 1 194 ? -11.266 20.781 -4.43 1 96.81 194 GLU B O 1
ATOM 4480 N N . LEU B 1 195 ? -10.898 18.781 -3.57 1 95.56 195 LEU B N 1
ATOM 4481 C CA . LEU B 1 195 ? -9.469 19.031 -3.383 1 95.56 195 LEU B CA 1
ATOM 4482 C C . LEU B 1 195 ? -8.664 18.484 -4.562 1 95.56 195 LEU B C 1
ATOM 4484 O O . LEU B 1 195 ? -8.555 17.266 -4.742 1 95.56 195 LEU B O 1
ATOM 4488 N N . PRO B 1 196 ? -8.109 19.344 -5.316 1 91.62 196 PRO B N 1
ATOM 4489 C CA . PRO B 1 196 ? -7.328 18.891 -6.473 1 91.62 196 PRO B CA 1
ATOM 4490 C C . PRO B 1 196 ? -5.98 18.297 -6.074 1 91.62 196 PRO B C 1
ATOM 4492 O O . PRO B 1 196 ? -5.488 18.547 -4.973 1 91.62 196 PRO B O 1
ATOM 4495 N N . GLY B 1 197 ? -5.418 17.484 -6.969 1 86.56 197 GLY B N 1
ATOM 4496 C CA . GLY B 1 197 ? -4.133 16.844 -6.734 1 86.56 197 GLY B CA 1
ATOM 4497 C C . GLY B 1 197 ? -3.01 17.844 -6.492 1 86.56 197 GLY B C 1
ATOM 4498 O O . GLY B 1 197 ? -2.031 17.516 -5.816 1 86.56 197 GLY B O 1
ATOM 4499 N N . SER B 1 198 ? -3.195 18.984 -6.887 1 75.56 198 SER B N 1
ATOM 4500 C CA . SER B 1 198 ? -2.16 20.016 -6.777 1 75.56 198 SER B CA 1
ATOM 4501 C C . SER B 1 198 ? -1.972 20.453 -5.332 1 75.56 198 SER B C 1
ATOM 4503 O O . SER B 1 198 ? -0.894 20.922 -4.953 1 75.56 198 SER B O 1
ATOM 4505 N N . ILE B 1 199 ? -2.932 20.266 -4.5 1 76.5 199 ILE B N 1
ATOM 4506 C CA . ILE B 1 199 ? -2.795 20.797 -3.145 1 76.5 199 ILE B CA 1
ATOM 4507 C C . ILE B 1 199 ? -2.717 19.625 -2.154 1 76.5 199 ILE B C 1
ATOM 4509 O O . ILE B 1 199 ? -2.625 19.844 -0.944 1 76.5 199 ILE B O 1
ATOM 4513 N N . THR B 1 200 ? -2.846 18.516 -2.73 1 77.56 200 THR B N 1
ATOM 4514 C CA . THR B 1 200 ? -2.758 17.359 -1.848 1 77.56 200 THR B CA 1
ATOM 4515 C C . THR B 1 200 ? -1.345 16.781 -1.849 1 77.56 200 THR B C 1
ATOM 4517 O O . THR B 1 200 ? -0.648 16.828 -2.863 1 77.56 200 THR B O 1
ATOM 4520 N N . LYS B 1 201 ? -0.909 16.328 -0.709 1 65.75 201 LYS B N 1
ATOM 4521 C CA . LYS B 1 201 ? 0.449 15.812 -0.545 1 65.75 201 LYS B CA 1
ATOM 4522 C C . LYS B 1 201 ? 0.717 14.648 -1.492 1 65.75 201 LYS B C 1
ATOM 4524 O O . LYS B 1 201 ? 1.825 14.508 -2.016 1 65.75 201 LYS B O 1
ATOM 4529 N N . ASN B 1 202 ? -0.316 13.844 -1.777 1 65.5 202 ASN B N 1
ATOM 4530 C CA . ASN B 1 202 ? -0.126 12.633 -2.566 1 65.5 202 ASN B CA 1
ATOM 4531 C C . ASN B 1 202 ? -0.519 12.844 -4.023 1 65.5 202 ASN B C 1
ATOM 4533 O O . ASN B 1 202 ? -0.584 11.891 -4.801 1 65.5 202 ASN B O 1
ATOM 4537 N N . SER B 1 203 ? -0.82 14.125 -4.387 1 69.5 203 SER B N 1
ATOM 4538 C CA . SER B 1 203 ? -1.13 14.555 -5.746 1 69.5 203 SER B CA 1
ATOM 4539 C C . SER B 1 203 ? -2.35 13.82 -6.293 1 69.5 203 SER B C 1
ATOM 4541 O O . SER B 1 203 ? -2.447 13.57 -7.496 1 69.5 203 SER B O 1
ATOM 4543 N N . ARG B 1 204 ? -3.15 13.383 -5.449 1 81.56 204 ARG B N 1
ATOM 4544 C CA . ARG B 1 204 ? -4.398 12.75 -5.863 1 81.56 204 ARG B CA 1
ATOM 4545 C C . ARG B 1 204 ? -5.602 13.586 -5.453 1 81.56 204 ARG B C 1
ATOM 4547 O O . ARG B 1 204 ? -5.652 14.109 -4.34 1 81.56 204 ARG B O 1
ATOM 4554 N N . GLU B 1 205 ? -6.469 13.734 -6.402 1 90.75 205 GLU B N 1
ATOM 4555 C CA . GLU B 1 205 ? -7.695 14.477 -6.133 1 90.75 205 GLU B CA 1
ATOM 4556 C C . GLU B 1 205 ? -8.641 13.68 -5.238 1 90.75 205 GLU B C 1
ATOM 4558 O O . GLU B 1 205 ? -8.641 12.445 -5.27 1 90.75 205 GLU B O 1
ATOM 4563 N N . ARG B 1 206 ? -9.328 14.391 -4.402 1 93 206 ARG B N 1
ATOM 4564 C CA . ARG B 1 206 ? -10.391 13.773 -3.619 1 93 206 ARG B CA 1
ATOM 4565 C C . ARG B 1 206 ? -11.461 14.789 -3.244 1 93 206 ARG B C 1
ATOM 4567 O O . ARG B 1 206 ? -11.227 15.992 -3.285 1 93 206 ARG B O 1
ATOM 4574 N N . VAL B 1 207 ? -12.602 14.281 -2.967 1 96.19 207 VAL B N 1
ATOM 4575 C CA . VAL B 1 207 ? -13.727 15.109 -2.555 1 96.19 207 VAL B CA 1
ATOM 4576 C C . VAL B 1 207 ? -14.062 14.836 -1.091 1 96.19 207 VAL B C 1
ATOM 4578 O O . VAL B 1 207 ? -14.234 13.688 -0.692 1 96.19 207 VAL B O 1
ATOM 4581 N N . VAL B 1 208 ? -14.039 15.898 -0.341 1 97.5 208 VAL B N 1
ATOM 4582 C CA . VAL B 1 208 ? -14.445 15.781 1.056 1 97.5 208 VAL B CA 1
ATOM 4583 C C . VAL B 1 208 ? -15.789 16.484 1.268 1 97.5 208 VAL B C 1
ATOM 4585 O O . VAL B 1 208 ? -16.266 17.188 0.38 1 97.5 208 VAL B O 1
ATOM 4588 N N . ALA B 1 209 ? -16.375 16.188 2.459 1 97.69 209 ALA B N 1
ATOM 4589 C CA . ALA B 1 209 ? -17.734 16.703 2.689 1 97.69 209 ALA B CA 1
ATOM 4590 C C . ALA B 1 209 ? -17.906 17.172 4.129 1 97.69 209 ALA B C 1
ATOM 4592 O O . ALA B 1 209 ? -17.094 16.844 5 1 97.69 209 ALA B O 1
ATOM 4593 N N . TRP B 1 210 ? -18.828 18.094 4.332 1 97.31 210 TRP B N 1
ATOM 4594 C CA . TRP B 1 210 ? -19.219 18.5 5.684 1 97.31 210 TRP B CA 1
ATOM 4595 C C . TRP B 1 210 ? -20.688 18.219 5.934 1 97.31 210 TRP B C 1
ATOM 4597 O O . TRP B 1 210 ? -21.453 17.984 4.992 1 97.31 210 TRP B O 1
ATOM 4607 N N . GLN B 1 211 ? -21.016 18.125 7.199 1 96.81 211 GLN B N 1
ATOM 4608 C CA . GLN B 1 211 ? -22.359 17.781 7.621 1 96.81 211 GLN B CA 1
ATOM 4609 C C . GLN B 1 211 ? -23.25 19.016 7.703 1 96.81 211 GLN B C 1
ATOM 4611 O O . GLN B 1 211 ? -22.75 20.125 7.867 1 96.81 211 GLN B O 1
ATOM 4616 N N . PRO B 1 212 ? -24.547 18.828 7.68 1 96.44 212 PRO B N 1
ATOM 4617 C CA . PRO B 1 212 ? -25.484 19.953 7.668 1 96.44 212 PRO B CA 1
ATOM 4618 C C . PRO B 1 212 ? -25.344 20.859 8.883 1 96.44 212 PRO B C 1
ATOM 4620 O O . PRO B 1 212 ? -25.609 22.062 8.797 1 96.44 212 PRO B O 1
ATOM 4623 N N . ASN B 1 213 ? -24.859 20.391 9.938 1 95.81 213 ASN B N 1
ATOM 4624 C CA . ASN B 1 213 ? -24.75 21.188 11.156 1 95.81 213 ASN B CA 1
ATOM 4625 C C . ASN B 1 213 ? -23.641 22.219 11.039 1 95.81 213 ASN B C 1
ATOM 4627 O O . ASN B 1 213 ? -23.484 23.078 11.922 1 95.81 213 ASN B O 1
ATOM 4631 N N . LEU B 1 214 ? -22.906 22.172 9.945 1 96.75 214 LEU B N 1
ATOM 4632 C CA . LEU B 1 214 ? -21.859 23.172 9.734 1 96.75 214 LEU B CA 1
ATOM 4633 C C . LEU B 1 214 ? -22.359 24.297 8.828 1 96.75 214 LEU B C 1
ATOM 4635 O O . LEU B 1 214 ? -21.672 25.312 8.68 1 96.75 214 LEU B O 1
ATOM 4639 N N . ASP B 1 215 ? -23.547 24.156 8.273 1 96.62 215 ASP B N 1
ATOM 4640 C CA . ASP B 1 215 ? -24.078 25.094 7.289 1 96.62 215 ASP B CA 1
ATOM 4641 C C . ASP B 1 215 ? -24.172 26.5 7.875 1 96.62 215 ASP B C 1
ATOM 4643 O O . ASP B 1 215 ? -23.859 27.484 7.203 1 96.62 215 ASP B O 1
ATOM 4647 N N . GLY B 1 216 ? -24.672 26.547 9.07 1 95.88 216 GLY B N 1
ATOM 4648 C CA . GLY B 1 216 ? -24.844 27.844 9.695 1 95.88 216 GLY B CA 1
ATOM 4649 C C . GLY B 1 216 ? -23.547 28.625 9.805 1 95.88 216 GLY B C 1
ATOM 4650 O O . GLY B 1 216 ? -23.484 29.797 9.445 1 95.88 216 G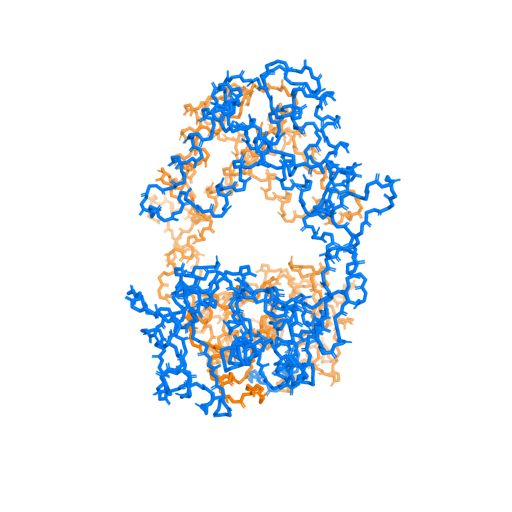LY B O 1
ATOM 4651 N N . LEU B 1 217 ? -22.547 27.984 10.32 1 95.88 217 LEU B N 1
ATOM 4652 C CA . LEU B 1 217 ? -21.234 28.625 10.469 1 95.88 217 LEU B CA 1
ATOM 4653 C C . LEU B 1 217 ? -20.656 29 9.109 1 95.88 217 LEU B C 1
ATOM 4655 O O . LEU B 1 217 ? -20.062 30.078 8.961 1 95.88 217 LEU B O 1
ATOM 4659 N N . MET B 1 218 ? -20.828 28.125 8.148 1 96.75 218 MET B N 1
ATOM 4660 C CA . MET B 1 218 ? -20.344 28.375 6.793 1 96.75 218 MET B CA 1
ATOM 4661 C C . MET B 1 218 ? -21.031 29.609 6.191 1 96.75 218 MET B C 1
ATOM 4663 O O . MET B 1 218 ? -20.359 30.469 5.617 1 96.75 218 MET B O 1
ATOM 4667 N N . GLN B 1 219 ? -22.281 29.672 6.383 1 96.44 219 GLN B N 1
ATOM 4668 C CA . GLN B 1 219 ? -23.062 30.797 5.871 1 96.44 219 GLN B CA 1
ATOM 4669 C C . GLN B 1 219 ? -22.641 32.094 6.539 1 96.44 219 GLN B C 1
ATOM 4671 O O . GLN B 1 219 ? -22.5 33.125 5.871 1 96.44 219 GLN B O 1
ATOM 4676 N N . LYS B 1 220 ? -22.469 32.062 7.816 1 96.5 220 LYS B N 1
ATOM 4677 C CA . LYS B 1 220 ? -22.031 33.25 8.547 1 96.5 220 LYS B CA 1
ATOM 4678 C C . LYS B 1 220 ? -20.672 33.75 8.039 1 96.5 220 LYS B C 1
ATOM 4680 O O . LYS B 1 220 ? -20.484 34.969 7.848 1 96.5 220 LYS B O 1
ATOM 4685 N N . TRP B 1 221 ? -19.812 32.844 7.773 1 96.62 221 TRP B N 1
ATOM 4686 C CA . TRP B 1 221 ? -18.453 33.188 7.348 1 96.62 221 TRP B CA 1
ATOM 4687 C C . TRP B 1 221 ? -18.453 33.75 5.926 1 96.62 221 TRP B C 1
ATOM 4689 O O . TRP B 1 221 ? -17.844 34.781 5.648 1 96.62 221 TRP B O 1
ATOM 4699 N N . LEU B 1 222 ? -19.188 33.094 5.051 1 95.5 222 LEU B N 1
ATOM 4700 C CA . LEU B 1 222 ? -19.109 33.406 3.623 1 95.5 222 LEU B CA 1
ATOM 4701 C C . LEU B 1 222 ? -20.094 34.5 3.238 1 95.5 222 LEU B C 1
ATOM 4703 O O . LEU B 1 222 ? -19.766 35.375 2.422 1 95.5 222 LEU B O 1
ATOM 4707 N N . ASP B 1 223 ? -21.266 34.438 3.805 1 93.94 223 ASP B N 1
ATOM 4708 C CA . ASP B 1 223 ? -22.344 35.312 3.352 1 93.94 223 ASP B CA 1
ATOM 4709 C C . ASP B 1 223 ? -22.641 36.406 4.375 1 93.94 223 ASP B C 1
ATOM 4711 O O . ASP B 1 223 ? -23.266 37.406 4.055 1 93.94 223 ASP B O 1
ATOM 4715 N N . GLY B 1 224 ? -22.234 36.188 5.574 1 92.38 224 GLY B N 1
ATOM 4716 C CA . GLY B 1 224 ? -22.5 37.156 6.633 1 92.38 224 GLY B CA 1
ATOM 4717 C C . GLY B 1 224 ? -21.516 38.312 6.656 1 92.38 224 GLY B C 1
ATOM 4718 O O . GLY B 1 224 ? -21.578 39.188 7.523 1 92.38 224 GLY B O 1
ATOM 4719 N N . GLY B 1 225 ? -20.562 38.281 5.797 1 89.06 225 GLY B N 1
ATOM 4720 C CA . GLY B 1 225 ? -19.641 39.406 5.664 1 89.06 225 GLY B CA 1
ATOM 4721 C C . GLY B 1 225 ? -18.359 39.219 6.461 1 89.06 225 GLY B C 1
ATOM 4722 O O . GLY B 1 225 ? -17.453 40.062 6.387 1 89.06 225 GLY B O 1
ATOM 4723 N N . TYR B 1 226 ? -18.281 38.219 7.23 1 91.12 226 TYR B N 1
ATOM 4724 C CA . TYR B 1 226 ? -17.109 38 8.094 1 91.12 226 TYR B CA 1
ATOM 4725 C C . TYR B 1 226 ? -15.844 37.844 7.273 1 91.12 226 TYR B C 1
ATOM 4727 O O . TYR B 1 226 ? -14.844 38.5 7.52 1 91.12 226 TYR B O 1
ATOM 4735 N N . ARG B 1 227 ? -15.898 37 6.312 1 94.06 227 ARG B N 1
ATOM 4736 C CA . ARG B 1 227 ? -14.734 36.75 5.473 1 94.06 227 ARG B CA 1
ATOM 4737 C C . ARG B 1 227 ? -14.312 38.031 4.746 1 94.06 227 ARG B C 1
ATOM 4739 O O . ARG B 1 227 ? -13.125 38.344 4.68 1 94.06 227 ARG B O 1
ATOM 4746 N N . ASP B 1 228 ? -15.273 38.75 4.227 1 91.38 228 ASP B N 1
ATOM 4747 C CA . ASP B 1 228 ? -15 40 3.475 1 91.38 228 ASP B CA 1
ATOM 4748 C C . ASP B 1 228 ? -14.336 41.031 4.355 1 91.38 228 ASP B C 1
ATOM 4750 O O . ASP B 1 228 ? -13.484 41.781 3.893 1 91.38 228 ASP B O 1
ATOM 4754 N N . ASP B 1 229 ? -14.789 41.031 5.555 1 90.62 229 ASP B N 1
ATOM 4755 C CA . ASP B 1 229 ? -14.203 42 6.504 1 90.62 229 ASP B CA 1
ATOM 4756 C C . ASP B 1 229 ? -12.719 41.719 6.707 1 90.62 229 ASP B C 1
ATOM 4758 O O . ASP B 1 229 ? -11.914 42.656 6.781 1 90.62 229 ASP B O 1
ATOM 4762 N N . TYR B 1 230 ? -12.375 40.5 6.809 1 90.44 230 TYR B N 1
ATOM 4763 C CA . TYR B 1 230 ? -10.977 40.094 6.992 1 90.44 230 TYR B CA 1
ATOM 4764 C C . TYR B 1 230 ? -10.164 40.375 5.73 1 90.44 230 TYR B C 1
ATOM 4766 O O . TYR B 1 230 ? -9.008 40.812 5.809 1 90.44 230 TYR B O 1
ATOM 4774 N N . LEU B 1 231 ? -10.742 40.125 4.625 1 87.88 231 LEU B N 1
ATOM 4775 C CA . LEU B 1 231 ? -10.07 40.312 3.346 1 87.88 231 LEU B CA 1
ATOM 4776 C C . LEU B 1 231 ? -9.57 41.75 3.188 1 87.88 231 LEU B C 1
ATOM 4778 O O . LEU B 1 231 ? -8.5 41.969 2.623 1 87.88 231 LEU B O 1
ATOM 4782 N N . GLY B 1 232 ? -10.25 42.688 3.748 1 84.94 232 GLY B N 1
ATOM 4783 C CA . GLY B 1 232 ? -9.852 44.062 3.773 1 84.94 232 GLY B CA 1
ATOM 4784 C C . GLY B 1 232 ? -9.414 44.594 2.42 1 84.94 232 GLY B C 1
ATOM 4785 O O . GLY B 1 232 ? -8.453 45.375 2.328 1 84.94 232 GLY B O 1
ATOM 4786 N N . GLY B 1 233 ? -10.016 44.094 1.247 1 81.88 233 GLY B N 1
ATOM 4787 C CA . GLY B 1 233 ? -9.695 44.594 -0.078 1 81.88 233 GLY B CA 1
ATOM 4788 C C . GLY B 1 233 ? -8.734 43.688 -0.836 1 81.88 233 GLY B C 1
ATOM 4789 O O . GLY B 1 233 ? -8.461 43.938 -2.018 1 81.88 233 GLY B O 1
ATOM 4790 N N . GLU B 1 234 ? -8.164 42.812 -0.092 1 83.62 234 GLU B N 1
ATOM 4791 C CA . GLU B 1 234 ? -7.297 41.844 -0.791 1 83.62 234 GLU B CA 1
ATOM 4792 C C . GLU B 1 234 ? -8.078 41.062 -1.825 1 83.62 234 GLU B C 1
ATOM 4794 O O . GLU B 1 234 ? -9.305 40.969 -1.748 1 83.62 234 GLU B O 1
ATOM 4799 N N . ASP B 1 235 ? -7.262 40.562 -2.859 1 87.75 235 ASP B N 1
ATOM 4800 C CA . ASP B 1 235 ? -7.93 39.906 -3.98 1 87.75 235 ASP B CA 1
ATOM 4801 C C . ASP B 1 235 ? -7.531 38.438 -4.066 1 87.75 235 ASP B C 1
ATOM 4803 O O . ASP B 1 235 ? -6.621 38.062 -4.816 1 87.75 235 ASP B O 1
ATOM 4807 N N . HIS B 1 236 ? -8.086 37.625 -3.318 1 93.19 236 HIS B N 1
ATOM 4808 C CA . HIS B 1 236 ? -7.953 36.188 -3.445 1 93.19 236 HIS B CA 1
ATOM 4809 C C . HIS B 1 236 ? -9.234 35.469 -3.018 1 93.19 236 HIS B C 1
ATOM 4811 O O . HIS B 1 236 ? -10.141 36.094 -2.465 1 93.19 236 HIS B O 1
ATOM 4817 N N . ASN B 1 237 ? -9.312 34.25 -3.275 1 95.44 237 ASN B N 1
ATOM 4818 C CA . ASN B 1 237 ? -10.547 33.531 -3.043 1 95.44 237 ASN B CA 1
ATOM 4819 C C . ASN B 1 237 ? -10.352 32.375 -2.047 1 95.44 237 ASN B C 1
ATOM 4821 O O . ASN B 1 237 ? -11.094 31.406 -2.066 1 95.44 237 ASN B O 1
ATOM 4825 N N . HIS B 1 238 ? -9.32 32.531 -1.202 1 97.44 238 HIS B N 1
ATOM 4826 C CA . HIS B 1 238 ? -9.102 31.484 -0.198 1 97.44 238 HIS B CA 1
ATOM 4827 C C . HIS B 1 238 ? -10.242 31.453 0.814 1 97.44 238 HIS B C 1
ATOM 4829 O O . HIS B 1 238 ? -10.805 32.5 1.154 1 97.44 238 HIS B O 1
ATOM 4835 N N . LEU B 1 239 ? -10.555 30.328 1.287 1 97.69 239 LEU B N 1
ATOM 4836 C CA . LEU B 1 239 ? -11.656 30.156 2.225 1 97.69 239 LEU B CA 1
ATOM 4837 C C . LEU B 1 239 ? -11.328 30.797 3.574 1 97.69 239 LEU B C 1
ATOM 4839 O O . LEU B 1 239 ? -12.164 31.484 4.16 1 97.69 239 LEU B O 1
ATOM 4843 N N . PHE B 1 240 ? -10.148 30.547 4.07 1 97.88 240 PHE B N 1
ATOM 4844 C CA . PHE B 1 240 ? -9.758 31.062 5.379 1 97.88 240 PHE B CA 1
ATOM 4845 C C . PHE B 1 240 ? -8.797 32.219 5.234 1 97.88 240 PHE B C 1
ATOM 4847 O O . PHE B 1 240 ? -7.734 32.094 4.625 1 97.88 240 PHE B O 1
ATOM 4854 N N . VAL B 1 241 ? -9.211 33.344 5.801 1 96.56 241 VAL B N 1
ATOM 4855 C CA . VAL B 1 241 ? -8.484 34.594 5.688 1 96.56 241 VAL B CA 1
ATOM 4856 C C . VAL B 1 241 ? -8.031 35.062 7.074 1 96.56 241 VAL B C 1
ATOM 4858 O O . VAL B 1 241 ? -8.797 35 8.039 1 96.56 241 VAL B O 1
ATOM 4861 N N . GLY B 1 242 ? -6.75 35.438 7.121 1 94.75 242 GLY B N 1
ATOM 4862 C CA . GLY B 1 242 ? -6.215 35.938 8.375 1 94.75 242 GLY B CA 1
ATOM 4863 C C . GLY B 1 242 ? -6.645 37.375 8.688 1 94.75 242 GLY B C 1
ATOM 4864 O O . GLY B 1 242 ? -7.266 38.031 7.852 1 94.75 242 GLY B O 1
ATOM 4865 N N . GLU B 1 243 ? -6.281 37.781 9.867 1 90.19 243 GLU B N 1
ATOM 4866 C CA . GLU B 1 243 ? -6.688 39.094 10.359 1 90.19 243 GLU B CA 1
ATOM 4867 C C . GLU B 1 243 ? -6.098 40.219 9.492 1 90.19 243 GLU B C 1
ATOM 4869 O O . GLU B 1 243 ? -6.676 41.312 9.398 1 90.19 243 GLU B O 1
ATOM 4874 N N . ARG B 1 244 ? -5.055 39.906 8.852 1 91.44 244 ARG B N 1
ATOM 4875 C CA . ARG B 1 244 ? -4.387 40.906 8.039 1 91.44 244 ARG B CA 1
ATOM 4876 C C . ARG B 1 244 ? -4.762 40.781 6.566 1 91.44 244 ARG B C 1
ATOM 4878 O O . ARG B 1 244 ? -4.145 41.406 5.703 1 91.44 244 ARG B O 1
ATOM 4885 N N . GLY B 1 245 ? -5.711 39.875 6.316 1 93.69 245 GLY B N 1
ATOM 4886 C CA . GLY B 1 245 ? -6.277 39.781 4.98 1 93.69 245 GLY B CA 1
ATOM 4887 C C . GLY B 1 245 ? -5.645 38.688 4.137 1 93.69 245 GLY B C 1
ATOM 4888 O O . GLY B 1 245 ? -6.203 38.281 3.119 1 93.69 245 GLY B O 1
ATOM 4889 N N . ALA B 1 246 ? -4.496 38.25 4.531 1 94.75 246 ALA B N 1
ATOM 4890 C CA . ALA B 1 246 ? -3.811 37.188 3.775 1 94.75 246 ALA B CA 1
ATOM 4891 C C . ALA B 1 246 ? -4.418 35.812 4.066 1 94.75 246 ALA B C 1
ATOM 4893 O O . ALA B 1 246 ? -5.07 35.625 5.09 1 94.75 246 ALA B O 1
ATOM 4894 N N . PRO B 1 247 ? -4.219 34.938 3.121 1 96.06 247 PRO B N 1
ATOM 4895 C CA . PRO B 1 247 ? -4.648 33.562 3.43 1 96.06 247 PRO B CA 1
ATOM 4896 C C . PRO B 1 247 ? -3.977 33 4.68 1 96.06 247 PRO B C 1
ATOM 4898 O O . PRO B 1 247 ? -2.805 33.312 4.941 1 96.06 247 PRO B O 1
ATOM 4901 N N . LEU B 1 248 ? -4.754 32.281 5.488 1 96.5 248 LEU B N 1
ATOM 4902 C CA . LEU B 1 248 ? -4.125 31.609 6.625 1 96.5 248 LEU B CA 1
ATOM 4903 C C . LEU B 1 248 ? -3.059 30.625 6.156 1 96.5 248 LEU B C 1
ATOM 4905 O O . LEU B 1 248 ? -3.311 29.812 5.27 1 96.5 248 LEU B O 1
ATOM 4909 N N . SER B 1 249 ? -1.909 30.703 6.699 1 96.12 249 SER B N 1
ATOM 4910 C CA . SER B 1 249 ? -0.868 29.703 6.426 1 96.12 249 SER B CA 1
ATOM 4911 C C . SER B 1 249 ? -1.138 28.406 7.164 1 96.12 249 SER B C 1
ATOM 4913 O O . SER B 1 249 ? -1.906 28.375 8.125 1 96.12 249 SER B O 1
ATOM 4915 N N . PRO B 1 250 ? -0.485 27.359 6.68 1 95.12 250 PRO B N 1
ATOM 4916 C CA . PRO B 1 250 ? -0.614 26.094 7.406 1 95.12 250 PRO B CA 1
ATOM 4917 C C . PRO B 1 250 ? -0.199 26.203 8.875 1 95.12 250 PRO B C 1
ATOM 4919 O O . PRO B 1 250 ? -0.834 25.609 9.75 1 95.12 250 PRO B O 1
ATOM 4922 N N . GLU B 1 251 ? 0.812 27 9.125 1 94.38 251 GLU B N 1
ATOM 4923 C CA . GLU B 1 251 ? 1.285 27.203 10.492 1 94.38 251 GLU B CA 1
ATOM 4924 C C . GLU B 1 251 ? 0.251 27.953 11.328 1 94.38 251 GLU B C 1
ATOM 4926 O O . GLU B 1 251 ? 0.051 27.625 12.5 1 94.38 251 GLU B O 1
ATOM 4931 N N . ALA B 1 252 ? -0.323 28.938 10.758 1 96.12 252 ALA B N 1
ATOM 4932 C CA . ALA B 1 252 ? -1.361 29.688 11.461 1 96.12 252 ALA B CA 1
ATOM 4933 C C . ALA B 1 252 ? -2.543 28.797 11.812 1 96.12 252 ALA B C 1
ATOM 4935 O O . ALA B 1 252 ? -3.096 28.891 12.914 1 96.12 252 ALA B O 1
ATOM 4936 N N . ILE B 1 253 ? -2.889 27.969 10.891 1 97.25 253 ILE B N 1
ATOM 4937 C CA . ILE B 1 253 ? -3.982 27.031 11.117 1 97.25 253 ILE B CA 1
ATOM 4938 C C . ILE B 1 253 ? -3.637 26.109 12.281 1 97.25 253 ILE B C 1
ATOM 4940 O O . ILE B 1 253 ? -4.453 25.906 13.18 1 97.25 253 ILE B O 1
ATOM 4944 N N . ASN B 1 254 ? -2.475 25.609 12.266 1 96.31 254 ASN B N 1
ATOM 4945 C CA . ASN B 1 254 ? -2.02 24.75 13.352 1 96.31 254 ASN B CA 1
ATOM 4946 C C . ASN B 1 254 ? -2.061 25.469 14.695 1 96.31 254 ASN B C 1
ATOM 4948 O O . ASN B 1 254 ? -2.496 24.891 15.695 1 96.31 254 ASN B O 1
ATOM 4952 N N . ASP B 1 255 ? -1.636 26.672 14.711 1 96.38 255 ASP B N 1
ATOM 4953 C CA . ASP B 1 255 ? -1.61 27.484 15.93 1 96.38 255 ASP B CA 1
ATOM 4954 C C . ASP B 1 255 ? -3.021 27.688 16.469 1 96.38 255 ASP B C 1
ATOM 4956 O O . ASP B 1 255 ? -3.229 27.703 17.688 1 96.38 255 ASP B O 1
ATOM 4960 N N . ILE B 1 256 ? -3.928 27.953 15.586 1 97.44 256 ILE B N 1
ATOM 4961 C CA . ILE B 1 256 ? -5.32 28.141 15.984 1 97.44 256 ILE B CA 1
ATOM 4962 C C . ILE B 1 256 ? -5.82 26.891 16.703 1 97.44 256 ILE B C 1
ATOM 4964 O O . ILE B 1 256 ? -6.449 26.984 17.766 1 97.44 256 ILE B O 1
ATOM 4968 N N . VAL B 1 257 ? -5.473 25.734 16.172 1 97.62 257 VAL B N 1
ATOM 4969 C CA . VAL B 1 257 ? -5.906 24.469 16.75 1 97.62 257 VAL B CA 1
ATOM 4970 C C . VAL B 1 257 ? -5.246 24.266 18.109 1 97.62 257 VAL B C 1
ATOM 4972 O O . VAL B 1 257 ? -5.918 23.953 19.094 1 97.62 257 VAL B O 1
ATOM 4975 N N . ILE B 1 258 ? -3.971 24.516 18.172 1 96.25 258 ILE B N 1
ATOM 4976 C CA . ILE B 1 258 ? -3.205 24.344 19.391 1 96.25 258 ILE B CA 1
ATOM 4977 C C . ILE B 1 258 ? -3.754 25.25 20.484 1 96.25 258 ILE B C 1
ATOM 4979 O O . ILE B 1 258 ? -3.992 24.812 21.609 1 96.25 258 ILE B O 1
ATOM 4983 N N . ARG B 1 259 ? -3.996 26.453 20.156 1 97.19 259 ARG B N 1
ATOM 4984 C CA . ARG B 1 259 ? -4.477 27.438 21.125 1 97.19 259 ARG B CA 1
ATOM 4985 C C . ARG B 1 259 ? -5.875 27.078 21.625 1 97.19 259 ARG B C 1
ATOM 4987 O O . ARG B 1 259 ? -6.168 27.203 22.812 1 97.19 259 ARG B O 1
ATOM 4994 N N . ALA B 1 260 ? -6.719 26.703 20.688 1 97.75 260 ALA B N 1
ATOM 4995 C CA . ALA B 1 260 ? -8.07 26.312 21.062 1 97.75 260 ALA B CA 1
ATOM 4996 C C . ALA B 1 260 ? -8.039 25.156 22.062 1 97.75 260 ALA B C 1
ATOM 4998 O O . ALA B 1 260 ? -8.758 25.156 23.062 1 97.75 260 ALA B O 1
ATOM 4999 N N . ALA B 1 261 ? -7.199 24.156 21.781 1 97.38 261 ALA B N 1
ATOM 5000 C CA . ALA B 1 261 ? -7.062 23.016 22.672 1 97.38 261 ALA B CA 1
ATOM 5001 C C . ALA B 1 261 ? -6.457 23.422 24.016 1 97.38 261 ALA B C 1
ATOM 5003 O O . ALA B 1 261 ? -6.859 22.922 25.062 1 97.38 261 ALA B O 1
ATOM 5004 N N . ASP B 1 262 ? -5.527 24.297 23.938 1 96.25 262 ASP B N 1
ATOM 5005 C CA . ASP B 1 262 ? -4.895 24.797 25.156 1 96.25 262 ASP B CA 1
ATOM 5006 C C . ASP B 1 262 ? -5.891 25.578 26 1 96.25 262 ASP B C 1
ATOM 5008 O O . ASP B 1 262 ? -5.992 25.359 27.219 1 96.25 262 ASP B O 1
ATOM 5012 N N . ASN B 1 263 ? -6.637 26.484 25.375 1 97.31 263 ASN B N 1
ATOM 5013 C CA . ASN B 1 263 ? -7.664 27.266 26.062 1 97.31 263 ASN B CA 1
ATOM 5014 C C . ASN B 1 263 ? -8.711 26.359 26.719 1 97.31 263 ASN B C 1
ATOM 5016 O O . ASN B 1 263 ? -9.266 26.703 27.766 1 97.31 263 ASN B O 1
ATOM 5020 N N . ALA B 1 264 ? -8.922 25.266 26.047 1 96.81 264 ALA B N 1
ATOM 5021 C CA . ALA B 1 264 ? -9.922 24.312 26.531 1 96.81 264 ALA B CA 1
ATOM 5022 C C . ALA B 1 264 ? -9.359 23.469 27.672 1 96.81 264 ALA B C 1
ATOM 5024 O O . ALA B 1 264 ? -10.102 22.719 28.312 1 96.81 264 ALA B O 1
ATOM 5025 N N . GLY B 1 265 ? -8.094 23.5 27.875 1 95.31 265 GLY B N 1
ATOM 5026 C CA . GLY B 1 265 ? -7.469 22.766 28.969 1 95.31 265 GLY B CA 1
ATOM 5027 C C . GLY B 1 265 ? -7.199 21.312 28.625 1 95.31 265 GLY B C 1
ATOM 5028 O O . GLY B 1 265 ? -7.004 20.5 29.531 1 95.31 265 GLY B O 1
ATOM 5029 N N . ILE B 1 266 ? -7.227 21 27.391 1 94.56 266 ILE B N 1
ATOM 5030 C CA . ILE B 1 266 ? -7.102 19.594 27.047 1 94.56 266 ILE B CA 1
ATOM 5031 C C . ILE B 1 266 ? -5.789 19.375 26.297 1 94.56 266 ILE B C 1
ATOM 5033 O O . ILE B 1 266 ? -5.547 18.281 25.766 1 94.56 266 ILE B O 1
ATOM 5037 N N . ASN B 1 267 ? -4.91 20.375 26.156 1 92.69 267 ASN B N 1
ATOM 5038 C CA . ASN B 1 267 ? -3.627 20.25 25.469 1 92.69 267 ASN B CA 1
ATOM 5039 C C . ASN B 1 267 ? -2.463 20.297 26.453 1 92.69 267 ASN B C 1
ATOM 5041 O O . ASN B 1 267 ? -2.619 20.766 27.594 1 92.69 267 ASN B O 1
ATOM 5045 N N . ARG B 1 268 ? -1.397 19.719 26.172 1 89.69 268 ARG B N 1
ATOM 5046 C CA . ARG B 1 268 ? -0.176 19.781 26.969 1 89.69 268 ARG B CA 1
ATOM 5047 C C . ARG B 1 268 ? 1.059 19.578 26.094 1 89.69 268 ARG B C 1
ATOM 5049 O O . ARG B 1 268 ? 0.981 18.969 25.031 1 89.69 268 ARG B O 1
ATOM 5056 N N . ARG B 1 269 ? 2.117 20.109 26.562 1 86.38 269 ARG B N 1
ATOM 5057 C CA . ARG B 1 269 ? 3.389 19.922 25.875 1 86.38 269 ARG B CA 1
ATOM 5058 C C . ARG B 1 269 ? 4.031 18.594 26.234 1 86.38 269 ARG B C 1
ATOM 5060 O O . ARG B 1 269 ? 4.047 18.203 27.406 1 86.38 269 ARG B O 1
ATOM 5067 N N . LEU B 1 270 ? 4.496 17.891 25.328 1 80.81 270 LEU B N 1
ATOM 5068 C CA . LEU B 1 270 ? 4.973 16.531 25.531 1 80.81 270 LEU B CA 1
ATOM 5069 C C . LEU B 1 270 ? 6.484 16.516 25.719 1 80.81 270 LEU B C 1
ATOM 5071 O O . LEU B 1 270 ? 6.973 16.047 26.766 1 80.81 270 LEU B O 1
ATOM 5075 N N . TYR B 1 271 ? 7.227 16.859 24.797 1 73.56 271 TYR B N 1
ATOM 5076 C CA . TYR B 1 271 ? 8.68 16.797 24.891 1 73.56 271 TYR B CA 1
ATOM 5077 C C . TYR B 1 271 ? 9.328 17.953 24.141 1 73.56 271 TYR B C 1
ATOM 5079 O O . TYR B 1 271 ? 8.648 18.688 23.406 1 73.56 271 TYR B O 1
ATOM 5087 N N . ALA B 1 272 ? 10.609 18.172 24.453 1 71.69 272 ALA B N 1
ATOM 5088 C CA . ALA B 1 272 ? 11.398 19.188 23.781 1 71.69 272 ALA B CA 1
ATOM 5089 C C . ALA B 1 272 ? 12.125 18.609 22.562 1 71.69 272 ALA B C 1
ATOM 5091 O O . ALA B 1 272 ? 12.883 17.656 22.688 1 71.69 272 ALA B O 1
ATOM 5092 N N . ASP B 1 273 ? 11.719 19.156 21.5 1 65.62 273 ASP B N 1
ATOM 5093 C CA . ASP B 1 273 ? 12.453 18.703 20.312 1 65.62 273 ASP B CA 1
ATOM 5094 C C . ASP B 1 273 ? 13.688 19.562 20.078 1 65.62 273 ASP B C 1
ATOM 5096 O O . ASP B 1 273 ? 14.117 20.312 20.953 1 65.62 273 ASP B O 1
ATOM 5100 N N . ALA B 1 274 ? 14.383 19.312 18.953 1 61.28 274 ALA B N 1
ATOM 5101 C CA . ALA B 1 274 ? 15.656 19.984 18.688 1 61.28 274 ALA B CA 1
ATOM 5102 C C . ALA B 1 274 ? 15.484 21.5 18.641 1 61.28 274 ALA B C 1
ATOM 5104 O O . ALA B 1 274 ? 16.438 22.234 18.906 1 61.28 274 ALA B O 1
ATOM 5105 N N . ASN B 1 275 ? 14.227 21.906 18.375 1 62.97 275 ASN B N 1
ATOM 5106 C CA . ASN B 1 275 ? 13.945 23.328 18.234 1 62.97 275 ASN B CA 1
ATOM 5107 C C . ASN B 1 275 ? 13.461 23.953 19.531 1 62.97 275 ASN B C 1
ATOM 5109 O O . ASN B 1 275 ? 13.141 25.141 19.578 1 62.97 275 ASN B O 1
ATOM 5113 N N . ALA B 1 276 ? 13.5 23.156 20.484 1 74.94 276 ALA B N 1
ATOM 5114 C CA . ALA B 1 276 ? 13.039 23.641 21.781 1 74.94 276 ALA B CA 1
ATOM 5115 C C . ALA B 1 276 ? 13.938 24.781 22.281 1 74.94 276 ALA B C 1
ATOM 5117 O O . ALA B 1 276 ? 15.156 24.719 22.141 1 74.94 276 ALA B O 1
ATOM 5118 N N . PRO B 1 277 ? 13.281 25.844 22.688 1 68.44 277 PRO B N 1
ATOM 5119 C CA . PRO B 1 277 ? 14.086 26.938 23.219 1 68.44 277 PRO B CA 1
ATOM 5120 C C . PRO B 1 277 ? 15.023 26.5 24.344 1 68.44 277 PRO B C 1
ATOM 5122 O O . PRO B 1 277 ? 14.648 25.656 25.156 1 68.44 277 PRO B O 1
ATOM 5125 N N . GLU B 1 278 ? 16.281 26.875 24.219 1 70.38 278 GLU B N 1
ATOM 5126 C CA . GLU B 1 278 ? 17.266 26.578 25.25 1 70.38 278 GLU B CA 1
ATOM 5127 C C . GLU B 1 278 ? 17.078 27.484 26.469 1 70.38 278 GLU B C 1
ATOM 5129 O O . GLU B 1 278 ? 17 28.719 26.312 1 70.38 278 GLU B O 1
ATOM 5134 N N . PRO B 1 279 ? 16.891 26.844 27.625 1 69.19 279 PRO B N 1
ATOM 5135 C CA . PRO B 1 279 ? 16.766 27.703 28.812 1 69.19 279 PRO B CA 1
ATOM 5136 C C . PRO B 1 279 ? 18.031 28.516 29.078 1 69.19 279 PRO B C 1
ATOM 5138 O O . PRO B 1 279 ? 19.141 28.094 28.766 1 69.19 279 PRO B O 1
ATOM 5141 N N . GLU B 1 280 ? 17.812 29.812 29.328 1 66.12 280 GLU B N 1
ATOM 5142 C CA . GLU B 1 280 ? 18.906 30.703 29.656 1 66.12 280 GLU B CA 1
ATOM 5143 C C . GLU B 1 280 ? 19.797 30.125 30.766 1 66.12 280 GLU B C 1
ATOM 5145 O O . GLU B 1 280 ? 21 30.344 30.781 1 66.12 280 GLU B O 1
ATOM 5150 N N . ASP B 1 281 ? 19.188 29.406 31.688 1 67.31 281 ASP B N 1
ATOM 5151 C CA . ASP B 1 281 ? 19.906 28.922 32.844 1 67.31 281 ASP B CA 1
ATOM 5152 C C . ASP B 1 281 ? 20.547 27.562 32.594 1 67.31 281 ASP B C 1
ATOM 5154 O O . ASP B 1 281 ? 21.141 26.953 33.469 1 67.31 281 ASP B O 1
ATOM 5158 N N . GLY B 1 282 ? 20.656 27.125 31.281 1 65.69 282 GLY B N 1
ATOM 5159 C CA . GLY B 1 282 ? 21.312 25.875 30.906 1 65.69 282 GLY B CA 1
ATOM 5160 C C . GLY B 1 282 ? 20.516 24.656 31.297 1 65.69 282 GLY B C 1
ATOM 5161 O O . GLY B 1 282 ? 21.047 23.547 31.312 1 65.69 282 GLY B O 1
ATOM 5162 N N . GLY B 1 283 ? 19.359 24.875 31.812 1 66.5 283 GLY B N 1
ATOM 5163 C CA . GLY B 1 283 ? 18.562 23.75 32.281 1 66.5 283 GLY B CA 1
ATOM 5164 C C . GLY B 1 283 ? 18 22.922 31.141 1 66.5 283 GLY B C 1
ATOM 5165 O O . GLY B 1 283 ? 18.5 22.969 30.016 1 66.5 283 GLY B O 1
ATOM 5166 N N . ALA B 1 284 ? 17.172 22 31.5 1 71.5 284 ALA B N 1
ATOM 5167 C CA . ALA B 1 284 ? 16.562 21.094 30.516 1 71.5 284 ALA B CA 1
ATOM 5168 C C . ALA B 1 284 ? 15.672 21.844 29.547 1 71.5 284 ALA B C 1
ATOM 5170 O O . ALA B 1 284 ? 15.047 22.844 29.906 1 71.5 284 ALA B O 1
ATOM 5171 N N . LYS B 1 285 ? 15.773 21.484 28.234 1 74.31 285 LYS B N 1
ATOM 5172 C CA . LYS B 1 285 ? 14.953 22.109 27.203 1 74.31 285 LYS B CA 1
ATOM 5173 C C . LYS B 1 285 ? 13.469 22 27.547 1 74.31 285 LYS B C 1
ATOM 5175 O O . LYS B 1 285 ? 13.023 20.969 28.078 1 74.31 285 LYS B O 1
ATOM 5180 N N . GLU B 1 286 ? 12.844 23.094 27.391 1 76.75 286 GLU B N 1
ATOM 5181 C CA . GLU B 1 286 ? 11.406 23.094 27.609 1 76.75 286 GLU B CA 1
ATOM 5182 C C . GLU B 1 286 ? 10.664 22.375 26.484 1 76.75 286 GLU B C 1
ATOM 5184 O O . GLU B 1 286 ? 11 22.547 25.312 1 76.75 286 GLU B O 1
ATOM 5189 N N . ALA B 1 287 ? 9.688 21.562 26.906 1 78.5 287 ALA B N 1
ATOM 5190 C CA . ALA B 1 287 ? 8.883 20.844 25.922 1 78.5 287 ALA B CA 1
ATOM 5191 C C . ALA B 1 287 ? 8.164 21.797 24.984 1 78.5 287 ALA B C 1
ATOM 5193 O O . ALA B 1 287 ? 7.637 22.828 25.406 1 78.5 287 ALA B O 1
ATOM 5194 N N . ASN B 1 288 ? 8.258 21.578 23.641 1 77.56 288 ASN B N 1
ATOM 5195 C CA . ASN B 1 288 ? 7.613 22.453 22.672 1 77.56 288 ASN B CA 1
ATOM 5196 C C . ASN B 1 288 ? 6.691 21.688 21.734 1 77.56 288 ASN B C 1
ATOM 5198 O O . ASN B 1 288 ? 6.109 22.266 20.828 1 77.56 288 ASN B O 1
ATOM 5202 N N . ARG B 1 289 ? 6.59 20.484 22 1 81.06 289 ARG B N 1
ATOM 5203 C CA . ARG B 1 289 ? 5.684 19.703 21.156 1 81.06 289 ARG B CA 1
ATOM 5204 C C . ARG B 1 289 ? 4.348 19.484 21.875 1 81.06 289 ARG B C 1
ATOM 5206 O O . ARG B 1 289 ? 4.305 18.953 22.984 1 81.06 289 ARG B O 1
ATOM 5213 N N . TRP B 1 290 ? 3.307 19.922 21.188 1 87.5 290 TRP B N 1
ATOM 5214 C CA . TRP B 1 290 ? 1.979 19.859 21.781 1 87.5 290 TRP B CA 1
ATOM 5215 C C . TRP B 1 290 ? 1.322 18.516 21.531 1 87.5 290 TRP B C 1
ATOM 5217 O O . TRP B 1 290 ? 1.55 17.891 20.484 1 87.5 290 TRP B O 1
ATOM 5227 N N . LEU B 1 291 ? 0.499 18.094 22.406 1 88.62 291 LEU B N 1
ATOM 5228 C CA . LEU B 1 291 ? -0.26 16.859 22.297 1 88.62 291 LEU B CA 1
ATOM 5229 C C . LEU B 1 291 ? -1.273 16.938 21.156 1 88.62 291 LEU B C 1
ATOM 5231 O O . LEU B 1 291 ? -1.356 16.031 20.328 1 88.62 291 LEU B O 1
ATOM 5235 N N . ILE B 1 292 ? -2.023 18.031 21.203 1 93.81 292 ILE B N 1
ATOM 5236 C CA . ILE B 1 292 ? -3.066 18.203 20.188 1 93.81 292 ILE B CA 1
ATOM 5237 C C . ILE B 1 292 ? -2.664 19.297 19.219 1 93.81 292 ILE B C 1
ATOM 5239 O O . ILE B 1 292 ? -2.367 20.438 19.625 1 93.81 292 ILE B O 1
ATOM 5243 N N . SER B 1 293 ? -2.572 18.953 18 1 94.62 293 SER B N 1
ATOM 5244 C CA . SER B 1 293 ? -2.406 19.844 16.859 1 94.62 293 SER B CA 1
ATOM 5245 C C . SER B 1 293 ? -3.387 19.484 15.742 1 94.62 293 SER B C 1
ATOM 5247 O O . SER B 1 293 ? -4.277 18.656 15.93 1 94.62 293 SER B O 1
ATOM 5249 N N . SER B 1 294 ? -3.297 20.156 14.594 1 94.69 294 SER B N 1
ATOM 5250 C CA . SER B 1 294 ? -4.23 19.953 13.492 1 94.69 294 SER B CA 1
ATOM 5251 C C . SER B 1 294 ? -4.254 18.484 13.055 1 94.69 294 SER B C 1
ATOM 5253 O O . SER B 1 294 ? -5.312 17.953 12.703 1 94.69 294 SER B O 1
ATOM 5255 N N . HIS B 1 295 ? -3.166 17.781 13.094 1 92.38 295 HIS B N 1
ATOM 5256 C CA . HIS B 1 295 ? -3.092 16.391 12.641 1 92.38 295 HIS B CA 1
ATOM 5257 C C . HIS B 1 295 ? -3.881 15.469 13.562 1 92.38 295 HIS B C 1
ATOM 5259 O O . HIS B 1 295 ? -4.414 14.445 13.125 1 92.38 295 HIS B O 1
ATOM 5265 N N . ASN B 1 296 ? -3.9 15.93 14.82 1 94.06 296 ASN B N 1
ATOM 5266 C CA . ASN B 1 296 ? -4.629 15.109 15.781 1 94.06 296 ASN B CA 1
ATOM 5267 C C . ASN B 1 296 ? -6.133 15.141 15.516 1 94.06 296 ASN B C 1
ATOM 5269 O O . ASN B 1 296 ? -6.84 14.18 15.836 1 94.06 296 ASN B O 1
ATOM 5273 N N . ILE B 1 297 ? -6.648 16.203 14.969 1 95.81 297 ILE B N 1
ATOM 5274 C CA . ILE B 1 297 ? -8.055 16.25 14.586 1 95.81 297 ILE B CA 1
ATOM 5275 C C . ILE B 1 297 ? -8.32 15.25 13.461 1 95.81 297 ILE B C 1
ATOM 5277 O O . ILE B 1 297 ? -9.289 14.492 13.516 1 95.81 297 ILE B O 1
ATOM 5281 N N . ARG B 1 298 ? -7.434 15.25 12.516 1 94.56 298 ARG B N 1
ATOM 5282 C CA . ARG B 1 298 ? -7.531 14.289 11.422 1 94.56 298 ARG B CA 1
ATOM 5283 C C . ARG B 1 298 ? -7.441 12.859 11.93 1 94.56 298 ARG B C 1
ATOM 5285 O O . ARG B 1 298 ? -8.211 11.992 11.516 1 94.56 298 ARG B O 1
ATOM 5292 N N . HIS B 1 299 ? -6.582 12.664 12.797 1 94.56 299 HIS B N 1
ATOM 5293 C CA . HIS B 1 299 ? -6.473 11.344 13.414 1 94.56 299 HIS B CA 1
ATOM 5294 C C . HIS B 1 299 ? -7.766 10.961 14.133 1 94.56 299 HIS B C 1
ATOM 5296 O O . HIS B 1 299 ? -8.195 9.805 14.07 1 94.56 299 HIS B O 1
ATOM 5302 N N . GLY B 1 300 ? -8.242 11.922 14.797 1 95.56 300 GLY B N 1
ATOM 5303 C CA . GLY B 1 300 ? -9.516 11.703 15.469 1 95.56 300 GLY B CA 1
ATOM 5304 C C . GLY B 1 300 ? -10.633 11.312 14.523 1 95.56 300 GLY B C 1
ATOM 5305 O O . GLY B 1 300 ? -11.391 10.383 14.797 1 95.56 300 GLY B O 1
ATOM 5306 N N . LEU B 1 301 ? -10.711 11.977 13.43 1 96.62 301 LEU B N 1
ATOM 5307 C CA . LEU B 1 301 ? -11.742 11.648 12.438 1 96.62 301 LEU B CA 1
ATOM 5308 C C . LEU B 1 301 ? -11.555 10.227 11.922 1 96.62 301 LEU B C 1
ATOM 5310 O O . LEU B 1 301 ? -12.516 9.469 11.82 1 96.62 301 LEU B O 1
ATOM 5314 N N . GLY B 1 302 ? -10.336 9.938 11.547 1 95.06 302 GLY B N 1
ATOM 5315 C CA . GLY B 1 302 ? -10.062 8.578 11.102 1 95.06 302 GLY B CA 1
ATOM 5316 C C . GLY B 1 302 ? -10.508 7.523 12.102 1 95.06 302 GLY B C 1
ATOM 5317 O O . GLY B 1 302 ? -11.156 6.543 11.727 1 95.06 302 GLY B O 1
ATOM 5318 N N . SER B 1 303 ? -10.141 7.777 13.359 1 94.06 303 SER B N 1
ATOM 5319 C CA . SER B 1 303 ? -10.516 6.852 14.422 1 94.06 303 SER B CA 1
ATOM 5320 C C . SER B 1 303 ? -12.031 6.727 14.531 1 94.06 303 SER B C 1
ATOM 5322 O O . SER B 1 303 ? -12.562 5.617 14.641 1 94.06 303 SER B O 1
ATOM 5324 N N . TYR B 1 304 ? -12.703 7.836 14.5 1 95.69 304 TYR B N 1
ATOM 5325 C CA . TYR B 1 304 ? -14.164 7.852 14.562 1 95.69 304 TYR B CA 1
ATOM 5326 C C . TYR B 1 304 ? -14.773 7.043 13.422 1 95.69 304 TYR B C 1
ATOM 5328 O O . TYR B 1 304 ? -15.609 6.168 13.656 1 95.69 304 TYR B O 1
ATOM 5336 N N . LEU B 1 305 ? -14.352 7.254 12.211 1 95.75 305 LEU B N 1
ATOM 5337 C CA . LEU B 1 305 ? -14.938 6.602 11.039 1 95.75 305 LEU B CA 1
ATOM 5338 C C . LEU B 1 305 ? -14.664 5.102 11.07 1 95.75 305 LEU B C 1
ATOM 5340 O O . LEU B 1 305 ? -15.547 4.301 10.758 1 95.75 305 LEU B O 1
ATOM 5344 N N . VAL B 1 306 ? -13.469 4.73 11.469 1 92.12 306 VAL B N 1
ATOM 5345 C CA . VAL B 1 306 ? -13.055 3.332 11.414 1 92.12 306 VAL B CA 1
ATOM 5346 C C . VAL B 1 306 ? -13.695 2.557 12.562 1 92.12 306 VAL B C 1
ATOM 5348 O O . VAL B 1 306 ? -14.141 1.42 12.375 1 92.12 306 VAL B O 1
ATOM 5351 N N . HIS B 1 307 ? -13.844 3.168 13.734 1 91.5 307 HIS B N 1
ATOM 5352 C CA . HIS B 1 307 ? -14.188 2.389 14.914 1 91.5 307 HIS B CA 1
ATOM 5353 C C . HIS B 1 307 ? -15.641 2.615 15.32 1 91.5 307 HIS B C 1
ATOM 5355 O O . HIS B 1 307 ? -16.234 1.786 16.016 1 91.5 307 HIS B O 1
ATOM 5361 N N . GLU B 1 308 ? -16.141 3.695 14.93 1 93.81 308 GLU B N 1
ATOM 5362 C CA . GLU B 1 308 ? -17.453 4.031 15.469 1 93.81 308 GLU B CA 1
ATOM 5363 C C . GLU B 1 308 ? -18.531 3.994 14.383 1 93.81 308 GLU B C 1
ATOM 5365 O O . GLU B 1 308 ? -19.719 4.199 14.664 1 93.81 308 GLU B O 1
ATOM 5370 N N . THR B 1 309 ? -18.141 3.793 13.188 1 94.44 309 THR B N 1
ATOM 5371 C CA . THR B 1 309 ? -19.109 3.748 12.094 1 94.44 309 THR B CA 1
ATOM 5372 C C . THR B 1 309 ? -18.906 2.49 11.25 1 94.44 309 THR B C 1
ATOM 5374 O O . THR B 1 309 ? -18.016 1.677 11.539 1 94.44 309 THR B O 1
ATOM 5377 N N . ASP B 1 310 ? -19.703 2.32 10.141 1 88.88 310 ASP B N 1
ATOM 5378 C CA . ASP B 1 310 ? -19.625 1.153 9.266 1 88.88 310 ASP B CA 1
ATOM 5379 C C . ASP B 1 310 ? -18.828 1.466 8 1 88.88 310 ASP B C 1
ATOM 5381 O O . ASP B 1 310 ? -18.906 0.728 7.016 1 88.88 310 ASP B O 1
ATOM 5385 N N . ALA B 1 311 ? -18.141 2.58 8.047 1 91.31 311 ALA B N 1
ATOM 5386 C CA . ALA B 1 311 ? -17.344 2.926 6.879 1 91.31 311 ALA B CA 1
ATOM 5387 C C . ALA B 1 311 ? -16.219 1.914 6.672 1 91.31 311 ALA B C 1
ATOM 5389 O O . ALA B 1 311 ? -15.578 1.48 7.633 1 91.31 311 ALA B O 1
ATOM 5390 N N . GLY B 1 312 ? -15.992 1.516 5.438 1 88.81 312 GLY B N 1
ATOM 5391 C CA . GLY B 1 312 ? -14.891 0.614 5.125 1 88.81 312 GLY B CA 1
ATOM 5392 C C . GLY B 1 312 ? -13.531 1.287 5.184 1 88.81 312 GLY B C 1
ATOM 5393 O O . GLY B 1 312 ? -13.422 2.486 4.922 1 88.81 312 GLY B O 1
ATOM 5394 N N . LEU B 1 313 ? -12.578 0.481 5.496 1 89.75 313 LEU B N 1
ATOM 5395 C CA . LEU B 1 313 ? -11.227 0.999 5.66 1 89.75 313 LEU B CA 1
ATOM 5396 C C . LEU B 1 313 ? -10.734 1.651 4.371 1 89.75 313 LEU B C 1
ATOM 5398 O O . LEU B 1 313 ? -10.016 2.652 4.414 1 89.75 313 LEU B O 1
ATOM 5402 N N . TYR B 1 314 ? -11.102 1.072 3.285 1 89.81 314 TYR B N 1
ATOM 5403 C CA . TYR B 1 314 ? -10.719 1.628 1.993 1 89.81 314 TYR B CA 1
ATOM 5404 C C . TYR B 1 314 ? -11.32 3.014 1.795 1 89.81 314 TYR B C 1
ATOM 5406 O O . TYR B 1 314 ? -10.617 3.953 1.41 1 89.81 314 TYR B O 1
ATOM 5414 N N . GLU B 1 315 ? -12.547 3.146 2.041 1 92 315 GLU B N 1
ATOM 5415 C CA . GLU B 1 315 ? -13.242 4.422 1.892 1 92 315 GLU B CA 1
ATOM 5416 C C . GLU B 1 315 ? -12.648 5.484 2.811 1 92 315 GLU B C 1
ATOM 5418 O O . GLU B 1 315 ? -12.461 6.633 2.4 1 92 315 GLU B O 1
ATOM 5423 N N . VAL B 1 316 ? -12.367 5.082 4.035 1 94.81 316 VAL B N 1
ATOM 5424 C CA . VAL B 1 316 ? -11.805 6.016 5.004 1 94.81 316 VAL B CA 1
ATOM 5425 C C . VAL B 1 316 ? -10.43 6.488 4.523 1 94.81 316 VAL B C 1
ATOM 5427 O O . VAL B 1 316 ? -10.117 7.68 4.602 1 94.81 316 VAL B O 1
ATOM 5430 N N . SER B 1 317 ? -9.625 5.543 4.02 1 93.19 317 SER B N 1
ATOM 5431 C CA . SER B 1 317 ? -8.297 5.863 3.514 1 93.19 317 SER B CA 1
ATOM 5432 C C . SER B 1 317 ? -8.359 6.902 2.398 1 93.19 317 SER B C 1
ATOM 5434 O O . SER B 1 317 ? -7.621 7.887 2.418 1 93.19 317 SER B O 1
ATOM 5436 N N . ARG B 1 318 ? -9.305 6.727 1.504 1 92.44 318 ARG B N 1
ATOM 5437 C CA . ARG B 1 318 ? -9.43 7.629 0.366 1 92.44 318 ARG B CA 1
ATOM 5438 C C . ARG B 1 318 ? -9.984 8.984 0.799 1 92.44 318 ARG B C 1
ATOM 5440 O O . ARG B 1 318 ? -9.555 10.023 0.3 1 92.44 318 ARG B O 1
ATOM 5447 N N . TYR B 1 319 ? -10.859 8.961 1.748 1 94.94 319 TYR B N 1
ATOM 5448 C CA . TYR B 1 319 ? -11.43 10.195 2.266 1 94.94 319 TYR B CA 1
ATOM 5449 C C . TYR B 1 319 ? -10.367 11.047 2.947 1 94.94 319 TYR B C 1
ATOM 5451 O O . TYR B 1 319 ? -10.312 12.258 2.744 1 94.94 319 TYR B O 1
ATOM 5459 N N . LEU B 1 320 ? -9.547 10.398 3.68 1 94.5 320 LEU B N 1
ATOM 5460 C CA . LEU B 1 320 ? -8.492 11.094 4.414 1 94.5 320 LEU B CA 1
ATOM 5461 C C . LEU B 1 320 ? -7.336 11.453 3.492 1 94.5 320 LEU B C 1
ATOM 5463 O O . LEU B 1 320 ? -6.48 12.266 3.855 1 94.5 320 LEU B O 1
ATOM 5467 N N . GLY B 1 321 ? -7.348 10.898 2.336 1 91.94 321 GLY B N 1
ATOM 5468 C CA . GLY B 1 321 ? -6.297 11.211 1.38 1 91.94 321 GLY B CA 1
ATOM 5469 C C . GLY B 1 321 ? -4.973 10.547 1.705 1 91.94 321 GLY B C 1
ATOM 5470 O O . GLY B 1 321 ? -3.91 11.141 1.515 1 91.94 321 GLY B O 1
ATOM 5471 N N . HIS B 1 322 ? -5.039 9.344 2.287 1 89 322 HIS B N 1
ATOM 5472 C CA . HIS B 1 322 ? -3.824 8.57 2.518 1 89 322 HIS B CA 1
ATOM 5473 C C . HIS B 1 322 ? -3.256 8.039 1.206 1 89 322 HIS B C 1
ATOM 5475 O O . HIS B 1 322 ? -4.008 7.707 0.287 1 89 322 HIS B O 1
ATOM 5481 N N . ARG B 1 323 ? -1.935 7.938 1.154 1 83.44 323 ARG B N 1
ATOM 5482 C CA . ARG B 1 323 ? -1.264 7.461 -0.049 1 83.44 323 ARG B CA 1
ATOM 5483 C C . ARG B 1 323 ? -1.627 6.008 -0.336 1 83.44 323 ARG B C 1
ATOM 5485 O O . ARG B 1 323 ? -1.638 5.582 -1.493 1 83.44 323 ARG B O 1
ATOM 5492 N N . SER B 1 324 ? -1.845 5.27 0.733 1 84.5 324 SER B N 1
ATOM 5493 C CA . SER B 1 324 ? -2.223 3.863 0.643 1 84.5 324 SER B CA 1
ATOM 5494 C C . SER B 1 324 ? -3.117 3.455 1.809 1 84.5 324 SER B C 1
ATOM 5496 O O . SER B 1 324 ? -3.041 4.043 2.891 1 84.5 324 SER B O 1
ATOM 5498 N N . VAL B 1 325 ? -3.885 2.457 1.52 1 87.81 325 VAL 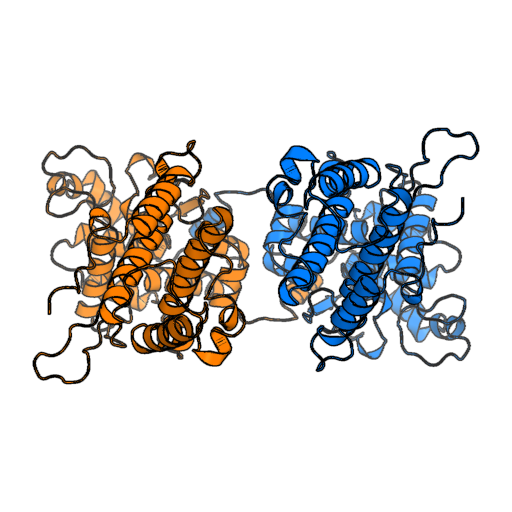B N 1
ATOM 5499 C CA . VAL B 1 325 ? -4.766 1.942 2.562 1 87.81 325 VAL B CA 1
ATOM 5500 C C . VAL B 1 325 ? -3.932 1.347 3.695 1 87.81 325 VAL B C 1
ATOM 5502 O O . VAL B 1 325 ? -4.383 1.288 4.84 1 87.81 325 VAL B O 1
ATOM 5505 N N . ASP B 1 326 ? -2.727 0.926 3.383 1 81.62 326 ASP B N 1
ATOM 5506 C CA . ASP B 1 326 ? -1.826 0.362 4.383 1 81.62 326 ASP B CA 1
ATOM 5507 C C . ASP B 1 326 ? -1.547 1.367 5.5 1 81.62 326 ASP B C 1
ATOM 5509 O O . ASP B 1 326 ? -1.407 0.987 6.664 1 81.62 326 ASP B O 1
ATOM 5513 N N . VAL B 1 327 ? -1.496 2.629 5.129 1 84.38 327 VAL B N 1
ATOM 5514 C CA . VAL B 1 327 ? -1.285 3.684 6.113 1 84.38 327 VAL B CA 1
ATOM 5515 C C . VAL B 1 327 ? -2.465 3.729 7.082 1 84.38 327 VAL B C 1
ATOM 5517 O O . VAL B 1 327 ? -2.273 3.76 8.305 1 84.38 327 VAL B O 1
ATOM 5520 N N . THR B 1 328 ? -3.652 3.703 6.535 1 89.25 328 THR B N 1
ATOM 5521 C CA . THR B 1 328 ? -4.863 3.713 7.352 1 89.25 328 THR B CA 1
ATOM 5522 C C . THR B 1 328 ? -4.918 2.484 8.25 1 89.25 328 THR B C 1
ATOM 5524 O O . THR B 1 328 ? -5.203 2.596 9.445 1 89.25 328 THR B O 1
ATOM 5527 N N . GLU B 1 329 ? -4.582 1.34 7.645 1 86.62 329 GLU B N 1
ATOM 5528 C CA . GLU B 1 329 ? -4.586 0.096 8.406 1 86.62 329 GLU B CA 1
ATOM 5529 C C . GLU B 1 329 ? -3.605 0.165 9.578 1 86.62 329 GLU B C 1
ATOM 5531 O O . GLU B 1 329 ? -3.955 -0.182 10.711 1 86.62 329 GLU B O 1
ATOM 5536 N N . SER B 1 330 ? -2.449 0.655 9.359 1 84.12 330 SER B N 1
ATOM 5537 C CA . SER B 1 330 ? -1.395 0.676 10.367 1 84.12 330 SER B CA 1
ATOM 5538 C C . SER B 1 330 ? -1.746 1.616 11.516 1 84.12 330 SER B C 1
ATOM 5540 O O . SER B 1 330 ? -1.312 1.408 12.648 1 84.12 330 SER B O 1
ATOM 5542 N N . ILE B 1 331 ? -2.561 2.561 11.219 1 85.38 331 ILE B N 1
ATOM 5543 C CA . ILE B 1 331 ? -2.887 3.57 12.219 1 85.38 331 ILE B CA 1
ATOM 5544 C C . ILE B 1 331 ? -4.094 3.117 13.031 1 85.38 331 ILE B C 1
ATOM 5546 O O . ILE B 1 331 ? -4.121 3.285 14.258 1 85.38 331 ILE B O 1
ATOM 5550 N N . TYR B 1 332 ? -5.039 2.529 12.375 1 89.88 332 TYR B N 1
ATOM 5551 C CA . TYR B 1 332 ? -6.332 2.441 13.047 1 89.88 332 TYR B CA 1
ATOM 5552 C C . TYR B 1 332 ? -6.707 0.991 13.32 1 89.88 332 TYR B C 1
ATOM 5554 O O . TYR B 1 332 ? -7.625 0.716 14.094 1 89.88 332 TYR B O 1
ATOM 5562 N N . VAL B 1 333 ? -6.098 0.085 12.625 1 85.94 333 VAL B N 1
ATOM 5563 C CA . VAL B 1 333 ? -6.539 -1.302 12.742 1 85.94 333 VAL B CA 1
ATOM 5564 C C . VAL B 1 333 ? -5.352 -2.193 13.094 1 85.94 333 VAL B C 1
ATOM 5566 O O . VAL B 1 333 ? -4.238 -1.978 12.602 1 85.94 333 VAL B O 1
ATOM 5569 N N . GLU B 1 334 ? -5.527 -3.082 14.023 1 81.38 334 GLU B N 1
ATOM 5570 C CA . GLU B 1 334 ? -4.551 -4.141 14.258 1 81.38 334 GLU B CA 1
ATOM 5571 C C . GLU B 1 334 ? -4.688 -5.262 13.234 1 81.38 334 GLU B C 1
ATOM 5573 O O . GLU B 1 334 ? -5.797 -5.574 12.797 1 81.38 334 GLU B O 1
ATOM 5578 N N . TYR B 1 335 ? -3.555 -5.773 12.906 1 78.56 335 TYR B N 1
ATOM 5579 C CA . TYR B 1 335 ? -3.586 -6.871 11.945 1 78.56 335 TYR B CA 1
ATOM 5580 C C . TYR B 1 335 ? -4.492 -7.996 12.43 1 78.56 335 TYR B C 1
ATOM 5582 O O . TYR B 1 335 ? -4.441 -8.383 13.602 1 78.56 335 TYR B O 1
ATOM 5590 N N . ASN B 1 336 ? -5.387 -8.43 11.633 1 84 336 ASN B N 1
ATOM 5591 C CA . ASN B 1 336 ? -6.324 -9.516 11.891 1 84 336 ASN B CA 1
ATOM 5592 C C . ASN B 1 336 ? -6.316 -10.539 10.758 1 84 336 ASN B C 1
ATOM 5594 O O . ASN B 1 336 ? -6.809 -10.266 9.664 1 84 336 ASN B O 1
ATOM 5598 N N . PRO B 1 337 ? -5.777 -11.727 11.094 1 87.19 337 PRO B N 1
ATOM 5599 C CA . PRO B 1 337 ? -5.738 -12.766 10.062 1 87.19 337 PRO B CA 1
ATOM 5600 C C . PRO B 1 337 ? -7.125 -13.148 9.547 1 87.19 337 PRO B C 1
ATOM 5602 O O . PRO B 1 337 ? -7.25 -13.758 8.484 1 87.19 337 PRO B O 1
ATOM 5605 N N . ARG B 1 338 ? -8.156 -12.773 10.234 1 90.62 338 ARG B N 1
ATOM 5606 C CA . ARG B 1 338 ? -9.516 -13.141 9.867 1 90.62 338 ARG B CA 1
ATOM 5607 C C . ARG B 1 338 ? -10.258 -11.961 9.234 1 90.62 338 ARG B C 1
ATOM 5609 O O . ARG B 1 338 ? -11.477 -11.992 9.094 1 90.62 338 ARG B O 1
ATOM 5616 N N . ALA B 1 339 ? -9.547 -10.945 8.93 1 87.06 339 ALA B N 1
ATOM 5617 C CA . ALA B 1 339 ? -10.164 -9.703 8.477 1 87.06 339 ALA B CA 1
ATOM 5618 C C . ALA B 1 339 ? -11.102 -9.945 7.301 1 87.06 339 ALA B C 1
ATOM 5620 O O . ALA B 1 339 ? -12.117 -9.258 7.152 1 87.06 339 ALA B O 1
ATOM 5621 N N . GLY B 1 340 ? -10.836 -10.953 6.434 1 90.94 340 GLY B N 1
ATOM 5622 C CA . GLY B 1 340 ? -11.672 -11.18 5.266 1 90.94 340 GLY B CA 1
ATOM 5623 C C . GLY B 1 340 ? -12.539 -12.422 5.387 1 90.94 340 GLY B C 1
ATOM 5624 O O . GLY B 1 340 ? -13.391 -12.672 4.535 1 90.94 340 GLY B O 1
ATOM 5625 N N . THR B 1 341 ? -12.414 -13.164 6.461 1 93.31 341 THR B N 1
ATOM 5626 C CA . THR B 1 341 ? -13.055 -14.469 6.59 1 93.31 341 THR B CA 1
ATOM 5627 C C . THR B 1 341 ? -14.57 -14.32 6.707 1 93.31 341 THR B C 1
ATOM 5629 O O . THR B 1 341 ? -15.32 -15.07 6.074 1 93.31 341 THR B O 1
ATOM 5632 N N . ASP B 1 342 ? -14.992 -13.352 7.488 1 89.88 342 ASP B N 1
ATOM 5633 C CA . ASP B 1 342 ? -16.422 -13.148 7.672 1 89.88 342 ASP B CA 1
ATOM 5634 C C . ASP B 1 342 ? -17.109 -12.758 6.359 1 89.88 342 ASP B C 1
ATOM 5636 O O . ASP B 1 342 ? -18.188 -13.258 6.035 1 89.88 342 ASP B O 1
ATOM 5640 N N . ALA B 1 343 ? -16.453 -11.906 5.727 1 89.25 343 ALA B N 1
ATOM 5641 C CA . ALA B 1 343 ? -16.984 -11.508 4.426 1 89.25 343 ALA B CA 1
ATOM 5642 C C . ALA B 1 343 ? -17.094 -12.711 3.488 1 89.25 343 ALA B C 1
ATOM 5644 O O . ALA B 1 343 ? -18.047 -12.82 2.717 1 89.25 343 ALA B O 1
ATOM 5645 N N . ALA B 1 344 ? -16.141 -13.555 3.557 1 92.06 344 ALA B N 1
ATOM 5646 C CA . ALA B 1 344 ? -16.141 -14.75 2.719 1 92.06 344 ALA B CA 1
ATOM 5647 C C . ALA B 1 344 ? -17.312 -15.672 3.086 1 92.06 344 ALA B C 1
ATOM 5649 O O . ALA B 1 344 ? -17.953 -16.25 2.207 1 92.06 344 ALA B O 1
ATOM 5650 N N . HIS B 1 345 ? -17.516 -15.859 4.348 1 93.75 345 HIS B N 1
ATOM 5651 C CA . HIS B 1 345 ? -18.656 -16.672 4.781 1 93.75 345 HIS B CA 1
ATOM 5652 C C . HIS B 1 345 ? -19.969 -16.062 4.309 1 93.75 345 HIS B C 1
ATOM 5654 O O . HIS B 1 345 ? -20.859 -16.781 3.85 1 93.75 345 HIS B O 1
ATOM 5660 N N . ASP B 1 346 ? -20.047 -14.75 4.355 1 92.38 346 ASP B N 1
ATOM 5661 C CA . ASP B 1 346 ? -21.297 -14.047 4.055 1 92.38 346 ASP B CA 1
ATOM 5662 C C . ASP B 1 346 ? -21.531 -13.969 2.549 1 92.38 346 ASP B C 1
ATOM 5664 O O . ASP B 1 346 ? -22.672 -14.07 2.088 1 92.38 346 ASP B O 1
ATOM 5668 N N . PHE B 1 347 ? -20.375 -13.82 1.786 1 91.69 347 PHE B N 1
ATOM 5669 C CA . PHE B 1 347 ? -20.562 -13.43 0.392 1 91.69 347 PHE B CA 1
ATOM 5670 C C . PHE B 1 347 ? -19.906 -14.445 -0.541 1 91.69 347 PHE B C 1
ATOM 5672 O O . PHE B 1 347 ? -19.922 -14.266 -1.761 1 91.69 347 PHE B O 1
ATOM 5679 N N . GLY B 1 348 ? -19.297 -15.477 -0.009 1 91.88 348 GLY B N 1
ATOM 5680 C CA . GLY B 1 348 ? -18.609 -16.438 -0.849 1 91.88 348 GLY B CA 1
ATOM 5681 C C . GLY B 1 348 ? -19.484 -17 -1.955 1 91.88 348 GLY B C 1
ATOM 5682 O O . GLY B 1 348 ? -20.703 -17.078 -1.809 1 91.88 348 GLY B O 1
ATOM 5683 N N . PRO B 1 349 ? -18.812 -17.328 -3.061 1 90 349 PRO B N 1
ATOM 5684 C CA . PRO B 1 349 ? -19.578 -17.859 -4.188 1 90 349 PRO B CA 1
ATOM 5685 C C . PRO B 1 349 ? -20.031 -19.312 -3.959 1 90 349 PRO B C 1
ATOM 5687 O O . PRO B 1 349 ? -19.562 -19.969 -3.033 1 90 349 PRO B O 1
ATOM 5690 N N . GLU B 1 350 ? -21 -19.719 -4.789 1 81.25 350 GLU B N 1
ATOM 5691 C CA . GLU B 1 350 ? -21.484 -21.094 -4.727 1 81.25 350 GLU B CA 1
ATOM 5692 C C . GLU B 1 350 ? -20.609 -22.031 -5.562 1 81.25 350 GLU B C 1
ATOM 5694 O O . GLU B 1 350 ? -20.016 -21.609 -6.559 1 81.25 350 GLU B O 1
#

pLDDT: mean 85.27, std 15.4, range [27.31, 98.31]

Organism: Haloferax mediterranei (strain ATCC 33500 / DSM 1411 / JCM 8866 / NBRC 14739 / NCIMB 2177 / R-4) (NCBI:txid523841)

InterPro domains:
  IPR002104 Integrase, catalytic domain [PF00589] (144-336)
  IPR002104 Integrase, catalytic domain [PS51898] (137-346)
  IPR010998 Integrase/recombinase, N-terminal [G3DSA:1.10.150.130] (27-122)
  IPR011010 DNA breaking-rejoining enzyme, catalytic core [SSF56349] (39-338)
  IPR013762 Integrase-like, catalytic domain superfamily [G3DSA:1.10.443.10] (143-340)
  IPR050090 Bacterial tyrosine recombinase XerC/XerD complex [PTHR30349] (34-334)

Secondary structure (DSSP, 8-state):
--------GGGS-HHHHHHHHHHHHHS-TT-TTSTT-HHHHHHHHHHHHHHHHHHHHT---GGG--HHHHHHHHHHHHHH--TTHHHHHHHHHHHHHHHHHHTTSSSS-TTHHHHTTHHHHH---SS-HHHHS--TTSS----HHHHHHHHHT--S-HHHHHHHHHHHHHH---HHHHHH-BGGGEETTTTEEEE-GGGSTTS--EEEE--GGGHHHHHHHHTSSHHHHHHTT----BSSB-TTSSBPPHHHHHHHHHHHHHHTT---B----TTSPPPTTS-PPPP--BS--HHHHHHHHHHHHHHHS---HHHHHHHHT-S-HHHHHHHH----TTTTHHHHHHH---/--------GGGS-HHHHHHHHHHHHHS-TT-TTSTT-HHHHHHHHHHHHHHHHHHHHT---GGG--HHHHHHHHHHHHHH--TTHHHHHHHHHHHHHHHHHHTTSSSS-TTHHHHTTHHHHH---SS-HHHHS--TTTT----HHHHHHHHHT--S-HHHHHHHHHHHHHH---HHHHHH-BGGGEETTTTEEEE-GGGSTTS--EEEE--GGGHHHHHHHHHSSHHHHHHTT----BSSB-TTSSBPPHHHHHHHHHHHHHHTT---B----TTSPPPTTS-PPPP--BS--HHHHHHHHHHHHHHHS---HHHHHHHHT-S-HHHHHHHH----TTTTHHHHHHH---

Sequence (700 aa):
MPPRRFKSVDECRPEIIDYVEELEVGTDDNDSEQRSSASTQRYKQDVRWYDHWLDEQGIESVLEVTPTDTNQLGRDLSNQYNGTTPRYRWDRIYAMYDYFVSLDLVDSNPLDRWNDRKTEKWGMTKTTEQSKRLEDGERYAVDQADVREMEQHVGRNRVRDQLLIRLLWHTGMRRGEASEVSLEMLNRDAREIELPGSITKNSRERVVAWQPNLDGLMQKWLDGGYRDDYLGGEDHNHLFVGERGAPLSPEAINDIVIRAADNAGINRRLYADANAPEPEDGGAKEANRWLISSHNIRHGLGSYLVHETDAGLYEVSRYLGHRSVDVTESIYVEYNPRAGTDAAHDFGPEMPPRRFKSVDECRPEIIDYVEELEVGTDDNDSEQRSSASTQRYKQDVRWYDHWLDEQGIESVLEVTPTDTNQLGRDLSNQYNGTTPRYRWDRIYAMYDYFVSLDLVDSNPLDRWNDRKTEKWGMTKTTEQSKRLEDGERYAVDQADVREMEQHVGRNRVRDQLLIRLLWHTGMRRGEASEVSLEMLNRDAREIELPGSITKNSRERVVAWQPNLDGLMQKWLDGGYRDDYLGGEDHNHLFVGERGAPLSPEAINDIVIRAADNAGINRRLYADANAPEPEDGGAKEANRWLISSHNIRHGLGSYLVHETDAGLYEVSRYLGHRSVDVTESIYVEYNPRAGTDAAHDFGPE

Foldseek 3Di:
DPPPPQDDLVPFDPLSVVVLVVLLVPPDPPPPLCSPPPVSVLLRVLSSVVRVVCVVVVHDDPQPQALVNVVVVLQCLLVLFFFQRSVVSLVSVQVSVVVCCVVVSHVDRRCVVCNVPSCVPRVNDNGGSCNVPPDVALLQAQAPVLLVLLLVQFDPLNLQLNLLSQVCLQQLDQLQQLLAFFPVQDDLVQQKGWRALVRAPLSHIDITGHDPVSSVSLCCCPVVCVLVCQLVPPDGGRSHHDNVNHGQHSVNSFVRFQSSSVSSVNKDFDACGSPFDQDPVNDDGDGDHMSDTSNSSSSNSLQCPVPVHPDDLVRSCVSNPPNDSVVSCVSHHDDDPCPCVVVCVVPPDD/DPPPPQDDLVPFDPLSVVVLVVLLVPPDPPPPLCSPPPVSVLLRVLSSVVRVVCVVVVHDDPQPQALVNVVVVLQCLLVLFFFQRSVVSLVSVQVSVVVCCVVVSHVDRRCVVCNVPSCVPRVNDNGGSCNVPVDVFLLQAQAPVLLVLLLVQFDDLNLQLNLLSQVCLQQLEQLQQLLAFFPVQDDLVQQKGWRALSRAPLSHIDITGHDPVSSVSLCCCPVVCVLVCQLVPPDGGRSHADNNNHGQHSVNSFVRFQSSSVSSVNKDFDAAGSPFDQDPVNDHGDGDHMSDTSNSSSSNSLQCPVPVHPDDLVRSCVSNPPNDSVVSCVSHHDDDPCPCVVVCVVPPDD

Nearest PDB structures (foldseek):
  5hxy-assembly5_E  TM=5.360E-01  e=7.606E-11  Thermoplasma acidophilum DSM 1728
  5hxy-assembly4_D  TM=5.527E-01  e=3.064E-10  Thermoplasma acidophilum DSM 1728
  5hxy-assembly3_C  TM=5.409E-01  e=3.557E-10  Thermoplasma acidophilum DSM 1728
  5hxy-assembly2_B  TM=5.348E-01  e=5.296E-10  Thermoplasma acidophilum DSM 1728
  1ae9-assembly1_A  TM=7.456E-01  e=2.966E-04  Lambdavirus lambda

Solvent-accessible surface area (backbone atoms only — not comparable to full-atom values): 37543 Å² total; per-residue (Å²): 128,72,76,81,74,55,59,52,62,90,70,43,56,68,70,57,40,50,48,51,52,45,56,47,52,66,36,61,72,82,51,71,74,52,40,75,23,73,61,48,53,48,49,50,51,42,50,28,45,47,47,49,50,32,54,76,71,68,48,86,51,87,72,70,59,41,52,69,54,40,51,51,47,47,52,48,33,44,72,61,34,60,34,29,51,34,33,51,45,49,51,50,51,44,50,50,37,47,52,35,33,75,68,63,67,30,92,65,49,41,48,58,86,44,61,88,42,36,39,82,75,50,59,37,33,90,52,38,35,62,62,64,66,31,48,99,64,63,74,42,51,42,47,72,68,52,52,53,42,21,49,75,28,39,68,90,57,44,69,62,48,30,42,50,55,52,47,33,46,38,30,24,52,50,50,62,36,55,37,64,38,33,58,85,34,49,38,76,91,78,31,32,37,54,42,51,24,86,56,34,95,72,52,49,49,30,33,33,37,54,51,78,88,48,47,63,54,50,43,42,36,70,72,61,44,51,49,60,62,27,24,70,81,54,91,76,54,49,65,48,56,27,87,86,23,46,64,33,45,38,65,54,50,29,48,53,42,30,46,8,29,42,66,50,66,76,41,49,61,70,44,49,54,76,80,27,60,71,42,89,84,70,52,77,57,45,51,67,35,61,53,47,38,51,66,20,35,26,42,11,34,52,46,43,41,60,71,72,42,88,48,43,63,47,27,52,16,47,35,54,59,47,90,37,41,57,59,44,38,70,71,70,45,75,92,52,50,52,61,13,29,62,48,39,71,76,59,49,61,132,129,71,77,81,74,54,58,53,64,90,70,42,55,68,70,57,39,50,48,49,51,45,54,48,54,66,38,60,71,84,51,72,73,53,39,74,22,73,61,47,53,49,50,50,52,42,51,27,45,46,48,49,51,31,54,76,71,68,48,84,52,85,71,69,60,41,52,69,55,41,51,52,48,48,53,48,33,45,71,60,35,61,34,29,52,32,31,51,45,49,52,51,51,45,51,51,37,46,52,35,33,74,68,63,65,29,93,64,49,42,48,58,85,44,62,88,43,35,38,79,77,50,60,35,33,87,53,38,34,61,62,66,63,34,49,94,64,64,69,40,49,41,46,72,68,53,51,52,42,22,49,75,29,38,68,92,58,44,69,63,49,31,41,50,53,52,48,33,44,40,31,24,52,51,51,62,37,56,36,62,37,34,57,86,33,51,36,77,90,78,30,32,36,54,42,51,25,87,56,32,96,71,54,51,49,29,32,32,37,54,51,77,88,46,48,64,51,49,43,43,36,71,70,63,44,50,48,60,60,26,23,69,80,56,90,74,53,50,64,47,56,27,90,85,23,45,62,31,44,38,66,54,51,30,48,53,42,31,47,9,29,44,65,49,66,76,40,49,61,69,43,48,54,74,80,25,60,72,42,91,84,70,52,75,57,45,50,65,35,60,47,48,39,49,65,21,36,26,43,12,35,52,45,45,40,58,72,72,44,89,48,42,63,46,30,51,16,47,36,52,57,48,89,39,40,59,58,44,38,70,71,71,44,76,93,52,50,53,60,13,28,61,48,38,71,75,59,49,62,133